Protein AF-A0A7W3MTX6-F1 (afdb_monomer_lite)

Secondary structure (DSSP, 8-state):
-------------PPPPHHHHHHHHHHHHHHHHHHHHHHHH-GGGHHHHHHHHHHHHHHHHHHHH-EEEE-SSEEEEEETTEEEEEEGGGEEEEEEPTT-TT-EEEEESSSPPEEE-----TT-HHHHHHHHHHHTT--S--------EE---STTHHHHHHHHHHHHHHHHHHHTTSS-STTHHHHHHHHHHHHHHHHHHHHHHHH-EEEEETTEEEEE-SS-EEEEEGGGEEEEEEEEETTEEEEEEEESSS--EEEEEEEEETT--STHHHHHHHHHHHTSSS--EEEEE---TTHHHHHHHHHHHHHHHHT-GGGSTTSTT----SS---HHHHS-HHHHHHHSSSBPPPEEEEEEETTEEEEEEEEEBTTSSSEEEEEEEEEPPBTTB-HHHHHHHHHHHHHHH-SEE-TTSSSEEEEEEE-SSSEEEEEEEEETTEEEEEEEEESSPPP-HHHHHHHHHT----

Foldseek 3Di:
DDDDPPPPPPFPPDQDDVVLVVLLVVLLVVVVVVVVVVCVVPVVCNVLLVPLNVVLVVVSVQVNQFDWTQDLQAIWTQGPVGIDGDGLQQFPAKDAAFLAWQKIWTDGNPDDIDIDHDHPDPPTPVVVSVVSCVSSVNDDDDDPQLKHKDAEACVCVSVLSVQLSVLSSQLCCLVVLVDDAFCNQLSNVSSVVSNVVSVQVNLLNVPWMWIFAQQFIWTDGSVDIDTDGLVQFQAWEWEQELFWIWIWGDGPDDDIHTGSDDTDGPPRDDCSRVRSVVSNQSNYPDRHHYHYDDDDHCPVVVVVVVVSVVSSVVSPNCLWLPHPVAQFFPDADALVVLDDPVRCCVQAPQWDDWDWDWDDDRFWTKTKIKIAHPVRQKIKIKMKIFGQDDRNHHLQVVQVVVVVVVVVQAPDWDPPQAPTKGWHWDPDCWIKTWIWHDHRNMIIIIIITHNDGDDCRSSSRSSNVPGHTD

Sequence (470 aa):
MPVTNTKEVLPLVRRAVPGAVVLAVVAVAAMVALNVWWATITPGLLLYSFPPLAATVLALVHNLRYRVIVDEDGIRVRGLTGEESVPWQDVTGVRAAAGTEGTVVVGRRDALPLVLRELPVAAGTDELVAELRERAGQHSGEPEGEWYVGRPSRLPLVWAFPMLAASVALALAPVGGLLEGFGAGTAFTAGMAGVVYHVRLILLLLYGRTEARPTGLYNRSALAIKRMEWNRVRRLEVVRSPFGRRVIAVADTGPKTALAAPREGLLTRGPAFDDALNTLTATAPRAPEVKRRAQPRLLYPALAALAVLALLWGEDPRKESWWPTRHEATSLPDPCAVADRATVRRLVPDPQPPDRQDRTWFGYDESTCQWQQTDLSIGLRIELRRYFRSG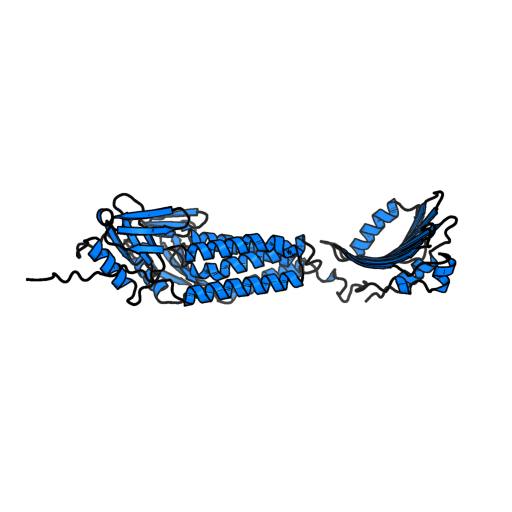GDGATEEAERRMGVVRAQSAGTVTGLGDEAFRRDDDGVIRTREIWARRANVIVHVELTGKAPADVEALARRALDSVELR

Structure (mmCIF, N/CA/C/O backbone):
data_AF-A0A7W3MTX6-F1
#
_entry.id   AF-A0A7W3MTX6-F1
#
loop_
_atom_site.group_PDB
_atom_site.id
_atom_site.type_symbol
_atom_site.label_atom_id
_atom_site.label_alt_id
_atom_site.label_comp_id
_atom_site.label_asym_id
_atom_site.label_entity_id
_atom_site.label_seq_id
_atom_site.pdbx_PDB_ins_code
_atom_site.Cartn_x
_atom_site.Cartn_y
_atom_site.Cartn_z
_atom_site.occupancy
_atom_site.B_iso_or_equiv
_atom_site.auth_seq_id
_atom_site.auth_comp_id
_atom_site.auth_asym_id
_atom_site.auth_atom_id
_atom_site.pdbx_PDB_model_num
ATOM 1 N N . MET A 1 1 ? 14.521 -13.193 78.652 1.00 30.77 1 MET A N 1
ATOM 2 C CA . MET A 1 1 ? 13.799 -14.290 77.971 1.00 30.77 1 MET A CA 1
ATOM 3 C C . MET A 1 1 ? 13.301 -13.773 76.634 1.00 30.77 1 MET A C 1
ATOM 5 O O . MET A 1 1 ? 12.925 -12.608 76.581 1.00 30.77 1 MET A O 1
ATOM 9 N N . PRO A 1 2 ? 13.459 -14.555 75.561 1.00 32.88 2 PRO A N 1
ATOM 10 C CA . PRO A 1 2 ? 13.972 -14.027 74.304 1.00 32.88 2 PRO A CA 1
ATOM 11 C C . PRO A 1 2 ? 12.928 -13.964 73.185 1.00 32.88 2 PRO A C 1
ATOM 13 O O . PRO A 1 2 ? 12.017 -14.780 73.126 1.00 32.88 2 PRO A O 1
ATOM 16 N N . VAL A 1 3 ? 13.188 -13.028 72.268 1.00 27.31 3 VAL A N 1
ATOM 17 C CA . VAL A 1 3 ? 12.892 -13.064 70.828 1.00 27.31 3 VAL A CA 1
ATOM 18 C C . VAL A 1 3 ? 11.412 -13.231 70.470 1.00 27.31 3 VAL A C 1
ATOM 20 O O . VAL A 1 3 ? 10.914 -14.314 70.169 1.00 27.31 3 VAL A O 1
ATOM 23 N N . THR A 1 4 ? 10.725 -12.090 70.409 1.00 30.20 4 THR A N 1
ATOM 24 C CA . THR A 1 4 ? 9.581 -11.892 69.518 1.00 30.20 4 THR A CA 1
ATOM 25 C C . THR A 1 4 ? 9.988 -12.293 68.106 1.00 30.20 4 THR A C 1
ATOM 27 O O . THR A 1 4 ? 10.858 -11.673 67.499 1.00 30.20 4 THR A O 1
ATOM 30 N N . ASN A 1 5 ? 9.354 -13.350 67.608 1.00 27.22 5 ASN A N 1
ATOM 31 C CA . ASN A 1 5 ? 9.379 -13.778 66.218 1.00 27.22 5 ASN A CA 1
ATOM 32 C C . ASN A 1 5 ? 8.717 -12.682 65.361 1.00 27.22 5 ASN A C 1
ATOM 34 O O . ASN A 1 5 ? 7.553 -12.783 64.980 1.00 27.22 5 ASN A O 1
ATOM 38 N N . THR A 1 6 ? 9.441 -11.601 65.076 1.00 32.03 6 THR A N 1
ATOM 39 C CA . THR A 1 6 ? 9.181 -10.785 63.893 1.00 32.03 6 THR A CA 1
ATOM 40 C C . THR A 1 6 ? 9.471 -11.687 62.708 1.00 32.03 6 THR A C 1
ATOM 42 O O . THR A 1 6 ? 10.619 -11.852 62.303 1.00 32.03 6 THR A O 1
ATOM 45 N N . LYS A 1 7 ? 8.423 -12.337 62.189 1.00 29.17 7 LYS A N 1
ATOM 46 C CA . LYS A 1 7 ? 8.429 -12.811 60.809 1.00 29.17 7 LYS A CA 1
ATOM 47 C C . LYS A 1 7 ? 8.758 -11.586 59.965 1.00 29.17 7 LYS A C 1
ATOM 49 O O . LYS A 1 7 ? 7.883 -10.759 59.733 1.00 29.17 7 LYS A O 1
ATOM 54 N N . GLU A 1 8 ? 10.016 -11.457 59.556 1.00 27.12 8 GLU A N 1
ATOM 55 C CA . GLU A 1 8 ? 10.385 -10.630 58.418 1.00 27.12 8 GLU A CA 1
ATOM 56 C C . GLU A 1 8 ? 9.538 -11.134 57.250 1.00 27.12 8 GLU A C 1
ATOM 58 O O . GLU A 1 8 ? 9.809 -12.176 56.646 1.00 27.12 8 GLU A O 1
ATOM 63 N N . VAL A 1 9 ? 8.437 -10.435 56.983 1.00 34.91 9 VAL A N 1
ATOM 64 C CA . VAL A 1 9 ? 7.684 -10.599 55.750 1.00 34.91 9 VAL A CA 1
ATOM 65 C C . VAL A 1 9 ? 8.597 -10.032 54.676 1.00 34.91 9 VAL A C 1
ATOM 67 O O . VAL A 1 9 ? 8.620 -8.831 54.426 1.00 34.91 9 VAL A O 1
ATOM 70 N N . LEU A 1 10 ? 9.428 -10.911 54.108 1.00 29.41 10 LEU A N 1
ATOM 71 C CA . LEU A 1 10 ? 10.273 -10.624 52.956 1.00 29.41 10 LEU A CA 1
ATOM 72 C C . LEU A 1 10 ? 9.466 -9.775 51.961 1.00 29.41 10 LEU A C 1
ATOM 74 O O . LEU A 1 10 ? 8.357 -10.184 51.594 1.00 29.41 10 LEU A O 1
ATOM 78 N N . PRO A 1 11 ? 9.987 -8.617 51.512 1.00 36.59 11 PRO A N 1
ATOM 79 C CA . PRO A 1 11 ? 9.286 -7.792 50.545 1.00 36.59 11 PRO A CA 1
ATOM 80 C C . PRO A 1 11 ? 8.957 -8.666 49.337 1.00 36.59 11 PRO A C 1
ATOM 82 O O . PRO A 1 11 ? 9.808 -9.425 48.860 1.00 36.59 11 PRO A O 1
ATOM 85 N N . LEU A 1 12 ? 7.713 -8.591 48.862 1.00 40.44 12 LEU A N 1
ATOM 86 C CA . LEU A 1 12 ? 7.187 -9.423 47.780 1.00 40.44 12 LEU A CA 1
ATOM 87 C C . LEU A 1 12 ? 7.785 -8.951 46.442 1.00 40.44 12 LEU A C 1
ATOM 89 O O . LEU A 1 12 ? 7.119 -8.432 45.553 1.00 40.44 12 LEU A O 1
ATOM 93 N N . VAL A 1 13 ? 9.101 -9.097 46.294 1.00 40.56 13 VAL A N 1
ATOM 94 C CA . VAL A 1 13 ? 9.870 -8.736 45.109 1.00 40.56 13 VAL A CA 1
ATOM 95 C C . VAL A 1 13 ? 9.825 -9.920 44.149 1.00 40.56 13 VAL A C 1
ATOM 97 O O . VAL A 1 13 ? 10.821 -10.607 43.920 1.00 40.56 13 VAL A O 1
ATOM 100 N N . ARG A 1 14 ? 8.654 -10.196 43.570 1.00 44.62 14 ARG A N 1
ATOM 101 C CA . ARG A 1 14 ? 8.550 -11.222 42.524 1.00 44.62 14 ARG A CA 1
ATOM 102 C C . ARG A 1 14 ? 8.967 -10.636 41.178 1.00 44.62 14 ARG A C 1
ATOM 104 O O . ARG A 1 14 ? 8.396 -9.664 40.688 1.00 44.62 14 ARG A O 1
ATOM 111 N N . ARG A 1 15 ? 10.039 -11.202 40.614 1.00 39.88 15 ARG A N 1
ATOM 112 C CA . ARG A 1 15 ? 10.549 -10.881 39.272 1.00 39.88 15 ARG A CA 1
ATOM 113 C C . ARG A 1 15 ? 9.498 -11.257 38.221 1.00 39.88 15 ARG A C 1
ATOM 115 O O . ARG A 1 15 ? 8.751 -12.212 38.414 1.00 39.88 15 ARG A O 1
ATOM 122 N N . ALA A 1 16 ? 9.458 -10.490 37.131 1.00 38.41 16 ALA A N 1
ATOM 123 C CA . ALA A 1 16 ? 8.543 -10.687 36.010 1.00 38.41 16 ALA A CA 1
ATOM 124 C C . ALA A 1 16 ? 8.510 -12.152 35.538 1.00 38.41 16 ALA A C 1
ATOM 126 O O . ALA A 1 16 ? 9.543 -12.823 35.492 1.00 38.41 16 ALA A O 1
ATOM 127 N N . VAL A 1 17 ? 7.312 -12.628 35.186 1.00 42.75 17 VAL A N 1
ATOM 128 C CA . VAL A 1 17 ? 7.057 -14.003 34.737 1.00 42.75 17 VAL A CA 1
ATOM 129 C C . VAL A 1 17 ? 7.962 -14.329 33.537 1.00 42.75 17 VAL A C 1
ATOM 131 O O . VAL A 1 17 ? 7.927 -13.592 32.545 1.00 42.75 17 VAL A O 1
ATOM 134 N N . PRO A 1 18 ? 8.741 -15.428 33.572 1.00 42.59 18 PRO A N 1
ATOM 135 C CA . PRO A 1 18 ? 9.686 -15.777 32.508 1.00 42.59 18 PRO A CA 1
ATOM 136 C C . PRO A 1 18 ? 9.022 -15.882 31.126 1.00 42.59 18 PRO A C 1
ATOM 138 O O . PRO A 1 18 ? 9.648 -15.555 30.126 1.00 42.59 18 PRO A O 1
ATOM 141 N N . GLY A 1 19 ? 7.730 -16.224 31.055 1.00 39.06 19 GLY A N 1
ATOM 142 C CA . GLY A 1 19 ? 6.970 -16.295 29.802 1.00 39.06 19 GLY A CA 1
ATOM 143 C C . GLY A 1 19 ? 6.793 -14.957 29.071 1.00 39.06 19 GLY A C 1
ATOM 144 O O . GLY A 1 19 ? 6.878 -14.927 27.846 1.00 39.06 19 GLY A O 1
ATOM 145 N N . ALA A 1 20 ? 6.614 -13.839 29.785 1.00 42.84 20 ALA A N 1
ATOM 146 C CA . ALA A 1 20 ? 6.488 -12.520 29.154 1.00 42.84 20 ALA A CA 1
ATOM 147 C C . ALA A 1 20 ? 7.836 -12.033 28.601 1.00 42.84 20 ALA A C 1
ATOM 149 O O . ALA A 1 20 ? 7.888 -11.439 27.526 1.00 42.84 20 ALA A O 1
ATOM 150 N N . VAL A 1 21 ? 8.931 -12.347 29.302 1.00 47.00 21 VAL A N 1
ATOM 151 C CA . VAL A 1 21 ? 10.300 -12.056 28.854 1.00 47.00 21 VAL A CA 1
ATOM 152 C C . VAL A 1 21 ? 10.669 -12.923 27.651 1.00 47.00 21 VAL A C 1
ATOM 154 O O . VAL A 1 21 ? 11.188 -12.403 26.670 1.00 47.00 21 VAL A O 1
ATOM 157 N N . VAL A 1 22 ? 10.342 -14.217 27.670 1.00 48.75 22 VAL A N 1
ATOM 158 C CA . VAL A 1 22 ? 10.572 -15.118 26.531 1.00 48.75 22 VAL A CA 1
ATOM 159 C C . VAL A 1 22 ? 9.766 -14.670 25.311 1.00 48.75 22 VAL A C 1
ATOM 161 O O . VAL A 1 22 ? 10.328 -14.566 24.227 1.00 48.75 22 VAL A O 1
ATOM 164 N N . LEU A 1 23 ? 8.486 -14.316 25.469 1.00 47.94 23 LEU A N 1
ATOM 165 C CA . LEU A 1 23 ? 7.654 -13.829 24.363 1.00 47.94 23 LEU A CA 1
ATOM 166 C C . LEU A 1 23 ? 8.159 -12.491 23.802 1.00 47.94 23 LEU A C 1
ATOM 168 O O . LEU A 1 23 ? 8.166 -12.293 22.591 1.00 47.94 23 LEU A O 1
ATOM 172 N N . ALA A 1 24 ? 8.615 -11.592 24.673 1.00 51.53 24 ALA A N 1
ATOM 173 C CA . ALA A 1 24 ? 9.236 -10.328 24.299 1.00 51.53 24 ALA A CA 1
ATOM 174 C C . ALA A 1 24 ? 10.528 -10.538 23.497 1.00 51.53 24 ALA A C 1
ATOM 176 O O . ALA A 1 24 ? 10.708 -9.930 22.445 1.00 51.53 24 ALA A O 1
ATOM 177 N N . VAL A 1 25 ? 11.399 -11.435 23.965 1.00 56.25 25 VAL A N 1
ATOM 178 C CA . VAL A 1 25 ? 12.645 -11.804 23.283 1.00 56.25 25 VAL A CA 1
ATOM 179 C C . VAL A 1 25 ? 12.349 -12.454 21.934 1.00 56.25 25 VAL A C 1
ATOM 181 O O . VAL A 1 25 ? 12.966 -12.079 20.944 1.00 56.25 25 VAL A O 1
ATOM 184 N N . VAL A 1 26 ? 11.366 -13.355 21.857 1.00 60.84 26 VAL A N 1
ATOM 185 C CA . VAL A 1 26 ? 10.941 -13.991 20.600 1.00 60.84 26 VAL A CA 1
ATOM 186 C C . VAL A 1 26 ? 10.342 -12.969 19.632 1.00 60.84 26 VAL A C 1
ATOM 188 O O . VAL A 1 26 ? 10.663 -13.004 18.450 1.00 60.84 26 VAL A O 1
ATOM 191 N N . ALA A 1 27 ? 9.521 -12.027 20.103 1.00 51.72 27 ALA A N 1
ATOM 192 C CA . ALA A 1 27 ? 8.940 -10.981 19.262 1.00 51.72 27 ALA A CA 1
ATOM 193 C C . ALA A 1 27 ? 10.006 -10.012 18.725 1.00 51.72 27 ALA A C 1
ATOM 195 O O . ALA A 1 27 ? 9.982 -9.670 17.543 1.00 51.72 27 ALA A O 1
ATOM 196 N N . VAL A 1 28 ? 10.971 -9.613 19.562 1.00 57.50 28 VAL A N 1
ATOM 197 C CA . VAL A 1 28 ? 12.120 -8.801 19.136 1.00 57.50 28 VAL A CA 1
ATOM 198 C C . VAL A 1 28 ? 12.984 -9.584 18.153 1.00 57.50 28 VAL A C 1
ATOM 200 O O . VAL A 1 28 ? 13.305 -9.054 17.098 1.00 57.50 28 VAL A O 1
ATOM 203 N N . ALA A 1 29 ? 13.301 -10.849 18.433 1.00 61.56 29 ALA A N 1
ATOM 204 C CA . ALA A 1 29 ? 14.084 -11.697 17.538 1.00 61.56 29 ALA A CA 1
ATOM 205 C C . ALA A 1 29 ? 13.384 -11.915 16.189 1.00 61.56 29 ALA A C 1
ATOM 207 O O . ALA A 1 29 ? 14.030 -11.819 15.153 1.00 61.56 29 ALA A O 1
ATOM 208 N N . ALA A 1 30 ? 12.066 -12.126 16.178 1.00 56.84 30 ALA A N 1
ATOM 209 C CA . ALA A 1 30 ? 11.279 -12.246 14.955 1.00 56.84 30 ALA A CA 1
ATOM 210 C C . ALA A 1 30 ? 11.216 -10.921 14.179 1.00 56.84 30 ALA A C 1
ATOM 212 O O . ALA A 1 30 ? 11.348 -10.932 12.960 1.00 56.84 30 ALA A O 1
ATOM 213 N N . MET A 1 31 ? 11.073 -9.772 14.854 1.00 57.22 31 MET A N 1
ATOM 214 C CA . MET A 1 31 ? 11.123 -8.455 14.199 1.00 57.22 31 MET A CA 1
ATOM 215 C C . MET A 1 31 ? 12.517 -8.111 13.673 1.00 57.22 31 MET A C 1
ATOM 217 O O . MET A 1 31 ? 12.617 -7.476 12.625 1.00 57.22 31 MET A O 1
ATOM 221 N N . VAL A 1 32 ? 13.577 -8.520 14.374 1.00 59.34 32 VAL A N 1
ATOM 222 C CA . VAL A 1 32 ? 14.966 -8.381 13.922 1.00 59.34 32 VAL A CA 1
ATOM 223 C C . VAL A 1 32 ? 15.208 -9.297 12.731 1.00 59.34 32 VAL A C 1
ATOM 225 O O . VAL A 1 32 ? 15.694 -8.814 11.724 1.00 59.34 32 VAL A O 1
ATOM 228 N N . ALA A 1 33 ? 14.799 -10.566 12.778 1.00 63.06 33 ALA A N 1
ATOM 229 C CA . ALA A 1 33 ? 14.914 -11.491 11.651 1.00 63.06 33 ALA A CA 1
ATOM 230 C C . ALA A 1 33 ? 14.119 -11.005 10.431 1.00 63.06 33 ALA A C 1
ATOM 232 O O . ALA A 1 33 ? 14.631 -11.033 9.318 1.00 63.06 33 ALA A O 1
ATOM 233 N N . LEU A 1 34 ? 12.907 -10.484 10.641 1.00 56.72 34 LEU A N 1
ATOM 234 C CA . LEU A 1 34 ? 12.093 -9.887 9.586 1.00 56.72 34 LEU A CA 1
ATOM 235 C C . LEU A 1 34 ? 12.760 -8.624 9.022 1.00 56.72 34 LEU A C 1
ATOM 237 O O . LEU A 1 34 ? 12.790 -8.462 7.811 1.00 56.72 34 LEU A O 1
ATOM 241 N N . ASN A 1 35 ? 13.344 -7.757 9.861 1.00 57.06 35 ASN A N 1
ATOM 242 C CA . ASN A 1 35 ? 14.104 -6.592 9.385 1.00 57.06 35 ASN A CA 1
ATOM 243 C C . ASN A 1 35 ? 15.402 -6.970 8.686 1.00 57.06 35 ASN A C 1
ATOM 245 O O . ASN A 1 35 ? 15.745 -6.321 7.713 1.00 57.06 35 ASN A O 1
ATOM 249 N N . VAL A 1 36 ? 16.114 -7.996 9.149 1.00 57.88 36 VAL A N 1
ATOM 250 C CA . VAL A 1 36 ? 17.323 -8.514 8.499 1.00 57.88 36 VAL A CA 1
ATOM 251 C C . VAL A 1 36 ? 16.952 -9.109 7.142 1.00 57.88 36 VAL A C 1
ATOM 253 O O . VAL A 1 36 ? 17.612 -8.815 6.156 1.00 57.88 36 VAL A O 1
ATOM 256 N N . TRP A 1 37 ? 15.847 -9.849 7.051 1.00 59.19 37 TRP A N 1
ATOM 257 C CA . TRP A 1 37 ? 15.331 -10.355 5.780 1.00 59.19 37 TRP A CA 1
ATOM 258 C C . TRP A 1 37 ? 14.901 -9.219 4.835 1.00 59.19 37 TRP A C 1
ATOM 260 O O . TRP A 1 37 ? 15.294 -9.195 3.670 1.00 59.19 37 TRP A O 1
ATOM 270 N N . TRP A 1 38 ? 14.197 -8.201 5.338 1.00 49.03 38 TRP A N 1
ATOM 271 C CA . TRP A 1 38 ? 13.887 -6.993 4.562 1.00 49.03 38 TRP A CA 1
ATOM 272 C C . TRP A 1 38 ? 15.139 -6.207 4.153 1.00 49.03 38 TRP A C 1
ATOM 274 O O . TRP A 1 38 ? 15.190 -5.699 3.037 1.00 49.03 38 TRP A O 1
ATOM 284 N N . ALA A 1 39 ? 16.161 -6.148 5.010 1.00 52.50 39 ALA A N 1
ATOM 285 C CA . ALA A 1 39 ? 17.446 -5.512 4.731 1.00 52.50 39 ALA A CA 1
ATOM 286 C C . ALA A 1 39 ? 18.216 -6.230 3.623 1.00 52.50 39 ALA A C 1
ATOM 288 O O . ALA A 1 39 ? 18.888 -5.573 2.832 1.00 52.50 39 ALA A O 1
ATOM 289 N N . THR A 1 40 ? 18.100 -7.561 3.546 1.00 53.16 40 THR A N 1
ATOM 290 C CA . THR A 1 40 ? 18.699 -8.349 2.460 1.00 53.16 40 THR A CA 1
ATOM 291 C C . THR A 1 40 ? 17.983 -8.170 1.125 1.00 53.16 40 THR A C 1
ATOM 293 O O . THR A 1 40 ? 18.599 -8.380 0.089 1.00 53.16 40 THR A O 1
ATOM 296 N N . ILE A 1 41 ? 16.708 -7.768 1.139 1.00 53.38 41 ILE A N 1
ATOM 297 C CA . ILE A 1 41 ? 15.914 -7.554 -0.078 1.00 53.38 41 ILE A CA 1
ATOM 298 C C . ILE A 1 41 ? 16.025 -6.095 -0.550 1.00 53.38 41 ILE A C 1
ATOM 300 O O . ILE A 1 41 ? 16.207 -5.853 -1.736 1.00 53.38 41 ILE A O 1
ATOM 304 N N . THR A 1 42 ? 15.964 -5.119 0.364 1.00 51.88 42 THR A N 1
ATOM 305 C CA . THR A 1 42 ? 15.909 -3.677 0.045 1.00 51.88 42 THR A CA 1
ATOM 306 C C . THR A 1 42 ? 16.419 -2.822 1.220 1.00 51.88 42 THR A C 1
ATOM 308 O O . THR A 1 42 ? 15.645 -2.489 2.124 1.00 51.88 42 THR A O 1
ATOM 311 N N . PRO A 1 43 ? 17.696 -2.394 1.219 1.00 54.06 43 PRO A N 1
ATOM 312 C CA . PRO A 1 43 ? 18.308 -1.641 2.323 1.00 54.06 43 PRO A CA 1
ATOM 313 C C . PRO A 1 43 ? 17.609 -0.310 2.654 1.00 54.06 43 PRO A C 1
ATOM 315 O O . PRO A 1 43 ? 17.602 0.114 3.808 1.00 54.06 43 PRO A O 1
ATOM 318 N N . GLY A 1 44 ? 16.981 0.338 1.665 1.00 49.22 44 GLY A N 1
ATOM 319 C CA . GLY A 1 44 ? 16.304 1.632 1.833 1.00 49.22 44 GLY A CA 1
ATOM 320 C C . GLY A 1 44 ? 15.071 1.596 2.745 1.00 49.22 44 GLY A C 1
ATOM 321 O O . GLY A 1 44 ? 14.746 2.601 3.374 1.00 49.22 44 GLY A O 1
ATOM 322 N N . LEU A 1 45 ? 14.412 0.438 2.892 1.00 49.38 45 LEU A N 1
ATOM 323 C CA . LEU A 1 45 ? 13.231 0.301 3.755 1.00 49.38 45 LEU A CA 1
ATOM 324 C C . LEU A 1 45 ? 13.556 0.316 5.253 1.00 49.38 45 LEU A C 1
ATOM 326 O O . LEU A 1 45 ? 12.674 0.624 6.057 1.00 49.38 45 LEU A O 1
ATOM 330 N N . LEU A 1 46 ? 14.810 0.047 5.634 1.00 54.94 46 LEU A N 1
ATOM 331 C CA . LEU A 1 46 ? 15.241 0.071 7.033 1.00 54.94 46 LEU A CA 1
ATOM 332 C C . LEU A 1 46 ? 14.997 1.439 7.681 1.00 54.94 46 LEU A C 1
ATOM 334 O O . LEU A 1 46 ? 14.517 1.509 8.811 1.00 54.94 46 LEU A O 1
ATOM 338 N N . LEU A 1 47 ? 15.249 2.535 6.958 1.00 54.72 47 LEU A N 1
ATOM 339 C CA . LEU A 1 47 ? 15.032 3.893 7.471 1.00 54.72 47 LEU A CA 1
ATOM 340 C C . LEU A 1 47 ? 13.566 4.158 7.856 1.00 54.72 47 LEU A C 1
ATOM 342 O O . LEU A 1 47 ? 13.303 4.931 8.777 1.00 54.72 47 LEU A O 1
ATOM 346 N N . TYR A 1 48 ? 12.619 3.483 7.201 1.00 50.34 48 TYR A N 1
ATOM 347 C CA . TYR A 1 48 ? 11.185 3.682 7.406 1.00 50.34 48 TYR A CA 1
ATOM 348 C C . TYR A 1 48 ? 10.571 2.701 8.419 1.00 50.34 48 TYR A C 1
ATOM 350 O O . TYR A 1 48 ? 9.554 3.021 9.039 1.00 50.34 48 TYR A O 1
ATOM 358 N N . SER A 1 49 ? 11.186 1.535 8.647 1.00 53.59 49 SER A N 1
ATOM 359 C CA . SER A 1 49 ? 10.753 0.563 9.664 1.00 53.59 49 SER A CA 1
ATOM 360 C C . SER A 1 49 ? 11.320 0.847 11.063 1.00 53.59 49 SER A C 1
ATOM 362 O O . SER A 1 49 ? 10.750 0.391 12.059 1.00 53.59 49 SER A O 1
ATOM 364 N N . PHE A 1 50 ? 12.396 1.637 11.168 1.00 59.34 50 PHE A N 1
ATOM 365 C CA . PHE A 1 50 ? 13.054 1.971 12.436 1.00 59.34 50 PHE A CA 1
ATOM 366 C C . PHE A 1 50 ? 12.153 2.696 13.454 1.00 59.34 50 PHE A C 1
ATOM 368 O O . PHE A 1 50 ? 12.126 2.267 14.608 1.00 59.34 50 PHE A O 1
ATOM 375 N N . PRO A 1 51 ? 11.381 3.745 13.099 1.00 57.94 51 PRO A N 1
ATOM 376 C CA . PRO A 1 51 ? 10.540 4.458 14.066 1.00 57.94 51 PRO A CA 1
ATOM 377 C C . PRO A 1 51 ? 9.453 3.597 14.740 1.00 57.94 51 PRO A C 1
ATOM 379 O O . PRO A 1 51 ? 9.359 3.631 15.971 1.00 57.94 51 PRO A O 1
ATOM 382 N N . PRO A 1 52 ? 8.647 2.782 14.022 1.00 53.69 52 PRO A N 1
ATOM 383 C CA . PRO A 1 52 ? 7.687 1.898 14.678 1.00 53.69 52 PRO A CA 1
ATOM 384 C C . PRO A 1 52 ? 8.370 0.759 15.447 1.00 53.69 52 PRO A C 1
ATOM 386 O O . PRO A 1 52 ? 7.846 0.328 16.474 1.00 53.69 52 PRO A O 1
ATOM 389 N N . LEU A 1 53 ? 9.554 0.302 15.028 1.00 57.09 53 LEU A N 1
ATOM 390 C CA . LEU A 1 53 ? 10.326 -0.696 15.771 1.00 57.09 53 LEU A CA 1
ATOM 391 C C . LEU A 1 53 ? 10.888 -0.114 17.073 1.00 57.09 53 LEU A C 1
ATOM 393 O O . LEU A 1 53 ? 10.725 -0.718 18.129 1.00 57.09 53 LEU A O 1
ATOM 397 N N . ALA A 1 54 ? 11.425 1.104 17.034 1.00 58.88 54 ALA A N 1
ATOM 398 C CA . ALA A 1 54 ? 11.828 1.859 18.214 1.00 58.88 54 ALA A CA 1
ATOM 399 C C . ALA A 1 54 ? 10.637 2.114 19.147 1.00 58.88 54 ALA A C 1
ATOM 401 O O . ALA A 1 54 ? 10.764 1.926 20.353 1.00 58.88 54 ALA A O 1
ATOM 402 N N . ALA A 1 55 ? 9.458 2.452 18.612 1.00 55.81 55 ALA A N 1
ATOM 403 C CA . ALA A 1 55 ? 8.231 2.582 19.400 1.00 55.81 55 ALA A CA 1
ATOM 404 C C . ALA A 1 55 ? 7.794 1.247 20.028 1.00 55.81 55 ALA A C 1
ATOM 406 O O . ALA A 1 55 ? 7.351 1.231 21.175 1.00 55.81 55 ALA A O 1
ATOM 407 N N . THR A 1 56 ? 7.962 0.126 19.319 1.00 54.91 56 THR A N 1
ATOM 408 C CA . THR A 1 56 ? 7.673 -1.226 19.829 1.00 54.91 56 THR A CA 1
ATOM 409 C C . THR A 1 56 ? 8.633 -1.596 20.955 1.00 54.91 56 THR A C 1
ATOM 411 O O . THR A 1 56 ? 8.195 -2.040 22.013 1.00 54.91 56 THR A O 1
ATOM 414 N N . VAL A 1 57 ? 9.931 -1.348 20.770 1.00 59.78 57 VAL A N 1
ATOM 415 C CA . VAL A 1 57 ? 10.966 -1.556 21.789 1.00 59.78 57 VAL A CA 1
ATOM 416 C C . VAL A 1 57 ? 10.728 -0.642 22.990 1.00 59.78 57 VAL A C 1
ATOM 418 O O . VAL A 1 57 ? 10.776 -1.114 24.118 1.00 59.78 57 VAL A O 1
ATOM 421 N N . LEU A 1 58 ? 10.382 0.631 22.790 1.00 58.56 58 LEU A N 1
ATOM 422 C CA . LEU A 1 58 ? 10.037 1.562 23.871 1.00 58.56 58 LEU A CA 1
ATOM 423 C C . LEU A 1 58 ? 8.776 1.128 24.622 1.00 58.56 58 LEU A C 1
ATOM 425 O O . LEU A 1 58 ? 8.758 1.170 25.850 1.00 58.56 58 LEU A O 1
ATOM 429 N N . ALA A 1 59 ? 7.735 0.677 23.920 1.00 54.28 59 ALA A N 1
ATOM 430 C CA . ALA A 1 59 ? 6.521 0.147 24.534 1.00 54.28 59 ALA A CA 1
ATOM 431 C C . ALA A 1 59 ? 6.799 -1.150 25.308 1.00 54.28 59 ALA A C 1
ATOM 433 O O . ALA A 1 59 ? 6.234 -1.372 26.381 1.00 54.28 59 ALA A O 1
ATOM 434 N N . LEU A 1 60 ? 7.695 -1.993 24.802 1.00 57.78 60 LEU A N 1
ATOM 435 C CA . LEU A 1 60 ? 8.135 -3.211 25.466 1.00 57.78 60 LEU A CA 1
ATOM 436 C C . LEU A 1 60 ? 8.951 -2.892 26.723 1.00 57.78 60 LEU A C 1
ATOM 438 O O . LEU A 1 60 ? 8.624 -3.373 27.803 1.00 57.78 60 LEU A O 1
ATOM 442 N N . VAL A 1 61 ? 9.944 -2.007 26.614 1.00 57.31 61 VAL A N 1
ATOM 443 C CA . VAL A 1 61 ? 10.733 -1.492 27.742 1.00 57.31 61 VAL A CA 1
ATOM 444 C C . VAL A 1 61 ? 9.828 -0.814 28.771 1.00 57.31 61 VAL A C 1
ATOM 446 O O . VAL A 1 61 ? 10.044 -0.982 29.967 1.00 57.31 61 VAL A O 1
ATOM 449 N N . HIS A 1 62 ? 8.784 -0.100 28.342 1.00 57.03 62 HIS A N 1
ATOM 450 C CA . HIS A 1 62 ? 7.795 0.501 29.235 1.00 57.03 62 HIS A CA 1
ATOM 451 C C . HIS A 1 62 ? 7.028 -0.548 30.040 1.00 57.03 62 HIS A C 1
ATOM 453 O O . HIS A 1 62 ? 6.911 -0.402 31.255 1.00 57.03 62 HIS A O 1
ATOM 459 N N . ASN A 1 63 ? 6.535 -1.607 29.391 1.00 54.34 63 ASN A N 1
ATOM 460 C CA . ASN A 1 63 ? 5.855 -2.690 30.102 1.00 54.34 63 ASN A CA 1
ATOM 461 C C . ASN A 1 63 ? 6.825 -3.459 31.017 1.00 54.34 63 ASN A C 1
ATOM 463 O O . ASN A 1 63 ? 6.455 -3.792 32.135 1.00 54.34 63 ASN A O 1
ATOM 467 N N . LEU A 1 64 ? 8.084 -3.655 30.607 1.00 54.28 64 LEU A N 1
ATOM 468 C CA . LEU A 1 64 ? 9.111 -4.314 31.425 1.00 54.28 64 LEU A CA 1
ATOM 469 C C . LEU A 1 64 ? 9.588 -3.469 32.621 1.00 54.28 64 LEU A C 1
ATOM 471 O O . LEU A 1 64 ? 10.024 -4.028 33.625 1.00 54.28 64 LEU A O 1
ATOM 475 N N . ARG A 1 65 ? 9.544 -2.132 32.526 1.00 57.62 65 ARG A N 1
ATOM 476 C CA . ARG A 1 65 ? 9.958 -1.216 33.607 1.00 57.62 65 ARG A CA 1
ATOM 477 C C . ARG A 1 65 ? 8.845 -0.854 34.580 1.00 57.62 65 ARG A C 1
ATOM 479 O O . ARG A 1 65 ? 9.161 -0.324 35.643 1.00 57.62 65 ARG A O 1
ATOM 486 N N . TYR A 1 66 ? 7.583 -1.104 34.239 1.00 60.50 66 TYR A N 1
ATOM 487 C CA . TYR A 1 66 ? 6.479 -0.876 35.163 1.00 60.50 66 TYR A CA 1
ATOM 488 C C . TYR A 1 66 ? 6.609 -1.842 36.344 1.00 60.50 66 TYR A C 1
ATOM 490 O O . TYR A 1 66 ? 6.449 -3.051 36.189 1.00 60.50 66 TYR A O 1
ATOM 498 N N . ARG A 1 67 ? 6.942 -1.311 37.523 1.00 69.81 67 ARG A N 1
ATOM 499 C CA . ARG A 1 67 ? 7.121 -2.110 38.738 1.00 69.81 67 ARG A CA 1
ATOM 500 C C . ARG A 1 67 ? 6.245 -1.550 39.842 1.00 69.81 67 ARG A C 1
ATOM 502 O O . ARG A 1 67 ? 6.361 -0.376 40.188 1.00 69.81 67 ARG A O 1
ATOM 509 N N . VAL A 1 68 ? 5.388 -2.405 40.383 1.00 69.38 68 VAL A N 1
ATOM 510 C CA . VAL A 1 68 ? 4.627 -2.117 41.596 1.00 69.38 68 VAL A CA 1
ATOM 511 C C . VAL A 1 68 ? 5.409 -2.695 42.769 1.00 69.38 68 VAL A C 1
ATOM 513 O O . VAL A 1 68 ? 5.775 -3.870 42.752 1.00 69.38 68 VAL A O 1
ATOM 516 N N . ILE A 1 69 ? 5.707 -1.854 43.750 1.00 77.81 69 ILE A N 1
ATOM 517 C CA . ILE A 1 69 ? 6.313 -2.229 45.022 1.00 77.81 69 ILE A CA 1
ATOM 518 C C . ILE A 1 69 ? 5.257 -1.944 46.084 1.00 77.81 69 ILE A C 1
ATOM 520 O O . ILE A 1 69 ? 4.744 -0.831 46.164 1.00 77.81 69 ILE A O 1
ATOM 524 N N . VAL A 1 70 ? 4.903 -2.968 46.849 1.00 76.62 70 VAL A N 1
ATOM 525 C CA . VAL A 1 70 ? 3.991 -2.864 47.987 1.00 76.62 70 VAL A CA 1
ATOM 526 C C . VAL A 1 70 ? 4.837 -3.121 49.225 1.00 76.62 70 VAL A C 1
ATOM 528 O O . VAL A 1 70 ? 5.418 -4.201 49.349 1.00 76.62 70 VAL A O 1
ATOM 531 N N . ASP A 1 71 ? 4.967 -2.122 50.088 1.00 81.69 71 ASP A N 1
ATOM 532 C CA . ASP A 1 71 ? 5.783 -2.176 51.302 1.00 81.69 71 ASP A CA 1
ATOM 533 C C . ASP A 1 71 ? 4.983 -1.702 52.526 1.00 81.69 71 ASP A C 1
ATOM 535 O O . ASP A 1 71 ? 3.751 -1.626 52.484 1.00 81.69 71 ASP A O 1
ATOM 539 N N . GLU A 1 72 ? 5.65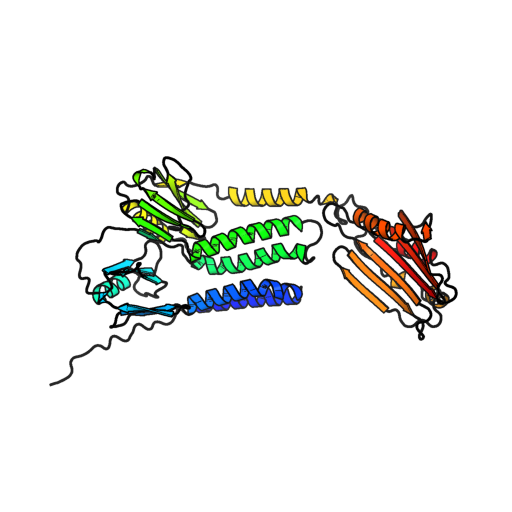9 -1.507 53.657 1.00 82.38 72 GLU A N 1
ATOM 540 C CA . GLU A 1 72 ? 5.022 -1.056 54.900 1.00 82.38 72 GLU A CA 1
ATOM 541 C C . GLU A 1 72 ? 4.590 0.413 54.839 1.00 82.38 72 GLU A C 1
ATOM 543 O O . GLU A 1 72 ? 3.626 0.783 55.502 1.00 82.38 72 GLU A O 1
ATOM 548 N N . ASP A 1 73 ? 5.234 1.228 54.002 1.00 82.19 73 ASP A N 1
ATOM 549 C CA . ASP A 1 73 ? 4.955 2.661 53.898 1.00 82.19 73 ASP A CA 1
ATOM 550 C C . ASP A 1 73 ? 3.798 2.950 52.930 1.00 82.19 73 ASP A C 1
ATOM 552 O O . ASP A 1 73 ? 3.081 3.945 53.080 1.00 82.19 73 ASP A O 1
ATOM 556 N N . GLY A 1 74 ? 3.584 2.084 51.935 1.00 85.75 74 GLY A N 1
ATOM 557 C CA . GLY A 1 74 ? 2.485 2.225 50.990 1.00 85.75 74 GLY A CA 1
ATOM 558 C C . GLY A 1 74 ? 2.635 1.409 49.712 1.00 85.75 74 GLY A C 1
ATOM 559 O O . GLY A 1 74 ? 3.217 0.324 49.654 1.00 85.75 74 GLY A O 1
ATOM 560 N N . ILE A 1 75 ? 2.070 1.962 48.642 1.00 85.44 75 ILE A N 1
ATOM 561 C CA . ILE A 1 75 ? 2.153 1.419 47.291 1.00 85.44 75 ILE A CA 1
ATOM 562 C C . ILE A 1 75 ? 2.978 2.375 46.440 1.00 85.44 75 ILE A C 1
ATOM 564 O O . ILE A 1 75 ? 2.576 3.512 46.190 1.00 85.44 75 ILE A O 1
ATOM 568 N N . ARG A 1 76 ? 4.109 1.890 45.932 1.00 82.75 76 ARG A N 1
ATOM 569 C CA . ARG A 1 76 ? 4.983 2.631 45.024 1.00 82.75 76 ARG A CA 1
ATOM 570 C C . ARG A 1 76 ? 4.896 2.062 43.622 1.00 82.75 76 ARG A C 1
ATOM 572 O O . ARG A 1 76 ? 5.141 0.880 43.382 1.00 82.75 76 ARG A O 1
ATOM 579 N N . VAL A 1 77 ? 4.556 2.917 42.668 1.00 77.50 77 VAL A N 1
ATOM 580 C CA . VAL A 1 77 ? 4.487 2.576 41.250 1.00 77.50 77 VAL A CA 1
ATOM 581 C C . VAL A 1 77 ? 5.619 3.288 40.536 1.00 77.50 77 VAL A C 1
ATOM 583 O O . VAL A 1 77 ? 5.608 4.508 40.373 1.00 77.50 77 VAL A O 1
ATOM 586 N N . ARG A 1 78 ? 6.603 2.513 40.078 1.00 70.88 78 ARG A N 1
ATOM 587 C CA . ARG A 1 78 ? 7.717 3.035 39.291 1.00 70.88 78 ARG A CA 1
ATOM 588 C C . ARG A 1 78 ? 7.410 2.883 37.808 1.00 70.88 78 ARG A C 1
ATOM 590 O O . ARG A 1 78 ? 7.224 1.770 37.314 1.00 70.88 78 ARG A O 1
ATOM 597 N N . GLY A 1 79 ? 7.332 4.013 37.111 1.00 64.12 79 GLY A N 1
ATOM 598 C CA . GLY A 1 79 ? 7.079 4.094 35.676 1.00 64.12 79 GLY A CA 1
ATOM 599 C C . GLY A 1 79 ? 8.145 4.904 34.937 1.00 64.12 79 GLY A C 1
ATOM 600 O O . GLY A 1 79 ? 9.180 5.273 35.482 1.00 64.12 79 GLY A O 1
ATOM 601 N N . LEU A 1 80 ? 7.885 5.188 33.660 1.00 46.97 80 LEU A N 1
ATOM 602 C CA . LEU A 1 80 ? 8.799 5.941 32.786 1.00 46.97 80 LEU A CA 1
ATOM 603 C C . LEU A 1 80 ? 8.832 7.446 33.105 1.00 46.97 80 LEU A C 1
ATOM 605 O O . LEU A 1 80 ? 9.821 8.107 32.820 1.00 46.97 80 LEU A O 1
ATOM 609 N N . THR A 1 81 ? 7.753 7.972 33.687 1.00 49.28 81 THR A N 1
ATOM 610 C CA . THR A 1 81 ? 7.570 9.398 33.998 1.00 49.28 81 THR A CA 1
ATOM 611 C C . THR A 1 81 ? 7.921 9.757 35.443 1.00 49.28 81 THR A C 1
ATOM 613 O O . THR A 1 81 ? 7.790 10.918 35.814 1.00 49.28 81 THR A O 1
ATOM 616 N N . GLY A 1 82 ? 8.333 8.785 36.263 1.00 63.81 82 GLY A N 1
ATOM 617 C CA . GLY A 1 82 ? 8.643 8.987 37.677 1.00 63.81 82 GLY A CA 1
ATOM 618 C C . GLY A 1 82 ? 8.200 7.827 38.567 1.00 63.81 82 GLY A C 1
ATOM 619 O O . GLY A 1 82 ? 7.713 6.796 38.094 1.00 63.81 82 GLY A O 1
ATOM 620 N N . GLU A 1 83 ? 8.399 8.012 39.867 1.00 78.19 83 GLU A N 1
ATOM 621 C CA . GLU A 1 83 ? 7.913 7.136 40.931 1.00 78.19 83 GLU A CA 1
ATOM 622 C C . GLU A 1 83 ? 6.730 7.832 41.610 1.00 78.19 83 GLU A C 1
ATOM 624 O O . GLU A 1 83 ? 6.856 8.966 42.066 1.00 78.19 83 GLU A O 1
ATOM 629 N N . GLU A 1 84 ? 5.569 7.181 41.614 1.00 80.12 84 GLU A N 1
ATOM 630 C CA . GLU A 1 84 ? 4.381 7.646 42.331 1.00 80.12 84 GLU A CA 1
ATOM 631 C C . GLU A 1 84 ? 4.241 6.797 43.596 1.00 80.12 84 GLU A C 1
ATOM 633 O O . GLU A 1 84 ? 4.165 5.571 43.503 1.00 80.12 84 GLU A O 1
ATOM 638 N N . SER A 1 85 ? 4.243 7.436 44.767 1.00 84.50 85 SER A N 1
ATOM 639 C CA . SER A 1 85 ? 4.037 6.776 46.059 1.00 84.50 85 SER A CA 1
ATOM 640 C C . SER A 1 85 ? 2.658 7.130 46.599 1.00 84.50 85 SER A C 1
ATOM 642 O O . SER A 1 85 ? 2.269 8.298 46.586 1.00 84.50 85 SER A O 1
ATOM 644 N N . VAL A 1 86 ? 1.917 6.123 47.052 1.00 85.88 86 VAL A N 1
ATOM 645 C CA . VAL A 1 86 ? 0.624 6.277 47.719 1.00 85.88 86 VAL A CA 1
ATOM 646 C C . VAL A 1 86 ? 0.746 5.650 49.102 1.00 85.88 86 VAL A C 1
ATOM 648 O O . VAL A 1 86 ? 0.769 4.420 49.189 1.00 85.88 86 VAL A O 1
ATOM 651 N N . PRO A 1 87 ? 0.852 6.453 50.171 1.00 89.25 87 PRO A N 1
ATOM 652 C CA . PRO A 1 87 ? 0.942 5.918 51.519 1.00 89.25 87 PRO A CA 1
ATOM 653 C C . PRO A 1 87 ? -0.389 5.280 51.934 1.00 89.25 87 PRO A C 1
ATOM 655 O O . PRO A 1 87 ? -1.455 5.696 51.472 1.00 89.25 87 PRO A O 1
ATOM 658 N N . TRP A 1 88 ? -0.350 4.278 52.817 1.00 88.81 88 TRP A N 1
ATOM 659 C CA . TRP A 1 88 ? -1.552 3.518 53.205 1.00 88.81 88 TRP A CA 1
ATOM 660 C C . TRP A 1 88 ? -2.679 4.392 53.766 1.00 88.81 88 TRP A C 1
ATOM 662 O O . TRP A 1 88 ? -3.846 4.144 53.483 1.00 88.81 88 TRP A O 1
ATOM 672 N N . GLN A 1 89 ? -2.334 5.463 54.483 1.00 86.31 89 GLN A N 1
ATOM 673 C CA . GLN A 1 89 ? -3.288 6.432 55.038 1.00 86.31 89 GLN A CA 1
ATOM 674 C C . GLN A 1 89 ? -4.137 7.168 53.984 1.00 86.31 89 GLN A C 1
ATOM 676 O O . GLN A 1 89 ? -5.232 7.641 54.298 1.00 86.31 89 GLN A O 1
ATOM 681 N N . ASP A 1 90 ? -3.647 7.249 52.743 1.00 86.12 90 ASP A N 1
ATOM 682 C CA . ASP A 1 90 ? -4.335 7.908 51.631 1.00 86.12 90 ASP A CA 1
ATOM 683 C C . ASP A 1 90 ? -5.199 6.930 50.824 1.00 86.12 90 ASP A C 1
ATOM 685 O O . ASP A 1 90 ? -5.951 7.356 49.941 1.00 86.12 90 ASP A O 1
ATOM 689 N N . VAL A 1 91 ? -5.108 5.627 51.113 1.00 85.38 91 VAL A N 1
ATOM 690 C CA . VAL A 1 91 ? -5.882 4.577 50.450 1.00 85.38 91 VAL A CA 1
ATOM 691 C C . VAL A 1 91 ? -7.294 4.532 51.029 1.00 85.38 91 VAL A C 1
ATOM 693 O O . VAL A 1 91 ? -7.511 4.143 52.173 1.00 85.38 91 VAL A O 1
ATOM 696 N N . THR A 1 92 ? -8.285 4.897 50.216 1.00 82.56 92 THR A N 1
ATOM 697 C CA . THR A 1 92 ? -9.704 4.896 50.625 1.00 82.56 92 THR A CA 1
ATOM 698 C C . THR A 1 92 ? -10.443 3.618 50.267 1.00 82.56 92 THR A C 1
ATOM 700 O O . THR A 1 92 ? -11.444 3.300 50.888 1.00 82.56 92 THR A O 1
ATOM 703 N N . GLY A 1 93 ? -9.915 2.819 49.337 1.00 81.56 93 GLY A N 1
ATOM 704 C CA . GLY A 1 93 ? -10.514 1.536 48.971 1.00 81.56 93 GLY A CA 1
ATOM 705 C C . GLY A 1 93 ? -9.586 0.703 48.102 1.00 81.56 93 GLY A C 1
ATOM 706 O O . GLY A 1 93 ? -8.847 1.256 47.294 1.00 81.56 93 GLY A O 1
ATOM 707 N N . VAL A 1 94 ? -9.640 -0.623 48.205 1.00 80.38 94 VAL A N 1
ATOM 708 C CA . VAL A 1 94 ? -8.935 -1.522 47.275 1.00 80.38 94 VAL A CA 1
ATOM 709 C C . VAL A 1 94 ? -9.902 -2.542 46.682 1.00 80.38 94 VAL A C 1
ATOM 711 O O . VAL A 1 94 ? -10.745 -3.093 47.389 1.00 80.38 94 VAL A O 1
ATOM 714 N N . ARG A 1 95 ? -9.827 -2.793 45.370 1.00 77.12 95 ARG A N 1
ATOM 715 C CA . ARG A 1 95 ? -10.691 -3.768 44.677 1.00 77.12 95 ARG A CA 1
ATOM 716 C C . ARG A 1 95 ? -10.096 -4.265 43.365 1.00 77.12 95 ARG A C 1
ATOM 718 O O . ARG A 1 95 ? -9.334 -3.547 42.727 1.00 77.12 95 ARG A O 1
ATOM 725 N N . ALA A 1 96 ? -10.498 -5.448 42.913 1.00 72.81 96 ALA A N 1
ATOM 726 C CA . ALA A 1 96 ? -10.130 -5.941 41.590 1.00 72.81 96 ALA A CA 1
ATOM 727 C C . ALA A 1 96 ? -10.746 -5.056 40.488 1.00 72.81 96 ALA A C 1
ATOM 729 O O . ALA A 1 96 ? -11.893 -4.611 40.588 1.00 72.81 96 ALA A O 1
ATOM 730 N N . ALA A 1 97 ? -9.988 -4.783 39.426 1.00 70.31 97 ALA A N 1
ATOM 731 C CA . ALA A 1 97 ? -10.524 -4.133 38.238 1.00 70.31 97 ALA A CA 1
ATOM 732 C C . ALA A 1 97 ? -11.358 -5.141 37.441 1.00 70.31 97 ALA A C 1
ATOM 734 O O . ALA A 1 97 ? -10.870 -6.198 37.039 1.00 70.31 97 ALA A O 1
ATOM 735 N N . ALA A 1 98 ? -12.616 -4.796 37.181 1.00 66.12 98 ALA A N 1
ATOM 736 C CA . ALA A 1 98 ? -13.552 -5.700 36.534 1.00 66.12 98 ALA A CA 1
ATOM 737 C C . ALA A 1 98 ? -13.093 -6.095 35.113 1.00 66.12 98 ALA A C 1
ATOM 739 O O . ALA A 1 98 ? -12.902 -5.241 34.239 1.00 66.12 98 ALA A O 1
ATOM 740 N N . GLY A 1 99 ? -12.972 -7.410 34.887 1.00 58.22 99 GLY A N 1
ATOM 741 C CA . GLY A 1 99 ? -12.655 -8.059 33.604 1.00 58.22 99 GLY A CA 1
ATOM 742 C C . GLY A 1 99 ? -11.217 -7.961 33.124 1.00 58.22 99 GLY A C 1
ATOM 743 O O . GLY A 1 99 ? -10.949 -8.172 31.940 1.00 58.22 99 GLY A O 1
ATOM 744 N N . THR A 1 100 ? -10.294 -7.660 34.031 1.00 60.91 100 THR A N 1
ATOM 745 C CA . THR A 1 100 ? -8.853 -7.738 33.787 1.00 60.91 100 THR A CA 1
ATOM 746 C C . THR A 1 100 ? -8.196 -8.472 34.945 1.00 60.91 100 THR A C 1
ATOM 748 O O . THR A 1 100 ? -8.051 -7.911 36.029 1.00 60.91 100 THR A O 1
ATOM 751 N N . GLU A 1 101 ? -7.801 -9.721 34.707 1.00 63.06 101 GLU A N 1
ATOM 752 C CA . GLU A 1 101 ? -7.079 -10.543 35.680 1.00 63.06 101 GLU A CA 1
ATOM 753 C C . GLU A 1 101 ? -5.744 -9.875 36.067 1.00 63.06 101 GLU A C 1
ATOM 755 O O . GLU A 1 101 ? -5.079 -9.259 35.228 1.00 63.06 101 GLU A O 1
ATOM 760 N N . GLY A 1 102 ? -5.381 -9.917 37.354 1.00 66.06 102 GLY A N 1
ATOM 761 C CA . GLY A 1 102 ? -4.142 -9.331 37.879 1.00 66.06 102 GLY A CA 1
ATOM 762 C C . GLY A 1 102 ? -4.117 -7.798 37.935 1.00 66.06 102 GLY A C 1
ATOM 763 O O . GLY A 1 102 ? -3.040 -7.210 38.043 1.00 66.06 102 GLY A O 1
ATOM 764 N N . THR A 1 103 ? -5.273 -7.131 37.830 1.00 71.06 103 THR A N 1
ATOM 765 C CA . THR A 1 103 ? -5.382 -5.664 37.905 1.00 71.06 103 THR A CA 1
ATOM 766 C C . THR A 1 103 ? -6.184 -5.241 39.135 1.00 71.06 103 THR A C 1
ATOM 768 O O . THR A 1 103 ? -7.315 -5.683 39.322 1.00 71.06 103 THR A O 1
ATOM 771 N N . VAL A 1 104 ? -5.627 -4.342 39.949 1.00 76.38 104 VAL A N 1
ATOM 772 C CA . VAL A 1 104 ? -6.229 -3.842 41.195 1.00 76.38 104 VAL A CA 1
ATOM 773 C C . VAL A 1 104 ? -6.414 -2.326 41.116 1.00 76.38 104 VAL A C 1
ATOM 775 O O . VAL A 1 104 ? -5.528 -1.601 40.671 1.00 76.38 104 VAL A O 1
ATOM 778 N N . VAL A 1 105 ? -7.575 -1.828 41.533 1.00 80.44 105 VAL A N 1
ATOM 779 C CA . VAL A 1 105 ? -7.894 -0.404 41.664 1.00 80.44 105 VAL A CA 1
ATOM 780 C C . VAL A 1 105 ? -7.819 -0.010 43.132 1.00 80.44 105 VAL A C 1
ATOM 782 O O . VAL A 1 105 ? -8.496 -0.595 43.973 1.00 80.44 105 VAL A O 1
ATOM 785 N N . VAL A 1 106 ? -7.031 1.021 43.404 1.00 82.56 106 VAL A N 1
ATOM 786 C CA . VAL A 1 106 ? -6.797 1.616 44.716 1.00 82.56 106 VAL A CA 1
ATOM 787 C C . VAL A 1 106 ? -7.400 3.024 44.702 1.00 82.56 106 VAL A C 1
ATOM 789 O O . VAL A 1 106 ? -6.946 3.904 43.967 1.00 82.56 106 VAL A O 1
ATOM 792 N N . GLY A 1 107 ? -8.484 3.223 45.446 1.00 81.00 107 GLY A N 1
ATOM 793 C CA . GLY A 1 107 ? -9.081 4.528 45.717 1.00 81.00 107 GLY A CA 1
ATOM 794 C C . GLY A 1 107 ? -8.132 5.400 46.533 1.00 81.00 107 GLY A C 1
ATOM 795 O O . GLY A 1 107 ? -7.374 4.887 47.355 1.00 81.00 107 GLY A O 1
ATOM 796 N N . ARG A 1 108 ? -8.152 6.711 46.276 1.00 84.69 108 ARG A N 1
ATOM 797 C CA . ARG A 1 108 ? -7.317 7.691 46.976 1.00 84.69 108 ARG A CA 1
ATOM 798 C C . ARG A 1 108 ? -8.171 8.822 47.525 1.00 84.69 108 ARG A C 1
ATOM 800 O O . ARG A 1 108 ? -9.123 9.221 46.853 1.00 84.69 108 ARG A O 1
ATOM 807 N N . ARG A 1 109 ? -7.808 9.339 48.702 1.00 74.69 109 ARG A N 1
ATOM 808 C CA . ARG A 1 109 ? -8.578 10.360 49.434 1.00 74.69 109 ARG A CA 1
ATOM 809 C C . ARG A 1 109 ? -8.770 11.655 48.638 1.00 74.69 109 ARG A C 1
ATOM 811 O O . ARG A 1 109 ? -9.896 12.121 48.540 1.00 74.69 109 ARG A O 1
ATOM 818 N N . ASP A 1 110 ? -7.726 12.130 47.957 1.00 75.88 110 ASP A N 1
ATOM 819 C CA . ASP A 1 110 ? -7.742 13.418 47.236 1.00 75.88 110 ASP A CA 1
ATOM 820 C C . ASP A 1 110 ? -7.199 13.327 45.800 1.00 75.88 110 ASP A C 1
ATOM 822 O O . ASP A 1 110 ? -6.745 14.305 45.204 1.00 75.88 110 ASP A O 1
ATOM 826 N N . ALA A 1 111 ? -7.218 12.130 45.210 1.00 74.31 111 ALA A N 1
ATOM 827 C CA . ALA A 1 111 ? -6.651 11.909 43.886 1.00 74.31 111 ALA A CA 1
ATOM 828 C C . ALA A 1 111 ? -7.414 10.853 43.082 1.00 74.31 111 ALA A C 1
ATOM 830 O O . ALA A 1 111 ? -8.195 10.054 43.595 1.00 74.31 111 ALA A O 1
ATOM 831 N N . LEU A 1 112 ? -7.172 10.828 41.768 1.00 69.75 112 LEU A N 1
ATOM 832 C CA . LEU A 1 112 ? -7.771 9.819 40.894 1.00 69.75 112 LEU A CA 1
ATOM 833 C C . LEU A 1 112 ? -7.353 8.410 41.341 1.00 69.75 112 LEU A C 1
ATOM 835 O O . LEU A 1 112 ? -6.184 8.233 41.674 1.00 69.75 112 LEU A O 1
ATOM 839 N N . PRO A 1 113 ? -8.231 7.395 41.273 1.00 74.81 113 PRO A N 1
ATOM 840 C CA . PRO A 1 113 ? -7.876 6.035 41.662 1.00 74.81 113 PRO A CA 1
ATOM 841 C C . PRO A 1 113 ? -6.611 5.545 40.953 1.00 74.81 113 PRO A C 1
ATOM 843 O O . PRO A 1 113 ? -6.498 5.657 39.723 1.00 74.81 113 PRO A O 1
ATOM 846 N N . LEU A 1 114 ? -5.678 5.001 41.730 1.00 77.62 114 LEU A N 1
ATOM 847 C CA . LEU A 1 114 ? -4.477 4.353 41.228 1.00 77.62 114 LEU A CA 1
ATOM 848 C C . LEU A 1 114 ? -4.852 2.953 40.727 1.00 77.62 114 LEU A C 1
ATOM 850 O O . LEU A 1 114 ? -5.615 2.236 41.363 1.00 77.62 114 LEU A O 1
ATOM 854 N N . VAL A 1 115 ? -4.355 2.563 39.556 1.00 71.38 115 VAL A N 1
ATOM 855 C CA . VAL A 1 115 ? -4.635 1.241 38.974 1.00 71.38 115 VAL A CA 1
ATOM 856 C C . VAL A 1 115 ? -3.324 0.485 38.853 1.00 71.38 115 VAL A C 1
ATOM 858 O O . VAL A 1 115 ? -2.495 0.831 38.010 1.00 71.38 115 VAL A O 1
ATOM 861 N N . LEU A 1 116 ? -3.167 -0.538 39.682 1.00 74.69 116 LEU A N 1
ATOM 862 C CA . LEU A 1 116 ? -2.041 -1.462 39.691 1.00 74.69 116 LEU A CA 1
ATOM 863 C C . LEU A 1 116 ? -2.300 -2.561 38.657 1.00 74.69 116 LEU A C 1
ATOM 865 O O . LEU A 1 116 ? -3.404 -3.097 38.589 1.00 74.69 116 LEU A O 1
ATOM 869 N N . ARG A 1 117 ? -1.310 -2.866 37.816 1.00 66.94 117 ARG A N 1
ATOM 870 C CA . ARG A 1 117 ? -1.458 -3.760 36.654 1.00 66.94 117 ARG A CA 1
ATOM 871 C C . ARG A 1 117 ? -0.533 -4.965 36.732 1.00 66.94 117 ARG A C 1
ATOM 873 O O . ARG A 1 117 ? 0.584 -4.819 37.217 1.00 66.94 117 ARG A O 1
ATOM 880 N N . GLU A 1 118 ? -0.983 -6.073 36.138 1.00 58.59 118 GLU A N 1
ATOM 881 C CA . GLU A 1 118 ? -0.182 -7.269 35.822 1.00 58.59 118 GLU A CA 1
ATOM 882 C C . GLU A 1 118 ? 0.631 -7.782 37.018 1.00 58.59 118 GLU A C 1
ATOM 884 O O . GLU A 1 118 ? 1.801 -8.146 36.904 1.00 58.59 118 GLU A O 1
ATOM 889 N N . LEU A 1 119 ? -0.004 -7.798 38.191 1.00 56.28 119 LEU A N 1
ATOM 890 C CA . LEU A 1 119 ? 0.616 -8.312 39.404 1.00 56.28 119 LEU A CA 1
ATOM 891 C C . LEU A 1 119 ? 0.693 -9.843 39.290 1.00 56.28 119 LEU A C 1
ATOM 893 O O . LEU A 1 119 ? -0.338 -10.483 39.072 1.00 56.28 119 LEU A O 1
ATOM 897 N N . PRO A 1 120 ? 1.886 -10.456 39.396 1.00 48.72 120 PRO A N 1
ATOM 898 C CA . PRO A 1 120 ? 2.032 -11.901 39.302 1.00 48.72 120 PRO A CA 1
ATOM 899 C C . PRO A 1 120 ? 1.543 -12.543 40.604 1.00 48.72 120 PRO A C 1
ATOM 901 O O . PRO A 1 120 ? 2.333 -12.806 41.514 1.00 48.72 120 PRO A O 1
ATOM 904 N N . VAL A 1 121 ? 0.236 -12.782 40.717 1.00 52.53 121 VAL A N 1
ATOM 905 C CA . VAL A 1 121 ? -0.346 -13.413 41.907 1.00 52.53 121 VAL A CA 1
ATOM 906 C C . VAL A 1 121 ? -0.525 -14.902 41.652 1.00 52.53 121 VAL A C 1
ATOM 908 O O . VAL A 1 121 ? -1.373 -15.310 40.866 1.00 52.53 121 VAL A O 1
ATOM 911 N N . ALA A 1 122 ? 0.276 -15.727 42.331 1.00 47.66 122 ALA A N 1
ATOM 912 C CA . ALA A 1 122 ? 0.130 -17.187 42.292 1.00 47.66 122 ALA A CA 1
ATOM 913 C C . ALA A 1 122 ? -1.193 -17.663 42.922 1.00 47.66 122 ALA A C 1
ATOM 915 O O . ALA A 1 122 ? -1.621 -18.782 42.666 1.00 47.66 122 ALA A O 1
ATOM 916 N N . ALA A 1 123 ? -1.818 -16.803 43.726 1.00 58.16 123 ALA A N 1
ATOM 917 C CA . ALA A 1 123 ? -3.004 -17.089 44.518 1.00 58.16 123 ALA A CA 1
ATOM 918 C C . ALA A 1 123 ? -4.270 -16.341 44.023 1.00 58.16 123 ALA A C 1
ATOM 920 O O . ALA A 1 123 ? -5.325 -16.390 44.641 1.00 58.16 123 ALA A O 1
ATOM 921 N N . GLY A 1 124 ? -4.189 -15.679 42.858 1.00 64.31 124 GLY A N 1
ATOM 922 C CA . GLY A 1 124 ? -5.323 -14.986 42.233 1.00 64.31 124 GLY A CA 1
ATOM 923 C C . GLY A 1 124 ? -5.514 -13.529 42.681 1.00 64.31 124 GLY A C 1
ATOM 924 O O . GLY A 1 124 ? -4.962 -13.069 43.675 1.00 64.31 124 GLY A O 1
ATOM 925 N N . THR A 1 125 ? -6.281 -12.762 41.899 1.00 71.00 125 THR A N 1
ATOM 926 C CA . THR A 1 125 ? -6.458 -11.303 42.098 1.00 71.00 125 THR A CA 1
ATOM 927 C C . THR A 1 125 ? -7.154 -10.974 43.425 1.00 71.00 125 THR A C 1
ATOM 929 O O . THR A 1 125 ? -6.874 -9.934 44.017 1.00 71.00 125 THR A O 1
ATOM 932 N N . ASP A 1 126 ? -8.027 -11.860 43.906 1.00 71.12 126 ASP A N 1
ATOM 933 C CA . ASP A 1 126 ? -8.833 -11.640 45.109 1.00 71.12 126 ASP A CA 1
ATOM 934 C C . ASP A 1 126 ? -8.008 -11.713 46.397 1.00 71.12 126 ASP A C 1
ATOM 936 O O . ASP A 1 126 ? -8.203 -10.894 47.293 1.00 71.12 126 ASP A O 1
ATOM 940 N N . GLU A 1 127 ? -7.033 -12.622 46.466 1.00 74.38 127 GLU A N 1
ATOM 941 C CA . GLU A 1 127 ? -6.128 -12.742 47.616 1.00 74.38 127 GLU A CA 1
ATOM 942 C C . GLU A 1 127 ? -5.214 -11.518 47.733 1.00 74.38 127 GLU A C 1
ATOM 944 O O . GLU A 1 127 ? -5.024 -10.977 48.819 1.00 74.38 127 GLU A O 1
ATOM 949 N N . LEU A 1 128 ? -4.746 -10.990 46.598 1.00 77.69 128 LEU A N 1
ATOM 950 C CA . LEU A 1 128 ? -4.001 -9.732 46.575 1.00 77.69 128 LEU A CA 1
ATOM 951 C C . LEU A 1 128 ? -4.865 -8.543 47.015 1.00 77.69 128 LEU A C 1
ATOM 953 O O . LEU A 1 128 ? -4.393 -7.661 47.725 1.00 77.69 128 LEU A O 1
ATOM 957 N N . VAL A 1 129 ? -6.128 -8.483 46.585 1.00 80.12 129 VAL A N 1
ATOM 958 C CA . VAL A 1 129 ? -7.052 -7.435 47.043 1.00 80.12 129 VAL A CA 1
ATOM 959 C C . VAL A 1 129 ? -7.276 -7.543 48.548 1.00 80.12 129 VAL A C 1
ATOM 961 O O . VAL A 1 129 ? -7.293 -6.511 49.214 1.00 80.12 129 VAL A O 1
ATOM 964 N N . ALA A 1 130 ? -7.424 -8.758 49.081 1.00 79.00 130 ALA A N 1
ATOM 965 C CA . ALA A 1 130 ? -7.556 -8.992 50.514 1.00 79.00 130 ALA A CA 1
ATOM 966 C C . ALA A 1 130 ? -6.309 -8.519 51.280 1.00 79.00 130 ALA A C 1
ATOM 968 O O . ALA A 1 130 ? -6.450 -7.730 52.210 1.00 79.00 130 ALA A O 1
ATOM 969 N N . GLU A 1 131 ? -5.106 -8.886 50.825 1.00 82.56 131 GLU A N 1
ATOM 970 C CA . GLU A 1 131 ? -3.838 -8.448 51.429 1.00 82.56 131 GLU A CA 1
ATOM 971 C C . GLU A 1 131 ? -3.700 -6.916 51.418 1.00 82.56 131 GLU A C 1
ATOM 973 O O . GLU A 1 131 ? -3.345 -6.294 52.418 1.00 82.56 131 GLU A O 1
ATOM 978 N N . LEU A 1 132 ? -4.014 -6.272 50.292 1.00 84.00 132 LEU A N 1
ATOM 979 C CA . LEU A 1 132 ? -3.931 -4.816 50.172 1.00 84.00 132 LEU A CA 1
ATOM 980 C C . LEU A 1 132 ? -4.976 -4.093 51.040 1.00 84.00 132 LEU A C 1
ATOM 982 O O . LEU A 1 132 ? -4.693 -3.007 51.540 1.00 84.00 132 LEU A O 1
ATOM 986 N N . ARG A 1 133 ? -6.172 -4.671 51.227 1.00 84.69 133 ARG A N 1
ATOM 987 C CA . ARG A 1 133 ? -7.195 -4.135 52.146 1.00 84.69 133 ARG A CA 1
ATOM 988 C C . ARG A 1 133 ? -6.754 -4.243 53.596 1.00 84.69 133 ARG A C 1
ATOM 990 O O . ARG A 1 133 ? -6.909 -3.280 54.341 1.00 84.69 133 ARG A O 1
ATOM 997 N N . GLU A 1 134 ? -6.195 -5.389 53.972 1.00 83.25 134 GLU A N 1
ATOM 998 C CA . GLU A 1 134 ? -5.667 -5.633 55.313 1.00 83.25 134 GLU A CA 1
ATOM 999 C C . GLU A 1 134 ? -4.575 -4.612 55.656 1.00 83.25 134 GLU A C 1
ATOM 1001 O O . GLU A 1 134 ? -4.670 -3.928 56.675 1.00 83.25 134 GLU A O 1
ATOM 1006 N N . ARG A 1 135 ? -3.608 -4.404 54.750 1.00 83.44 135 ARG A N 1
ATOM 1007 C CA . ARG A 1 135 ? -2.549 -3.392 54.917 1.00 83.44 135 ARG A CA 1
ATOM 1008 C C . ARG A 1 135 ? -3.071 -1.956 54.961 1.00 83.44 135 ARG A C 1
ATOM 1010 O O . ARG A 1 135 ? -2.528 -1.132 55.687 1.00 83.44 135 ARG A O 1
ATOM 1017 N N . ALA A 1 136 ? -4.141 -1.657 54.227 1.00 82.56 136 ALA A N 1
ATOM 1018 C CA . ALA A 1 136 ? -4.812 -0.359 54.285 1.00 82.56 136 ALA A CA 1
ATOM 1019 C C . ALA A 1 136 ? -5.682 -0.175 55.549 1.00 82.56 136 ALA A C 1
ATOM 1021 O O . ALA A 1 136 ? -6.352 0.848 55.684 1.00 82.56 136 ALA A O 1
ATOM 1022 N N . GLY A 1 137 ? -5.727 -1.158 56.459 1.00 79.94 137 GLY A N 1
ATOM 1023 C CA . GLY A 1 137 ? -6.561 -1.121 57.662 1.00 79.94 137 GLY A CA 1
ATOM 1024 C C . GLY A 1 137 ? -8.063 -1.241 57.381 1.00 79.94 137 GLY A C 1
ATOM 1025 O O . GLY A 1 137 ? -8.877 -1.007 58.274 1.00 79.94 137 GLY A O 1
ATOM 1026 N N . GLN A 1 138 ? -8.453 -1.628 56.164 1.00 76.19 138 GLN A N 1
ATOM 1027 C CA . GLN A 1 138 ? -9.841 -1.701 55.709 1.00 76.19 138 GLN A CA 1
ATOM 1028 C C . GLN A 1 138 ? -10.477 -3.025 56.144 1.00 76.19 138 GLN A C 1
ATOM 1030 O O . GLN A 1 138 ? -10.611 -3.969 55.365 1.00 76.19 138 GLN A O 1
ATOM 1035 N N . HIS A 1 139 ? -10.866 -3.095 57.417 1.00 59.00 139 HIS A N 1
ATOM 1036 C CA . HIS A 1 139 ? -11.578 -4.239 57.981 1.00 59.00 139 HIS A CA 1
ATOM 1037 C C . HIS A 1 139 ? -13.060 -4.145 57.610 1.00 59.00 139 HIS A C 1
ATOM 1039 O O . HIS A 1 139 ? -13.789 -3.339 58.177 1.00 59.00 139 HIS A O 1
ATOM 1045 N N . SER A 1 140 ? -13.468 -4.944 56.616 1.00 57.28 140 SER A N 1
ATOM 1046 C CA . SER A 1 140 ? -14.852 -5.342 56.294 1.00 57.28 140 SER A CA 1
ATOM 1047 C C . SER A 1 140 ? -15.956 -4.410 56.830 1.00 57.28 140 SER A C 1
ATOM 1049 O O . SER A 1 140 ? -16.642 -4.743 57.795 1.00 57.28 140 SER A O 1
ATOM 1051 N N . GLY A 1 141 ? -16.139 -3.249 56.201 1.00 46.81 141 GLY A N 1
ATOM 1052 C CA . GLY A 1 141 ? -17.173 -2.286 56.575 1.00 46.81 141 GLY A CA 1
ATOM 1053 C C . GLY A 1 141 ? -17.627 -1.476 55.366 1.00 46.81 141 GLY A C 1
ATOM 1054 O O . GLY A 1 141 ? -16.898 -0.610 54.909 1.00 46.81 141 GLY A O 1
ATOM 1055 N N . GLU A 1 142 ? -18.824 -1.813 54.884 1.00 38.91 142 GLU A N 1
ATOM 1056 C CA . GLU A 1 142 ? -19.616 -1.218 53.793 1.00 38.91 142 GLU A CA 1
ATOM 1057 C C . GLU A 1 142 ? -19.074 -1.292 52.343 1.00 38.91 142 GLU A C 1
ATOM 1059 O O . GLU A 1 142 ? -17.961 -0.861 52.039 1.00 38.91 142 GLU A O 1
ATOM 1064 N N . PRO A 1 143 ? -19.880 -1.805 51.386 1.00 44.53 143 PRO A N 1
ATOM 1065 C CA . PRO A 1 143 ? -19.564 -1.706 49.970 1.00 44.53 143 PRO A CA 1
ATOM 1066 C C . PRO A 1 143 ? -19.758 -0.252 49.519 1.00 44.53 143 PRO A C 1
ATOM 1068 O O . PRO A 1 143 ? -20.869 0.161 49.187 1.00 44.53 143 PRO A O 1
ATOM 1071 N N . GLU A 1 144 ? -18.677 0.532 49.484 1.00 47.50 144 GLU A N 1
ATOM 1072 C CA . GLU A 1 144 ? -18.661 1.814 48.772 1.00 47.50 144 GLU A CA 1
ATOM 1073 C C . GLU A 1 144 ? -19.193 1.591 47.342 1.00 47.50 144 GLU A C 1
ATOM 1075 O O . GLU A 1 144 ? -18.607 0.836 46.559 1.00 47.50 144 GLU A O 1
ATOM 1080 N N . GLY A 1 145 ? -20.347 2.203 47.039 1.00 51.25 145 GLY A N 1
ATOM 1081 C CA . GLY A 1 145 ? -21.260 1.818 45.956 1.00 51.25 145 GLY A CA 1
ATOM 1082 C C . GLY A 1 145 ? -20.589 1.364 44.657 1.00 51.25 145 GLY A C 1
ATOM 1083 O O . GLY A 1 145 ? -19.769 2.083 44.095 1.00 51.25 145 GLY A O 1
ATOM 1084 N N . GLU A 1 146 ? -20.963 0.175 44.171 1.00 63.84 146 GLU A N 1
ATOM 1085 C CA . GLU A 1 146 ? -20.359 -0.563 43.050 1.00 63.84 146 GLU A CA 1
ATOM 1086 C C . GLU A 1 146 ? -20.224 0.246 41.745 1.00 63.84 146 GLU A C 1
ATOM 1088 O O . GLU A 1 146 ? -21.021 0.150 40.816 1.00 63.84 146 GLU A O 1
ATOM 1093 N N . TRP A 1 147 ? -19.169 1.044 41.634 1.00 75.31 147 TRP A N 1
ATOM 1094 C CA . TRP A 1 147 ? -18.822 1.795 40.432 1.00 75.31 147 TRP A CA 1
ATOM 1095 C C . TRP A 1 147 ? -17.874 0.992 39.539 1.00 75.31 147 TRP A C 1
ATOM 1097 O O . TRP A 1 147 ? -16.744 0.713 39.933 1.00 75.31 147 TRP A O 1
ATOM 1107 N N . TYR A 1 148 ? -18.284 0.619 38.328 1.00 83.75 148 TYR A N 1
ATOM 1108 C CA . TYR A 1 148 ? -17.417 -0.087 37.380 1.00 83.75 148 TYR A CA 1
ATOM 1109 C C . TYR A 1 148 ? -16.294 0.817 36.850 1.00 83.75 148 TYR A C 1
ATOM 1111 O O . TYR A 1 148 ? -16.540 1.941 36.414 1.00 83.75 148 TYR A O 1
ATOM 1119 N N . VAL A 1 149 ? -15.055 0.319 36.806 1.00 83.38 149 VAL A N 1
ATOM 1120 C CA . VAL A 1 149 ? -13.936 0.969 36.102 1.00 83.38 149 VAL A CA 1
ATOM 1121 C C . VAL A 1 149 ? -13.187 -0.081 35.287 1.00 83.38 149 VAL A C 1
ATOM 1123 O O . VAL A 1 149 ? -12.446 -0.889 35.837 1.00 83.38 149 VAL A O 1
ATOM 1126 N N . GLY A 1 150 ? -13.358 -0.044 33.967 1.00 82.75 150 GLY A N 1
ATOM 1127 C CA . GLY A 1 150 ? -12.730 -0.962 33.023 1.00 82.75 150 GLY A CA 1
ATOM 1128 C C . GLY A 1 150 ? -11.719 -0.279 32.105 1.00 82.75 150 GLY A C 1
ATOM 1129 O O . GLY A 1 150 ? -11.917 0.853 31.641 1.00 82.75 150 GLY A O 1
ATOM 1130 N N . ARG A 1 151 ? -10.640 -0.998 31.784 1.00 83.06 151 ARG A N 1
ATOM 1131 C CA . ARG A 1 151 ? -9.688 -0.651 30.719 1.00 83.06 151 ARG A CA 1
ATOM 1132 C C . ARG A 1 151 ? -9.567 -1.823 29.740 1.00 83.06 151 ARG A C 1
ATOM 1134 O O . ARG A 1 151 ? -9.717 -2.969 30.152 1.00 83.06 151 ARG A O 1
ATOM 1141 N N . PRO A 1 152 ? -9.317 -1.563 28.449 1.00 82.88 152 PRO A N 1
ATOM 1142 C CA . PRO A 1 152 ? -9.022 -2.636 27.514 1.00 82.88 152 PRO A CA 1
ATOM 1143 C C . PRO A 1 152 ? -7.717 -3.351 27.895 1.00 82.88 152 PRO A C 1
ATOM 1145 O O . PRO A 1 152 ? -6.767 -2.714 28.356 1.00 82.88 152 PRO A O 1
ATOM 1148 N N . SER A 1 153 ? -7.663 -4.665 27.656 1.00 78.88 153 SER A N 1
ATOM 1149 C CA . SER A 1 153 ? -6.422 -5.440 27.767 1.00 78.88 153 SER A CA 1
ATOM 1150 C C . SER A 1 153 ? -5.348 -4.864 26.843 1.00 78.88 153 SER A C 1
ATOM 1152 O O . SER A 1 153 ? -5.637 -4.492 25.707 1.00 78.88 153 SER A O 1
ATOM 1154 N N . ARG A 1 154 ? -4.102 -4.806 27.321 1.00 79.50 154 ARG A N 1
ATOM 1155 C CA . ARG A 1 154 ? -2.939 -4.336 26.552 1.00 79.50 154 ARG A CA 1
ATOM 1156 C C . ARG A 1 154 ? -2.231 -5.443 25.786 1.00 79.50 154 ARG A C 1
ATOM 1158 O O . ARG A 1 154 ? -1.443 -5.129 24.903 1.00 79.50 154 ARG A O 1
ATOM 1165 N N . LEU A 1 155 ? -2.553 -6.706 26.053 1.00 76.81 155 LEU A N 1
ATOM 1166 C CA . LEU A 1 155 ? -1.978 -7.863 25.367 1.00 76.81 155 LEU A CA 1
ATOM 1167 C C . LEU A 1 155 ? -2.055 -7.762 23.829 1.00 76.81 155 LEU A C 1
ATOM 1169 O O . LEU A 1 155 ? -1.082 -8.111 23.162 1.00 76.81 155 LEU A O 1
ATOM 1173 N N . PRO A 1 156 ? -3.121 -7.193 23.225 1.00 81.12 156 PRO A N 1
ATOM 1174 C CA . PRO A 1 156 ? -3.153 -6.979 21.783 1.00 81.12 156 PRO A CA 1
ATOM 1175 C C . PRO A 1 156 ? -2.108 -5.987 21.237 1.00 81.12 156 PRO A C 1
ATOM 1177 O O . PRO A 1 156 ? -1.860 -5.981 20.035 1.00 81.12 156 PRO A O 1
ATOM 1180 N N . LEU A 1 157 ? -1.465 -5.163 22.075 1.00 79.94 157 LEU A N 1
ATOM 1181 C CA . LEU A 1 157 ? -0.393 -4.260 21.632 1.00 79.94 157 LEU A CA 1
ATOM 1182 C C . LEU A 1 157 ? 0.806 -5.022 21.060 1.00 79.94 157 LEU A C 1
ATOM 1184 O O . LEU A 1 157 ? 1.446 -4.512 20.143 1.00 79.94 157 LEU A O 1
ATOM 1188 N N . VAL A 1 158 ? 1.061 -6.245 21.543 1.00 79.12 158 VAL A N 1
ATOM 1189 C CA . VAL A 1 158 ? 2.170 -7.096 21.081 1.00 79.12 158 VAL A CA 1
ATOM 1190 C C . VAL A 1 158 ? 2.101 -7.345 19.573 1.00 79.12 158 VAL A C 1
ATOM 1192 O O . VAL A 1 158 ? 3.138 -7.402 18.925 1.00 79.12 158 VAL A O 1
ATOM 1195 N N . TRP A 1 159 ? 0.899 -7.432 18.994 1.00 79.38 159 TRP A N 1
ATOM 1196 C CA . TRP A 1 159 ? 0.719 -7.587 17.546 1.00 79.38 159 TRP A CA 1
ATOM 1197 C C . TRP A 1 159 ? 0.287 -6.293 16.846 1.00 79.38 159 TRP A C 1
ATOM 1199 O O . TRP A 1 159 ? 0.583 -6.118 15.666 1.00 79.38 159 TRP A O 1
ATOM 1209 N N . ALA A 1 160 ? -0.378 -5.365 17.543 1.00 83.31 160 ALA A N 1
ATOM 1210 C CA . ALA A 1 160 ? -0.848 -4.123 16.931 1.00 83.31 160 ALA A CA 1
ATOM 1211 C C . ALA A 1 160 ? 0.307 -3.232 16.441 1.00 83.31 160 ALA A C 1
ATOM 1213 O O . ALA A 1 160 ? 0.179 -2.616 15.385 1.00 83.31 160 ALA A O 1
ATOM 1214 N N . PHE A 1 161 ? 1.431 -3.180 17.167 1.00 82.38 161 PHE A N 1
ATOM 1215 C CA . PHE A 1 161 ? 2.615 -2.428 16.737 1.00 82.38 161 PHE A CA 1
ATOM 1216 C C . PHE A 1 161 ? 3.312 -3.046 15.508 1.00 82.38 161 PHE A C 1
ATOM 1218 O O . PHE A 1 161 ? 3.520 -2.315 14.538 1.00 82.38 161 PHE A O 1
ATOM 1225 N N . PRO A 1 162 ? 3.604 -4.365 15.464 1.00 81.25 162 PRO A N 1
ATOM 1226 C CA . PRO A 1 162 ? 4.091 -5.009 14.243 1.00 81.25 162 PRO A CA 1
ATOM 1227 C C . PRO A 1 162 ? 3.169 -4.806 13.037 1.00 81.25 162 PRO A C 1
ATOM 1229 O O . PRO A 1 162 ? 3.638 -4.487 11.948 1.00 81.25 162 PRO A O 1
ATOM 1232 N N . MET A 1 163 ? 1.851 -4.925 13.226 1.00 85.25 163 MET A N 1
ATOM 1233 C CA . MET A 1 163 ? 0.893 -4.715 12.137 1.00 85.25 163 MET A CA 1
ATOM 1234 C C . MET A 1 163 ? 0.831 -3.258 11.675 1.00 85.25 163 MET A C 1
ATOM 1236 O O . MET A 1 163 ? 0.635 -3.004 10.487 1.00 85.25 163 MET A O 1
ATOM 1240 N N . LEU A 1 164 ? 1.044 -2.293 12.576 1.00 85.62 164 LEU A N 1
ATOM 1241 C CA . LEU A 1 164 ? 1.225 -0.896 12.192 1.00 85.62 164 LEU A CA 1
ATOM 1242 C C . LEU A 1 164 ? 2.472 -0.732 11.315 1.00 85.62 164 LEU A C 1
ATOM 1244 O O . LEU A 1 164 ? 2.373 -0.114 10.261 1.00 85.62 164 LEU A O 1
ATOM 1248 N N . ALA A 1 165 ? 3.610 -1.312 11.706 1.00 81.62 165 ALA A N 1
ATOM 1249 C CA . ALA A 1 165 ? 4.839 -1.255 10.913 1.00 81.62 165 ALA A CA 1
ATOM 1250 C C . ALA A 1 165 ? 4.641 -1.863 9.514 1.00 81.62 165 ALA A C 1
ATOM 1252 O O . ALA A 1 165 ? 4.994 -1.236 8.520 1.00 81.62 165 ALA A O 1
ATOM 1253 N N . ALA A 1 166 ? 3.999 -3.033 9.432 1.00 84.19 166 ALA A N 1
ATOM 1254 C CA . ALA A 1 166 ? 3.657 -3.669 8.161 1.00 84.19 166 ALA A CA 1
ATOM 1255 C C . ALA A 1 166 ? 2.719 -2.797 7.308 1.00 84.19 166 ALA A C 1
ATOM 1257 O O . ALA A 1 166 ? 2.917 -2.672 6.103 1.00 84.19 166 ALA A O 1
ATOM 1258 N N . SER A 1 167 ? 1.732 -2.144 7.932 1.00 86.25 167 SER A N 1
ATOM 1259 C CA . SER A 1 167 ? 0.809 -1.235 7.238 1.00 86.25 167 SER A CA 1
ATOM 1260 C C . SER A 1 167 ? 1.527 0.003 6.686 1.00 86.25 167 SER A C 1
ATOM 1262 O O . SER A 1 167 ? 1.242 0.420 5.567 1.00 86.25 167 SER A O 1
ATOM 1264 N N . VAL A 1 168 ? 2.471 0.576 7.444 1.00 82.94 168 VAL A N 1
ATOM 1265 C CA . VAL A 1 168 ? 3.306 1.703 6.993 1.00 82.94 168 VAL A CA 1
ATOM 1266 C C . VAL A 1 168 ? 4.203 1.276 5.835 1.00 82.94 168 VAL A C 1
ATOM 1268 O O . VAL A 1 168 ? 4.247 1.971 4.826 1.00 82.94 168 VAL A O 1
ATOM 1271 N N . ALA A 1 169 ? 4.874 0.127 5.943 1.00 83.06 169 ALA A N 1
ATOM 1272 C CA . ALA A 1 169 ? 5.716 -0.396 4.870 1.00 83.06 169 ALA A CA 1
ATOM 1273 C C . ALA A 1 169 ? 4.910 -0.617 3.582 1.00 83.06 169 ALA A C 1
ATOM 1275 O O . ALA A 1 169 ? 5.329 -0.179 2.515 1.00 83.06 169 ALA A O 1
ATOM 1276 N N . LEU A 1 170 ? 3.716 -1.208 3.691 1.00 85.69 170 LEU A N 1
ATOM 1277 C CA . LEU A 1 170 ? 2.820 -1.413 2.553 1.00 85.69 170 LEU A CA 1
ATOM 1278 C C . LEU A 1 170 ? 2.348 -0.086 1.932 1.00 85.69 170 LEU A C 1
ATOM 1280 O O . LEU A 1 170 ? 2.254 0.014 0.714 1.00 85.69 170 LEU A O 1
ATOM 1284 N N . ALA A 1 171 ? 2.088 0.939 2.752 1.00 83.12 171 ALA A N 1
ATOM 1285 C CA . ALA A 1 171 ? 1.719 2.270 2.270 1.00 83.12 171 ALA A CA 1
ATOM 1286 C C . ALA A 1 171 ? 2.887 2.998 1.583 1.00 83.12 171 ALA A C 1
ATOM 1288 O O . ALA A 1 171 ? 2.676 3.754 0.643 1.00 83.12 171 ALA A O 1
ATOM 1289 N N . LEU A 1 172 ? 4.121 2.786 2.043 1.00 83.75 172 LEU A N 1
ATOM 1290 C CA . LEU A 1 172 ? 5.301 3.450 1.490 1.00 83.75 172 LEU A CA 1
ATOM 1291 C C . LEU A 1 172 ? 5.911 2.709 0.300 1.00 83.75 172 LEU A C 1
ATOM 1293 O O . LEU A 1 172 ? 6.598 3.346 -0.489 1.00 83.75 172 LEU A O 1
ATOM 1297 N N . ALA A 1 173 ? 5.658 1.409 0.138 1.00 80.56 173 ALA A N 1
ATOM 1298 C CA . ALA A 1 173 ? 6.233 0.621 -0.950 1.00 80.56 173 ALA A CA 1
ATOM 1299 C C . ALA A 1 173 ? 5.943 1.207 -2.351 1.00 80.56 173 ALA A C 1
ATOM 1301 O O . ALA A 1 173 ? 6.892 1.326 -3.123 1.00 80.56 173 ALA A O 1
ATOM 1302 N N . PRO A 1 174 ? 4.719 1.674 -2.674 1.00 79.56 174 PRO A N 1
ATOM 1303 C CA . PRO A 1 174 ? 4.459 2.359 -3.943 1.00 79.56 174 PRO A CA 1
ATOM 1304 C C . PRO A 1 174 ? 5.160 3.715 -4.070 1.00 79.56 174 PRO A C 1
ATOM 1306 O O . PRO A 1 174 ? 5.693 4.048 -5.120 1.00 79.56 174 PRO A O 1
ATOM 1309 N N . VAL A 1 175 ? 5.199 4.498 -2.986 1.00 74.25 175 VAL A N 1
ATOM 1310 C CA . VAL A 1 175 ? 5.834 5.832 -2.970 1.00 74.25 175 VAL A CA 1
ATOM 1311 C C . VAL A 1 175 ? 7.352 5.724 -3.138 1.00 74.25 175 VAL A C 1
ATOM 1313 O O . VAL A 1 175 ? 7.974 6.575 -3.762 1.00 74.25 175 VAL A O 1
ATOM 1316 N N . GLY A 1 176 ? 7.939 4.665 -2.582 1.00 66.50 176 GLY A N 1
ATOM 1317 C CA . GLY A 1 176 ? 9.347 4.318 -2.715 1.00 66.50 176 GLY A CA 1
ATOM 1318 C C . GLY A 1 176 ? 9.675 3.486 -3.955 1.00 66.50 176 GLY A C 1
ATOM 1319 O O . GLY A 1 176 ? 10.816 3.046 -4.051 1.00 66.50 176 GLY A O 1
ATOM 1320 N N . GLY A 1 177 ? 8.722 3.268 -4.879 1.00 67.81 177 GLY A N 1
ATOM 1321 C CA . GLY A 1 177 ? 8.933 2.564 -6.162 1.00 67.81 177 GLY A CA 1
ATOM 1322 C C . GLY A 1 177 ? 9.263 1.082 -6.038 1.00 67.81 177 GLY A C 1
ATOM 1323 O O . GLY A 1 177 ? 9.782 0.470 -6.961 1.00 67.81 177 GLY A O 1
ATOM 1324 N N . LEU A 1 178 ? 8.978 0.490 -4.881 1.00 70.31 178 LEU A N 1
ATOM 1325 C CA . LEU A 1 178 ? 9.166 -0.940 -4.634 1.00 70.31 178 LEU A CA 1
ATOM 1326 C C . LEU A 1 178 ? 8.003 -1.771 -5.173 1.00 70.31 178 LEU A C 1
ATOM 1328 O O . LEU A 1 178 ? 8.147 -2.966 -5.413 1.00 70.31 178 LEU A O 1
ATOM 1332 N N . LEU A 1 179 ? 6.840 -1.139 -5.316 1.00 72.31 179 LEU A N 1
ATOM 1333 C CA . LEU A 1 179 ? 5.666 -1.694 -5.969 1.00 72.31 179 LEU A CA 1
ATOM 1334 C C . LEU A 1 179 ? 5.207 -0.702 -7.029 1.00 72.31 179 LEU A C 1
ATOM 1336 O O . LEU A 1 179 ? 4.630 0.335 -6.704 1.00 72.31 179 LEU A O 1
ATOM 1340 N N . GLU A 1 180 ? 5.459 -1.038 -8.286 1.00 70.62 180 GLU A N 1
ATOM 1341 C CA . GLU A 1 180 ? 5.003 -0.282 -9.449 1.00 70.62 180 GLU A CA 1
ATOM 1342 C C . GLU A 1 180 ? 4.015 -1.123 -10.266 1.00 70.62 180 GLU A C 1
ATOM 1344 O O . GLU A 1 180 ? 4.026 -2.354 -10.207 1.00 70.62 180 GLU A O 1
ATOM 1349 N N . GLY A 1 181 ? 3.134 -0.451 -11.007 1.00 75.25 181 GLY A N 1
ATOM 1350 C CA . GLY A 1 181 ? 2.098 -1.102 -11.807 1.00 75.25 181 GLY A CA 1
ATOM 1351 C C . GLY A 1 181 ? 0.908 -1.614 -10.991 1.00 75.25 181 GLY A C 1
ATOM 1352 O O . GLY A 1 181 ? 0.526 -1.047 -9.963 1.00 75.25 181 GLY A O 1
ATOM 1353 N N . PHE A 1 182 ? 0.275 -2.668 -11.497 1.00 81.44 182 PHE A N 1
ATOM 1354 C CA . PHE A 1 182 ? -0.959 -3.228 -10.960 1.00 81.44 182 PHE A CA 1
ATOM 1355 C C . PHE A 1 182 ? -0.839 -3.669 -9.497 1.00 81.44 182 PHE A C 1
ATOM 1357 O O . PHE A 1 182 ? -0.016 -4.506 -9.129 1.00 81.44 182 PHE A O 1
ATOM 1364 N N . GLY A 1 183 ? -1.735 -3.146 -8.664 1.00 83.12 183 GLY A N 1
ATOM 1365 C CA . GLY A 1 183 ? -1.820 -3.427 -7.237 1.00 83.12 183 GLY A CA 1
ATOM 1366 C C . GLY A 1 183 ? -1.091 -2.401 -6.372 1.00 83.12 183 GLY A C 1
ATOM 1367 O O . GLY A 1 183 ? -1.269 -2.427 -5.152 1.00 83.12 183 GLY A O 1
ATOM 1368 N N . ALA A 1 184 ? -0.322 -1.475 -6.955 1.00 83.81 184 ALA A N 1
ATOM 1369 C CA . ALA A 1 184 ? 0.365 -0.420 -6.215 1.00 83.81 184 ALA A CA 1
ATOM 1370 C C . ALA A 1 184 ? -0.631 0.526 -5.517 1.00 83.81 184 ALA A C 1
ATOM 1372 O O . ALA A 1 184 ? -0.471 0.842 -4.334 1.00 83.81 184 ALA A O 1
ATOM 1373 N N . GLY A 1 185 ? -1.712 0.924 -6.199 1.00 79.88 185 GLY A N 1
ATOM 1374 C CA . GLY A 1 185 ? -2.753 1.778 -5.610 1.00 79.88 185 GLY A CA 1
ATOM 1375 C C . GLY A 1 185 ? -3.526 1.074 -4.487 1.00 79.88 185 GLY A C 1
ATOM 1376 O O . GLY A 1 185 ? -3.830 1.662 -3.442 1.00 79.88 185 GLY A O 1
ATOM 1377 N N . THR A 1 186 ? -3.793 -0.215 -4.670 1.00 86.31 186 THR A N 1
ATOM 1378 C CA . THR A 1 186 ? -4.455 -1.096 -3.710 1.00 86.31 186 THR A CA 1
ATOM 1379 C C . THR A 1 186 ? -3.575 -1.296 -2.486 1.00 86.31 186 THR A C 1
ATOM 1381 O O . THR A 1 186 ? -4.065 -1.147 -1.367 1.00 86.31 186 THR A O 1
ATOM 1384 N N . ALA A 1 187 ? -2.279 -1.565 -2.673 1.00 86.56 187 ALA A N 1
ATOM 1385 C CA . ALA A 1 187 ? -1.300 -1.673 -1.597 1.00 86.56 187 ALA A CA 1
ATOM 1386 C C . ALA A 1 187 ? -1.226 -0.372 -0.791 1.00 86.56 187 ALA A C 1
ATOM 1388 O O . ALA A 1 187 ? -1.384 -0.410 0.430 1.00 86.56 187 ALA A O 1
ATOM 1389 N N . PHE A 1 188 ? -1.109 0.781 -1.461 1.00 83.44 188 PHE A N 1
ATOM 1390 C CA . PHE A 1 188 ? -1.122 2.090 -0.805 1.00 83.44 188 PHE A CA 1
ATOM 1391 C C . PHE A 1 188 ? -2.382 2.286 0.050 1.00 83.44 188 PHE A C 1
ATOM 1393 O O . PHE A 1 188 ? -2.308 2.584 1.245 1.00 83.44 188 PHE A O 1
ATOM 1400 N N . THR A 1 189 ? -3.555 2.068 -0.549 1.00 82.38 189 THR A N 1
ATOM 1401 C CA . THR A 1 189 ? -4.857 2.275 0.101 1.00 82.38 189 THR A CA 1
ATOM 1402 C C . THR A 1 189 ? -5.059 1.318 1.276 1.00 82.38 189 THR A C 1
ATOM 1404 O O . THR A 1 189 ? -5.484 1.738 2.356 1.00 82.38 189 THR A O 1
ATOM 1407 N N . ALA A 1 190 ? -4.721 0.038 1.101 1.00 88.50 190 ALA A N 1
ATOM 1408 C CA . ALA A 1 190 ? -4.789 -0.971 2.152 1.00 88.50 190 ALA A CA 1
ATOM 1409 C C . ALA A 1 190 ? -3.808 -0.662 3.291 1.00 88.50 190 ALA A C 1
ATOM 1411 O O . ALA A 1 190 ? -4.188 -0.741 4.462 1.00 88.50 190 ALA A O 1
ATOM 1412 N N . GLY A 1 191 ? -2.583 -0.246 2.959 1.00 86.19 191 GLY A N 1
ATOM 1413 C CA . GLY A 1 191 ? -1.572 0.201 3.910 1.00 86.19 191 GLY A CA 1
ATOM 1414 C C . GLY A 1 191 ? -2.071 1.379 4.743 1.00 86.19 191 GLY A C 1
ATOM 1415 O O . GLY A 1 191 ? -2.102 1.296 5.968 1.00 86.19 191 GLY A O 1
ATOM 1416 N N . MET A 1 192 ? -2.580 2.436 4.105 1.00 83.44 192 MET A N 1
ATOM 1417 C CA . MET A 1 192 ? -3.133 3.610 4.793 1.00 83.44 192 MET A CA 1
ATOM 1418 C C . MET A 1 192 ? -4.340 3.274 5.676 1.00 83.44 192 MET A C 1
ATOM 1420 O O . MET A 1 192 ? -4.412 3.716 6.828 1.00 83.44 192 MET A O 1
ATOM 1424 N N . ALA A 1 193 ? -5.271 2.451 5.185 1.00 83.94 193 ALA A N 1
ATOM 1425 C CA . ALA A 1 193 ? -6.394 1.968 5.986 1.00 83.94 193 ALA A CA 1
ATOM 1426 C C . ALA A 1 193 ? -5.907 1.169 7.208 1.00 83.94 193 ALA A C 1
ATOM 1428 O O . ALA A 1 193 ? -6.411 1.358 8.321 1.00 83.94 193 ALA A O 1
ATOM 1429 N N . GLY A 1 194 ? -4.885 0.330 7.015 1.00 86.81 194 GLY A N 1
ATOM 1430 C CA . GLY A 1 194 ? -4.187 -0.395 8.070 1.00 86.81 194 GLY A CA 1
ATOM 1431 C C . GLY A 1 194 ? -3.553 0.542 9.097 1.00 86.81 194 GLY A C 1
ATOM 1432 O O . GLY A 1 194 ? -3.770 0.355 10.293 1.00 86.81 194 GLY A O 1
ATOM 1433 N N . VAL A 1 195 ? -2.847 1.590 8.666 1.00 83.50 195 VAL A N 1
ATOM 1434 C CA . VAL A 1 195 ? -2.236 2.592 9.555 1.00 83.50 195 VAL A CA 1
ATOM 1435 C C . VAL A 1 195 ? -3.298 3.263 10.419 1.00 83.50 195 VAL A C 1
ATOM 1437 O O . VAL A 1 195 ? -3.202 3.234 11.648 1.00 83.50 195 VAL A O 1
ATOM 1440 N N . VAL A 1 196 ? -4.355 3.805 9.807 1.00 81.31 196 VAL A N 1
ATOM 1441 C CA . VAL A 1 196 ? -5.445 4.479 10.532 1.00 81.31 196 VAL A CA 1
ATOM 1442 C C . VAL A 1 196 ? -6.105 3.531 11.536 1.00 81.31 196 VAL A C 1
ATOM 1444 O O . VAL A 1 196 ? -6.364 3.909 12.685 1.00 81.31 196 VAL A O 1
ATOM 1447 N N . TYR A 1 197 ? -6.355 2.284 11.131 1.00 87.44 197 TYR A N 1
ATOM 1448 C CA . TYR A 1 197 ? -6.938 1.268 11.998 1.00 87.44 197 TYR A CA 1
ATOM 1449 C C . TYR A 1 197 ? -6.038 0.940 13.198 1.00 87.44 197 TYR A C 1
ATOM 1451 O O . TYR A 1 197 ? -6.507 0.986 14.341 1.00 87.44 197 TYR A O 1
ATOM 1459 N N . HIS A 1 198 ? -4.757 0.640 12.966 1.00 85.75 198 HIS A N 1
ATOM 1460 C CA . HIS A 1 198 ? -3.832 0.214 14.016 1.00 85.75 198 HIS A CA 1
ATOM 1461 C C . HIS A 1 198 ? -3.445 1.360 14.950 1.00 85.75 198 HIS A C 1
ATOM 1463 O O . HIS A 1 198 ? -3.424 1.146 16.159 1.00 85.75 198 HIS A O 1
ATOM 1469 N N . VAL A 1 199 ? -3.255 2.589 14.453 1.00 82.94 199 VAL A N 1
ATOM 1470 C CA . VAL A 1 199 ? -3.052 3.773 15.310 1.00 82.94 199 VAL A CA 1
ATOM 1471 C C . VAL A 1 199 ? -4.254 3.969 16.229 1.00 82.94 199 VAL A C 1
ATOM 1473 O O . VAL A 1 199 ? -4.103 4.078 17.447 1.00 82.94 199 VAL A O 1
ATOM 1476 N N . ARG A 1 200 ? -5.473 3.940 15.677 1.00 83.31 200 ARG A N 1
ATOM 1477 C CA . ARG A 1 200 ? -6.698 4.058 16.477 1.00 83.31 200 ARG A CA 1
ATOM 1478 C C . ARG A 1 200 ? -6.806 2.944 17.518 1.00 83.31 200 ARG A C 1
ATOM 1480 O O . ARG A 1 200 ? -7.229 3.215 18.643 1.00 83.31 200 ARG A O 1
ATOM 1487 N N . LEU A 1 201 ? -6.464 1.708 17.153 1.00 86.62 201 LEU A N 1
ATOM 1488 C CA . LEU A 1 201 ? -6.464 0.571 18.068 1.00 86.62 201 LEU A CA 1
ATOM 1489 C C . LEU A 1 201 ? -5.435 0.770 19.184 1.00 86.62 201 LEU A C 1
ATOM 1491 O O . LEU A 1 201 ? -5.806 0.683 20.346 1.00 86.62 201 LEU A O 1
ATOM 1495 N N . ILE A 1 202 ? -4.187 1.105 18.861 1.00 84.06 202 ILE A N 1
ATOM 1496 C CA . ILE A 1 202 ? -3.119 1.350 19.839 1.00 84.06 202 ILE A CA 1
ATOM 1497 C C . ILE A 1 202 ? -3.533 2.448 20.820 1.00 84.06 202 ILE A C 1
ATOM 1499 O O . ILE A 1 202 ? -3.506 2.228 22.031 1.00 84.06 202 ILE A O 1
ATOM 1503 N N . LEU A 1 203 ? -4.010 3.594 20.325 1.00 82.62 203 LEU A N 1
ATOM 1504 C CA . LEU A 1 203 ? -4.481 4.681 21.186 1.00 82.62 203 LEU A CA 1
ATOM 1505 C C . LEU A 1 203 ? -5.640 4.234 22.085 1.00 82.62 203 LEU A C 1
ATOM 1507 O O . LEU A 1 203 ? -5.708 4.598 23.258 1.00 82.62 203 LEU A O 1
ATOM 1511 N N . LEU A 1 204 ? -6.555 3.422 21.556 1.00 85.62 204 LEU A N 1
ATOM 1512 C CA . LEU A 1 204 ? -7.662 2.875 22.330 1.00 85.62 204 LEU A CA 1
ATOM 1513 C C . LEU A 1 204 ? -7.172 1.912 23.421 1.00 85.62 204 LEU A C 1
ATOM 1515 O O . LEU A 1 204 ? -7.684 1.977 24.532 1.00 85.62 204 LEU A O 1
ATOM 1519 N N . LEU A 1 205 ? -6.207 1.037 23.136 1.00 84.06 205 LEU A N 1
ATOM 1520 C CA . LEU A 1 205 ? -5.654 0.088 24.110 1.00 84.06 205 LEU A CA 1
ATOM 1521 C C . LEU A 1 205 ? -4.810 0.796 25.186 1.00 84.06 205 LEU A C 1
ATOM 1523 O O . LEU A 1 205 ? -4.780 0.373 26.341 1.00 84.06 205 LEU A O 1
ATOM 1527 N N . LEU A 1 206 ? -4.144 1.898 24.829 1.00 81.50 206 LEU A N 1
ATOM 1528 C CA . LEU A 1 206 ? -3.311 2.671 25.752 1.00 81.50 206 LEU A CA 1
ATOM 1529 C C . LEU A 1 206 ? -4.126 3.597 26.661 1.00 81.50 206 LEU A C 1
ATOM 1531 O O . LEU A 1 206 ? -3.855 3.640 27.867 1.00 81.50 206 LEU A O 1
ATOM 1535 N N . TYR A 1 207 ? -5.108 4.307 26.094 1.00 81.75 207 TYR A N 1
ATOM 1536 C CA . TYR A 1 207 ? -5.822 5.411 26.750 1.00 81.75 207 TYR A CA 1
ATOM 1537 C C . TYR A 1 207 ? -7.317 5.159 26.979 1.00 81.75 207 TYR A C 1
ATOM 1539 O O . TYR A 1 207 ? -7.978 5.953 27.653 1.00 81.75 207 TYR A O 1
ATOM 1547 N N . GLY A 1 208 ? -7.866 4.079 26.422 1.00 85.56 208 GLY A N 1
ATOM 1548 C CA . GLY A 1 208 ? -9.274 3.734 26.557 1.00 85.56 208 GLY A CA 1
ATOM 1549 C C . GLY A 1 208 ? -9.660 3.461 28.008 1.00 85.56 208 GLY A C 1
ATOM 1550 O O . GLY A 1 208 ? -8.981 2.720 28.719 1.00 85.56 208 GLY A O 1
ATOM 1551 N N . ARG A 1 209 ? -10.773 4.045 28.449 1.00 87.81 209 ARG A N 1
ATOM 1552 C CA . ARG A 1 209 ? -11.321 3.833 29.790 1.00 87.81 209 ARG A CA 1
ATOM 1553 C C . ARG A 1 209 ? -12.836 3.934 29.768 1.00 87.81 209 ARG A C 1
ATOM 1555 O O . ARG A 1 209 ? -13.387 4.859 29.175 1.00 87.81 209 ARG A O 1
ATOM 1562 N N . THR A 1 210 ? -13.494 3.017 30.458 1.00 92.00 210 THR A N 1
ATOM 1563 C CA . THR A 1 210 ? -14.930 3.089 30.716 1.00 92.00 210 THR A CA 1
ATOM 1564 C C . THR A 1 210 ? -15.145 3.088 32.218 1.00 92.00 210 THR A C 1
ATOM 1566 O O . THR A 1 210 ? -14.651 2.210 32.915 1.00 92.00 210 THR A O 1
ATOM 1569 N N . GLU A 1 211 ? -15.844 4.096 32.716 1.00 89.56 211 GLU A N 1
ATOM 1570 C CA . GLU A 1 211 ? -16.309 4.170 34.093 1.00 89.56 211 GLU A CA 1
ATOM 1571 C C . GLU A 1 211 ? -17.832 4.139 34.073 1.00 89.56 211 GLU A C 1
ATOM 1573 O O . GLU A 1 211 ? -18.454 4.832 33.266 1.00 89.56 211 GLU A O 1
ATOM 1578 N N . ALA A 1 212 ? -18.432 3.365 34.962 1.00 90.06 212 ALA A N 1
ATOM 1579 C CA . ALA A 1 212 ? -19.844 3.462 35.258 1.00 90.06 212 ALA A CA 1
ATOM 1580 C C . ALA A 1 212 ? -20.015 3.879 36.708 1.00 90.06 212 ALA A C 1
ATOM 1582 O O . ALA A 1 212 ? -19.330 3.388 37.602 1.00 90.06 212 ALA A O 1
ATOM 1583 N N . ARG A 1 213 ? -20.930 4.812 36.917 1.00 88.50 213 ARG A N 1
ATOM 1584 C CA . ARG A 1 213 ? -21.371 5.289 38.224 1.00 88.50 213 ARG A CA 1
ATOM 1585 C C . ARG A 1 213 ? -22.893 5.174 38.276 1.00 88.50 213 ARG A C 1
ATOM 1587 O O . ARG A 1 213 ? -23.503 5.090 37.210 1.00 88.50 213 ARG A O 1
ATOM 1594 N N . PRO A 1 214 ? -23.527 5.261 39.453 1.00 85.00 214 PRO A N 1
ATOM 1595 C CA . PRO A 1 214 ? -24.989 5.251 39.548 1.00 85.00 214 PRO A CA 1
ATOM 1596 C C . PRO A 1 214 ? -25.671 6.339 38.701 1.00 85.00 214 PRO A C 1
ATOM 1598 O O . PRO A 1 214 ? -26.786 6.160 38.229 1.00 85.00 214 PRO A O 1
ATOM 1601 N N . THR A 1 215 ? -24.985 7.457 38.446 1.00 86.38 215 THR A N 1
ATOM 1602 C CA . THR A 1 215 ? -25.498 8.566 37.626 1.00 86.38 215 THR A CA 1
ATOM 1603 C C . THR A 1 215 ? -25.344 8.349 36.117 1.00 86.38 215 THR A C 1
ATOM 1605 O O . THR A 1 215 ? -26.072 8.957 35.332 1.00 86.38 215 THR A O 1
ATOM 1608 N N . GLY A 1 216 ? -24.428 7.482 35.672 1.00 90.50 216 GLY A N 1
ATOM 1609 C CA . GLY A 1 216 ? -24.217 7.239 34.247 1.00 90.50 216 GLY A CA 1
ATOM 1610 C C . GLY A 1 216 ? -22.891 6.584 33.870 1.00 90.50 216 GLY A C 1
ATOM 1611 O O . GLY A 1 216 ? -22.064 6.209 34.700 1.00 90.50 216 GLY A O 1
ATOM 1612 N N . LEU A 1 217 ? -22.688 6.485 32.561 1.00 91.56 217 LEU A N 1
ATOM 1613 C CA . LEU A 1 217 ? -21.505 5.978 31.886 1.00 91.56 217 LEU A CA 1
ATOM 1614 C C . LEU A 1 217 ? -20.597 7.117 31.427 1.00 91.56 217 LEU A C 1
ATOM 1616 O O . LEU A 1 217 ? -20.994 8.002 30.667 1.00 91.56 217 LEU A O 1
ATOM 1620 N N . TYR A 1 218 ? -19.330 7.029 31.805 1.00 91.56 218 TYR A N 1
ATOM 1621 C CA . TYR A 1 218 ? -18.246 7.838 31.279 1.00 91.56 218 TYR A CA 1
ATOM 1622 C C . TYR A 1 218 ? -17.333 6.961 30.424 1.00 91.56 218 TYR A C 1
ATOM 1624 O O . TYR A 1 218 ? -16.694 6.028 30.901 1.00 91.56 218 TYR A O 1
ATOM 1632 N N . ASN A 1 219 ? -17.248 7.261 29.135 1.00 91.69 219 ASN A N 1
ATOM 1633 C CA . ASN A 1 219 ? -16.436 6.516 28.189 1.00 91.69 219 ASN A CA 1
ATOM 1634 C C . ASN A 1 219 ? -15.395 7.429 27.549 1.00 91.69 219 ASN A C 1
ATOM 1636 O O . ASN A 1 219 ? -15.717 8.268 26.708 1.00 91.69 219 ASN A O 1
ATOM 1640 N N . ARG A 1 220 ? -14.132 7.224 27.903 1.00 87.19 220 ARG A N 1
ATOM 1641 C CA . ARG A 1 220 ? -12.993 7.824 27.218 1.00 87.19 220 ARG A CA 1
ATOM 1642 C C . ARG A 1 220 ? -12.493 6.852 26.160 1.00 87.19 220 ARG A C 1
ATOM 1644 O O . ARG A 1 220 ? -11.895 5.824 26.464 1.00 87.19 220 ARG A O 1
ATOM 1651 N N . SER A 1 221 ? -12.742 7.191 24.904 1.00 82.19 221 SER A N 1
ATOM 1652 C CA . SER A 1 221 ? -12.041 6.598 23.767 1.00 82.19 221 SER A CA 1
ATOM 1653 C C . SER A 1 221 ? -10.757 7.381 23.475 1.00 82.19 221 SER A C 1
ATOM 1655 O O . SER A 1 221 ? -10.555 8.462 24.024 1.00 82.19 221 SER A O 1
ATOM 1657 N N . ALA A 1 222 ? -9.911 6.855 22.586 1.00 69.62 222 ALA A N 1
ATOM 1658 C CA . ALA A 1 222 ? -8.686 7.518 22.133 1.00 69.62 222 ALA A CA 1
ATOM 1659 C C . ALA A 1 222 ? -8.878 8.990 21.721 1.00 69.62 222 ALA A C 1
ATOM 1661 O O . ALA A 1 222 ? -8.016 9.815 21.991 1.00 69.62 222 ALA A O 1
ATOM 1662 N N . LEU A 1 223 ? -10.003 9.306 21.071 1.00 68.31 223 LEU A N 1
ATOM 1663 C CA . LEU A 1 223 ? -10.226 10.593 20.399 1.00 68.31 223 LEU A CA 1
ATOM 1664 C C . LEU A 1 223 ? -11.378 11.404 20.995 1.00 68.31 223 LEU A C 1
ATOM 1666 O O . LEU A 1 223 ? -11.576 12.555 20.631 1.00 68.31 223 LEU A O 1
ATOM 1670 N N . ALA A 1 224 ? -12.182 10.799 21.868 1.00 77.31 224 ALA A N 1
ATOM 1671 C CA . ALA A 1 224 ? -13.390 11.431 22.373 1.00 77.31 224 ALA A CA 1
ATOM 1672 C C . ALA A 1 224 ? -13.747 10.920 23.761 1.00 77.31 224 ALA A C 1
ATOM 1674 O O . ALA A 1 224 ? -13.684 9.716 24.038 1.00 77.31 224 ALA A O 1
ATOM 1675 N N . ILE A 1 225 ? -14.202 11.846 24.594 1.00 87.19 225 ILE A N 1
ATOM 1676 C CA . ILE A 1 225 ? -14.826 11.572 25.879 1.00 87.19 225 ILE A CA 1
ATOM 1677 C C . ILE A 1 225 ? -16.336 11.682 25.684 1.00 87.19 225 ILE A C 1
ATOM 1679 O O . ILE A 1 225 ? -16.827 12.678 25.161 1.00 87.19 225 ILE A O 1
ATOM 1683 N N . LYS A 1 226 ? -17.076 10.656 26.097 1.00 89.88 226 LYS A N 1
ATOM 1684 C CA . LYS A 1 226 ? -18.537 10.633 26.046 1.00 89.88 226 LYS A CA 1
ATOM 1685 C C . LYS A 1 226 ? -19.105 10.356 27.427 1.00 89.88 226 LYS A C 1
ATOM 1687 O O . LYS A 1 226 ? -18.654 9.437 28.105 1.00 89.88 226 LYS A O 1
ATOM 1692 N N . ARG A 1 227 ? -20.110 11.136 27.814 1.00 91.25 227 ARG A N 1
ATOM 1693 C CA . ARG A 1 227 ? -20.908 10.940 29.026 1.00 91.25 227 ARG A CA 1
ATOM 1694 C C . ARG A 1 227 ? -22.327 10.575 28.615 1.00 91.25 227 ARG A C 1
ATOM 1696 O O . ARG A 1 227 ? -22.868 11.194 27.704 1.00 91.25 227 ARG A O 1
ATOM 1703 N N . MET A 1 228 ? -22.892 9.551 29.237 1.00 91.56 228 MET A N 1
ATOM 1704 C CA . MET A 1 228 ? -24.251 9.080 28.985 1.00 91.56 228 MET A CA 1
ATOM 1705 C C . MET A 1 228 ? -24.908 8.800 30.328 1.00 91.56 228 MET A C 1
ATOM 1707 O O . MET A 1 228 ? -24.400 7.997 31.099 1.00 91.56 228 MET A O 1
ATOM 1711 N N . GLU A 1 229 ? -26.020 9.453 30.619 1.00 92.38 229 GLU A N 1
ATOM 1712 C CA . GLU A 1 229 ? -26.831 9.130 31.793 1.00 92.38 229 GLU A CA 1
ATOM 1713 C C . GLU A 1 229 ? -27.520 7.773 31.584 1.00 92.38 229 GLU A C 1
ATOM 1715 O O . GLU A 1 229 ? -27.913 7.447 30.462 1.00 92.38 229 GLU A O 1
ATOM 1720 N N . TRP A 1 230 ? -27.676 6.971 32.642 1.00 92.56 230 TRP A N 1
ATOM 1721 C CA . TRP A 1 230 ? -28.271 5.630 32.522 1.00 92.56 230 TRP A CA 1
ATOM 1722 C C . TRP A 1 230 ? -29.713 5.646 32.013 1.00 92.56 230 TRP A C 1
ATOM 1724 O O . TRP A 1 230 ? -30.091 4.771 31.243 1.00 92.56 230 TRP A O 1
ATOM 1734 N N . ASN A 1 231 ? -30.489 6.667 32.378 1.00 90.38 231 ASN A N 1
ATOM 1735 C CA . ASN A 1 231 ? -31.857 6.884 31.891 1.00 90.38 231 ASN A CA 1
ATOM 1736 C C . ASN A 1 231 ? -31.946 7.083 30.366 1.00 90.38 231 ASN A C 1
ATOM 1738 O O . ASN A 1 231 ? -33.025 6.923 29.815 1.00 90.38 231 ASN A O 1
ATOM 1742 N N . ARG A 1 232 ? -30.837 7.428 29.695 1.00 91.50 232 ARG A N 1
ATOM 1743 C CA . ARG A 1 232 ? -30.749 7.550 28.235 1.00 91.50 232 ARG A CA 1
ATOM 1744 C C . ARG A 1 232 ? -30.193 6.294 27.583 1.00 91.50 232 ARG A C 1
ATOM 1746 O O . ARG A 1 232 ? -30.138 6.242 26.359 1.00 91.50 232 ARG A O 1
ATOM 1753 N N . VAL A 1 233 ? -29.693 5.325 28.351 1.00 93.12 233 VAL A N 1
ATOM 1754 C CA . VAL A 1 233 ? -29.105 4.088 27.825 1.00 93.12 233 VAL A CA 1
ATOM 1755 C C . VAL A 1 233 ? -30.204 3.041 27.718 1.00 93.12 233 VAL A C 1
ATOM 1757 O O . VAL A 1 233 ? -30.516 2.342 28.676 1.00 93.12 233 VAL A O 1
ATOM 1760 N N . ARG A 1 234 ? -30.742 2.883 26.509 1.00 91.44 234 ARG A N 1
ATOM 1761 C CA . ARG A 1 234 ? -31.781 1.896 26.211 1.00 91.44 234 ARG A CA 1
ATOM 1762 C C . ARG A 1 234 ? -31.322 0.465 26.467 1.00 91.44 234 ARG A C 1
ATOM 1764 O O . ARG A 1 234 ? -32.054 -0.350 27.018 1.00 91.44 234 ARG A O 1
ATOM 1771 N N . ARG A 1 235 ? -30.132 0.134 25.953 1.00 94.06 235 ARG A N 1
ATOM 1772 C CA . ARG A 1 235 ? -29.566 -1.220 25.996 1.00 94.06 235 ARG A CA 1
ATOM 1773 C C . ARG A 1 235 ? -28.061 -1.235 25.765 1.00 94.06 235 ARG A C 1
ATOM 1775 O O . ARG A 1 235 ? -27.496 -0.327 25.148 1.00 94.06 235 ARG A O 1
ATOM 1782 N N . LEU A 1 236 ? -27.431 -2.331 26.168 1.00 95.50 236 LEU A N 1
ATOM 1783 C CA . LEU A 1 236 ? -26.046 -2.661 25.852 1.00 95.50 236 LEU A CA 1
ATOM 1784 C C . LEU A 1 236 ? -26.013 -3.765 24.783 1.00 95.50 236 LEU A C 1
ATOM 1786 O O . LEU A 1 236 ? -26.524 -4.865 24.975 1.00 95.50 236 LEU A O 1
ATOM 1790 N N . GLU A 1 237 ? -25.413 -3.480 23.627 1.00 95.12 237 GLU A N 1
ATOM 1791 C CA . GLU A 1 237 ? -25.214 -4.451 22.546 1.00 95.12 237 GLU A CA 1
ATOM 1792 C C . GLU A 1 237 ? -23.815 -5.075 22.650 1.00 95.12 237 GLU A C 1
ATOM 1794 O O . GLU A 1 237 ? -22.803 -4.392 22.478 1.00 95.12 237 GLU A O 1
ATOM 1799 N N . VAL A 1 238 ? -23.744 -6.390 22.872 1.00 94.06 238 VAL A N 1
ATOM 1800 C CA . VAL A 1 238 ? -22.494 -7.153 22.759 1.00 94.06 238 VAL A CA 1
ATOM 1801 C C . VAL A 1 238 ? -22.315 -7.561 21.305 1.00 94.06 238 VAL A C 1
ATOM 1803 O O . VAL A 1 238 ? -23.079 -8.370 20.769 1.00 94.06 238 VAL A O 1
ATOM 1806 N N . VAL A 1 239 ? -21.293 -7.001 20.664 1.00 90.00 239 VAL A N 1
ATOM 1807 C CA . VAL A 1 239 ? -20.962 -7.269 19.266 1.00 90.00 239 VAL A CA 1
ATOM 1808 C C . VAL A 1 239 ? -19.770 -8.212 19.201 1.00 90.00 239 VAL A C 1
ATOM 1810 O O . VAL A 1 239 ? -18.686 -7.886 19.691 1.00 90.00 239 VAL A O 1
ATOM 1813 N N . ARG A 1 240 ? -19.980 -9.376 18.578 1.00 86.62 240 ARG A N 1
ATOM 1814 C CA . ARG A 1 240 ? -18.934 -10.362 18.286 1.00 86.62 240 ARG A CA 1
ATOM 1815 C C . ARG A 1 240 ? -18.342 -10.074 16.908 1.00 86.62 240 ARG A C 1
ATOM 1817 O O . ARG A 1 240 ? -19.073 -10.099 15.925 1.00 86.62 240 ARG A O 1
ATOM 1824 N N . SER A 1 241 ? -17.042 -9.827 16.837 1.00 79.50 241 SER A N 1
ATOM 1825 C CA . SER A 1 241 ? -16.283 -9.736 15.589 1.00 79.50 241 SER A CA 1
ATOM 1826 C C . SER A 1 241 ? -15.327 -10.932 15.465 1.00 79.50 241 SER A C 1
ATOM 1828 O O . SER A 1 241 ? -15.096 -11.636 16.453 1.00 79.50 241 SER A O 1
ATOM 1830 N N . PRO A 1 242 ? -14.727 -11.168 14.282 1.00 72.94 242 PRO A N 1
ATOM 1831 C CA . PRO A 1 242 ? -13.658 -12.158 14.138 1.00 72.94 242 PRO A CA 1
ATOM 1832 C C . PRO A 1 242 ? -12.509 -11.944 15.133 1.00 72.94 242 PRO A C 1
ATOM 1834 O O . PRO A 1 242 ? -11.890 -12.904 15.572 1.00 72.94 242 PRO A O 1
ATOM 1837 N N . PHE A 1 243 ? -12.287 -10.694 15.550 1.00 75.69 243 PHE A N 1
ATOM 1838 C CA . PHE A 1 243 ? -11.195 -10.279 16.429 1.00 75.69 243 PHE A CA 1
ATOM 1839 C C . PHE A 1 243 ? -11.575 -10.206 17.918 1.00 75.69 243 PHE A C 1
ATOM 1841 O O . PHE A 1 243 ? -10.748 -9.769 18.715 1.00 75.69 243 PHE A O 1
ATOM 1848 N N . GLY A 1 244 ? -12.794 -10.615 18.301 1.00 84.94 244 GLY A N 1
ATOM 1849 C CA . GLY A 1 244 ? -13.224 -10.722 19.700 1.00 84.94 244 GLY A CA 1
ATOM 1850 C C . GLY A 1 244 ? -14.592 -10.099 20.003 1.00 84.94 244 GLY A C 1
ATOM 1851 O O . GLY A 1 244 ? -15.502 -10.129 19.172 1.00 84.94 244 GLY A O 1
ATOM 1852 N N . ARG A 1 245 ? -14.774 -9.562 21.215 1.00 88.94 245 ARG A N 1
ATOM 1853 C CA . ARG A 1 245 ? -16.049 -9.001 21.702 1.00 88.94 245 ARG A CA 1
ATOM 1854 C C . ARG A 1 245 ? -15.889 -7.556 22.150 1.00 88.94 245 ARG A C 1
ATOM 1856 O O . ARG A 1 245 ? -14.880 -7.170 22.733 1.00 88.94 245 ARG A O 1
ATOM 1863 N N . ARG A 1 246 ? -16.911 -6.738 21.907 1.00 91.44 246 ARG A N 1
ATOM 1864 C CA . ARG A 1 246 ? -16.998 -5.374 22.447 1.00 91.44 246 ARG A CA 1
ATOM 1865 C C . ARG A 1 246 ? -18.424 -5.026 22.834 1.00 91.44 246 ARG A C 1
ATOM 1867 O O . ARG A 1 246 ? -19.366 -5.531 22.221 1.00 91.44 246 ARG A O 1
ATOM 1874 N N . VAL A 1 247 ? -18.563 -4.110 23.783 1.00 93.94 247 VAL A N 1
ATOM 1875 C CA . VAL A 1 247 ? -19.860 -3.570 24.201 1.00 93.94 247 VAL A CA 1
ATOM 1876 C C . VAL A 1 247 ? -20.122 -2.226 23.531 1.00 93.94 247 VAL A C 1
ATOM 1878 O O . VAL A 1 247 ? -19.242 -1.367 23.435 1.00 93.94 247 VAL A O 1
ATOM 1881 N N . ILE A 1 248 ? -21.345 -2.047 23.044 1.00 94.81 248 ILE A N 1
ATOM 1882 C CA . ILE A 1 248 ? -21.851 -0.797 22.487 1.00 94.81 248 ILE A CA 1
ATOM 1883 C C . ILE A 1 248 ? -23.034 -0.346 23.338 1.00 94.81 248 ILE A C 1
ATOM 1885 O O . ILE A 1 248 ? -24.041 -1.043 23.409 1.00 94.81 248 ILE A O 1
ATOM 1889 N N . ALA A 1 249 ? -22.932 0.834 23.941 1.00 94.25 249 ALA A N 1
ATOM 1890 C CA . ALA A 1 249 ? -24.068 1.489 24.570 1.00 94.25 249 ALA A CA 1
ATOM 1891 C C . ALA A 1 249 ? -24.961 2.109 23.487 1.00 94.25 249 ALA A C 1
ATOM 1893 O O . ALA A 1 249 ? -24.494 2.891 22.648 1.00 94.25 249 ALA A O 1
ATOM 1894 N N . VAL A 1 250 ? -26.237 1.727 23.482 1.00 93.69 250 VAL A N 1
ATOM 1895 C CA . VAL A 1 250 ? -27.254 2.263 22.576 1.00 93.69 250 VAL A CA 1
ATOM 1896 C C . VAL A 1 250 ? -28.136 3.203 23.377 1.00 93.69 250 VAL A C 1
ATOM 1898 O O . VAL A 1 250 ? -28.822 2.763 24.297 1.00 93.69 250 VAL A O 1
ATOM 1901 N N . ALA A 1 251 ? -28.094 4.487 23.028 1.00 89.62 251 ALA A N 1
ATOM 1902 C CA . ALA A 1 251 ? -28.947 5.486 23.647 1.00 89.62 251 ALA A CA 1
ATOM 1903 C C . ALA A 1 251 ? -30.382 5.427 23.090 1.00 89.62 251 ALA A C 1
ATOM 1905 O O . ALA A 1 251 ? -30.579 4.964 21.963 1.00 89.62 251 ALA A O 1
ATOM 1906 N N . ASP A 1 252 ? -31.366 5.901 23.858 1.00 85.44 252 ASP A N 1
ATOM 1907 C CA . ASP A 1 252 ? -32.756 6.065 23.404 1.00 85.44 252 ASP A CA 1
ATOM 1908 C C . ASP A 1 252 ? -32.845 7.051 22.240 1.00 85.44 252 ASP A C 1
ATOM 1910 O O . ASP A 1 252 ? -33.487 6.779 21.226 1.00 85.44 252 ASP A O 1
ATOM 1914 N N . THR A 1 253 ? -32.121 8.163 22.360 1.00 81.38 253 THR A N 1
ATOM 1915 C CA . THR A 1 253 ? -31.933 9.162 21.312 1.00 81.38 253 THR A CA 1
ATOM 1916 C C . THR A 1 253 ? -30.437 9.429 21.133 1.00 81.38 253 THR A C 1
ATOM 1918 O O . THR A 1 253 ? -29.703 9.678 22.090 1.00 81.38 253 THR A O 1
ATOM 1921 N N . GLY A 1 254 ? -29.950 9.336 19.892 1.00 81.44 254 GLY A N 1
ATOM 1922 C CA . GLY A 1 254 ? -28.568 9.671 19.538 1.00 81.44 254 GLY A CA 1
ATOM 1923 C C . GLY A 1 254 ? -27.681 8.499 19.087 1.00 81.44 254 GLY A C 1
ATOM 1924 O O . GLY A 1 254 ? -28.151 7.387 18.831 1.00 81.44 254 GLY A O 1
ATOM 1925 N N . PRO A 1 255 ? -26.370 8.757 18.910 1.00 83.94 255 PRO A N 1
ATOM 1926 C CA . PRO A 1 255 ? -25.460 7.820 18.270 1.00 83.94 255 PRO A CA 1
ATOM 1927 C C . PRO A 1 255 ? -25.044 6.680 19.202 1.00 83.94 255 PRO A C 1
ATOM 1929 O O . PRO A 1 255 ? -24.728 6.874 20.378 1.00 83.94 255 PRO A O 1
ATOM 1932 N N . LYS A 1 256 ? -24.919 5.482 18.628 1.00 91.56 256 LYS A N 1
ATOM 1933 C CA . LYS A 1 256 ? -24.336 4.320 19.306 1.00 91.56 256 LYS A CA 1
ATOM 1934 C C . LYS A 1 256 ? -22.901 4.613 19.744 1.00 91.56 256 LYS A C 1
ATOM 1936 O O . LYS A 1 256 ? -22.084 5.095 18.956 1.00 91.56 256 LYS A O 1
ATOM 1941 N N . THR A 1 257 ? -22.566 4.270 20.984 1.00 91.75 257 THR A N 1
ATOM 1942 C CA . THR A 1 257 ? -21.233 4.506 21.546 1.00 91.75 257 THR A CA 1
ATOM 1943 C C . THR A 1 257 ? -20.554 3.187 21.876 1.00 91.75 257 THR A C 1
ATOM 1945 O O . THR A 1 257 ? -20.940 2.487 22.805 1.00 91.75 257 THR A O 1
ATOM 1948 N N . ALA A 1 258 ? -19.508 2.848 21.119 1.00 91.81 258 ALA A N 1
ATOM 1949 C CA . ALA A 1 258 ? -18.646 1.723 21.460 1.00 91.81 258 ALA A CA 1
ATOM 1950 C C . ALA A 1 258 ? -17.852 2.054 22.730 1.00 91.81 258 ALA A C 1
ATOM 1952 O O . ALA A 1 258 ? -17.065 3.008 22.745 1.00 91.81 258 ALA A O 1
ATOM 1953 N N . LEU A 1 259 ? -18.058 1.265 23.781 1.00 93.25 259 LEU A N 1
ATOM 1954 C CA . LEU A 1 259 ? -17.338 1.425 25.036 1.00 93.25 259 LEU A CA 1
ATOM 1955 C C . LEU A 1 259 ? -15.873 1.023 24.845 1.00 93.25 259 LEU A C 1
ATOM 1957 O O . LEU A 1 259 ? -15.548 0.193 23.989 1.00 93.25 259 LEU A O 1
ATOM 1961 N N . ALA A 1 260 ? -14.967 1.653 25.587 1.00 90.06 260 ALA A N 1
ATOM 1962 C CA . ALA A 1 260 ? -13.557 1.288 25.611 1.00 90.06 260 ALA A CA 1
ATOM 1963 C C . ALA A 1 260 ? -13.371 -0.093 26.256 1.00 90.06 260 ALA A C 1
ATOM 1965 O O . ALA A 1 260 ? -12.647 -0.920 25.695 1.00 90.06 260 ALA A O 1
ATOM 1966 N N . ALA A 1 261 ? -14.106 -0.340 27.344 1.00 90.06 261 ALA A N 1
ATOM 1967 C CA . ALA A 1 261 ? -14.216 -1.596 28.075 1.00 90.06 261 ALA A CA 1
ATOM 1968 C C . ALA A 1 261 ? -15.692 -1.866 28.480 1.00 90.06 261 ALA A C 1
ATOM 1970 O O . ALA A 1 261 ? -16.457 -0.910 28.612 1.00 90.06 261 ALA A O 1
ATOM 1971 N N . PRO A 1 262 ? -16.113 -3.131 28.661 1.00 90.06 262 PRO A N 1
ATOM 1972 C CA . PRO A 1 262 ? -15.314 -4.338 28.486 1.00 90.06 262 PRO A CA 1
ATOM 1973 C C . PRO A 1 262 ? -15.074 -4.680 27.012 1.00 90.06 262 PRO A C 1
ATOM 1975 O O . PRO A 1 262 ? -15.888 -4.405 26.121 1.00 90.06 262 PRO A O 1
ATOM 1978 N N . ARG A 1 263 ? -13.899 -5.255 26.754 1.00 87.75 263 ARG A N 1
ATOM 1979 C CA . ARG A 1 263 ? -13.432 -5.671 25.431 1.00 87.75 263 ARG A CA 1
ATOM 1980 C C . ARG A 1 263 ? -12.626 -6.950 25.555 1.00 87.75 263 ARG A C 1
ATOM 1982 O O . ARG A 1 263 ? -11.810 -7.080 26.457 1.00 87.75 263 ARG A O 1
ATOM 1989 N N . GLU A 1 264 ? -12.814 -7.833 24.594 1.00 85.44 264 GLU A N 1
ATOM 1990 C CA . GLU A 1 264 ? -12.087 -9.086 24.472 1.00 85.44 264 GLU A CA 1
ATOM 1991 C C . GLU A 1 264 ? -11.419 -9.120 23.098 1.00 85.44 264 GLU A C 1
ATOM 1993 O O . GLU A 1 264 ? -12.073 -8.822 22.095 1.00 85.44 264 GLU A O 1
ATOM 1998 N N . GLY A 1 265 ? -10.126 -9.440 23.055 1.00 76.62 265 GLY A N 1
ATOM 1999 C CA . GLY A 1 265 ? -9.387 -9.665 21.816 1.00 76.62 265 GLY A CA 1
ATOM 2000 C C . GLY A 1 265 ? -9.378 -11.141 21.412 1.00 76.62 265 GLY A C 1
ATOM 2001 O O . GLY A 1 265 ? -9.799 -12.010 22.171 1.00 76.62 265 GLY A O 1
ATOM 2002 N N . LEU A 1 266 ? -8.839 -11.437 20.226 1.00 70.50 266 LEU A N 1
ATOM 2003 C CA . LEU A 1 266 ? -8.720 -12.802 19.692 1.00 70.50 266 LEU A CA 1
ATOM 2004 C C . LEU A 1 266 ? -8.042 -13.772 20.682 1.00 70.50 266 LEU A C 1
ATOM 2006 O O . LEU A 1 266 ? -8.459 -14.921 20.785 1.00 70.50 266 LEU A O 1
ATOM 2010 N N . LEU A 1 267 ? -7.034 -13.280 21.410 1.00 64.31 267 LEU A N 1
ATOM 2011 C CA . LEU A 1 267 ? -6.172 -14.059 22.305 1.00 64.31 267 LEU A CA 1
ATOM 2012 C C . LEU A 1 267 ? -6.596 -14.030 23.779 1.00 64.31 267 LEU A C 1
ATOM 2014 O O . LEU A 1 267 ? -6.004 -14.730 24.586 1.00 64.31 267 LEU A O 1
ATOM 2018 N N . THR A 1 268 ? -7.593 -13.225 24.155 1.00 62.34 268 THR A N 1
ATOM 2019 C CA . THR A 1 268 ? -7.991 -13.053 25.565 1.00 62.34 268 THR A CA 1
ATOM 2020 C C . THR A 1 268 ? -9.365 -13.650 25.840 1.00 62.34 268 THR A C 1
ATOM 2022 O O . THR A 1 268 ? -10.126 -13.083 26.622 1.00 62.34 268 THR A O 1
ATOM 2025 N N . ARG A 1 269 ? -9.729 -14.734 25.141 1.00 70.12 269 ARG A N 1
ATOM 2026 C CA . ARG A 1 269 ? -11.048 -15.348 25.314 1.00 70.12 269 ARG A CA 1
ATOM 2027 C C . ARG A 1 269 ? -11.160 -15.976 26.696 1.00 70.12 269 ARG A C 1
ATOM 2029 O O . ARG A 1 269 ? -10.392 -16.879 27.004 1.00 70.12 269 ARG A O 1
ATOM 2036 N N . GLY A 1 270 ? -12.112 -15.516 27.501 1.00 72.06 270 GLY A N 1
ATOM 2037 C CA . GLY A 1 270 ? -12.257 -16.000 28.872 1.00 72.06 270 GLY A CA 1
ATOM 2038 C C . GLY A 1 270 ? -13.477 -15.448 29.614 1.00 72.06 270 GLY A C 1
ATOM 2039 O O . GLY A 1 270 ? -14.189 -14.588 29.079 1.00 72.06 270 GLY A O 1
ATOM 2040 N N . PRO A 1 271 ? -13.718 -15.934 30.847 1.00 78.31 271 PRO A N 1
ATOM 2041 C CA . PRO A 1 271 ? -14.847 -15.504 31.678 1.00 78.31 271 PRO A CA 1
ATOM 2042 C C . PRO A 1 271 ? -14.768 -14.015 32.049 1.00 78.31 271 PRO A C 1
ATOM 2044 O O . PRO A 1 271 ? -15.797 -13.350 32.115 1.00 78.31 271 PRO A O 1
ATOM 2047 N N . ALA A 1 272 ? -13.555 -13.452 32.115 1.00 79.75 272 ALA A N 1
ATOM 2048 C CA . ALA A 1 272 ? -13.298 -12.064 32.498 1.00 79.75 272 ALA A CA 1
ATOM 2049 C C . ALA A 1 272 ? -14.132 -11.020 31.726 1.00 79.75 272 ALA A C 1
ATOM 2051 O O . ALA A 1 272 ? -14.544 -10.006 32.290 1.00 79.75 272 ALA A O 1
ATOM 2052 N N . PHE A 1 273 ? -14.416 -11.239 30.435 1.00 87.56 273 PHE A N 1
ATOM 2053 C CA . PHE A 1 273 ? -15.281 -10.322 29.685 1.00 87.56 273 PHE A CA 1
ATOM 2054 C C . PHE A 1 273 ? -16.721 -10.331 30.209 1.00 87.56 273 PHE A C 1
ATOM 2056 O O . PHE A 1 273 ? -17.336 -9.269 30.323 1.00 87.56 273 PHE A O 1
ATOM 2063 N N . ASP A 1 274 ? -17.267 -11.521 30.462 1.00 88.88 274 ASP A N 1
ATOM 2064 C CA . ASP A 1 274 ? -18.639 -11.685 30.931 1.00 88.88 274 ASP A CA 1
ATOM 2065 C C . ASP A 1 274 ? -18.762 -11.193 32.383 1.00 88.88 274 ASP A C 1
ATOM 2067 O O . ASP A 1 274 ? -19.716 -10.479 32.686 1.00 88.88 274 ASP A O 1
ATOM 2071 N N . ASP A 1 275 ? -17.746 -11.419 33.221 1.00 84.56 275 ASP A N 1
ATOM 2072 C CA . ASP A 1 275 ? -17.680 -10.878 34.585 1.00 84.56 275 ASP A CA 1
ATOM 2073 C C . ASP A 1 275 ? -17.687 -9.346 34.584 1.00 84.56 275 ASP A C 1
ATOM 2075 O O . ASP A 1 275 ? -18.508 -8.723 35.255 1.00 84.56 275 ASP A O 1
ATOM 2079 N N . ALA A 1 276 ? -16.853 -8.708 33.752 1.00 86.88 276 ALA A N 1
ATOM 2080 C CA . ALA A 1 276 ? -16.881 -7.251 33.628 1.00 86.88 276 ALA A CA 1
ATOM 2081 C C . ALA A 1 276 ? -18.194 -6.707 33.083 1.00 86.88 276 ALA A C 1
ATOM 2083 O O . ALA A 1 276 ? -18.594 -5.605 33.459 1.00 86.88 276 ALA A O 1
ATOM 2084 N N . LEU A 1 277 ? -18.830 -7.422 32.156 1.00 91.25 277 LEU A N 1
ATOM 2085 C CA . LEU A 1 277 ? -20.131 -7.020 31.646 1.00 91.25 277 LEU A CA 1
ATOM 2086 C C . LEU A 1 277 ? -21.183 -7.087 32.757 1.00 91.25 277 LEU A C 1
ATOM 2088 O O . LEU A 1 277 ? -21.959 -6.145 32.883 1.00 91.25 277 LEU A O 1
ATOM 2092 N N . ASN A 1 278 ? -21.158 -8.138 33.579 1.00 89.12 278 ASN A N 1
ATOM 2093 C CA . ASN A 1 278 ? -22.054 -8.291 34.721 1.00 89.12 278 ASN A CA 1
ATOM 2094 C C . ASN A 1 278 ? -21.838 -7.170 35.749 1.00 89.12 278 ASN A C 1
ATOM 2096 O O . ASN A 1 278 ? -22.806 -6.516 36.141 1.00 89.12 278 ASN A O 1
ATOM 2100 N N . THR A 1 279 ? -20.584 -6.858 36.104 1.00 86.56 279 THR A N 1
ATOM 2101 C CA . THR A 1 279 ? -20.264 -5.728 36.995 1.00 86.56 279 THR A CA 1
ATOM 2102 C C . THR A 1 279 ? -20.726 -4.395 36.404 1.00 86.56 279 THR A C 1
ATOM 2104 O O . THR A 1 279 ? -21.323 -3.581 37.100 1.00 86.56 279 THR A O 1
ATOM 2107 N N . LEU A 1 280 ? -20.496 -4.169 35.105 1.00 90.19 280 LEU A N 1
ATOM 2108 C CA . LEU A 1 280 ? -20.952 -2.962 34.412 1.00 90.19 280 LEU A CA 1
ATOM 2109 C C . LEU A 1 280 ? -22.477 -2.802 34.494 1.00 90.19 280 LEU A C 1
ATOM 2111 O O . LEU A 1 280 ? -22.964 -1.687 34.675 1.00 90.19 280 LEU A O 1
ATOM 2115 N N . THR A 1 281 ? -23.228 -3.894 34.327 1.00 90.50 281 THR A N 1
ATOM 2116 C CA . THR A 1 281 ? -24.695 -3.870 34.389 1.00 90.50 281 THR A CA 1
ATOM 2117 C C . THR A 1 281 ? -25.234 -3.724 35.806 1.00 90.50 281 THR A C 1
ATOM 2119 O O . THR A 1 281 ? -26.266 -3.079 35.968 1.00 90.50 281 THR A O 1
ATOM 2122 N N . ALA A 1 282 ? -24.537 -4.262 36.812 1.00 88.19 282 ALA A N 1
ATOM 2123 C CA . ALA A 1 282 ? -24.915 -4.141 38.220 1.00 88.19 282 ALA A CA 1
ATOM 2124 C C . ALA A 1 282 ? -24.827 -2.689 38.727 1.00 88.19 282 ALA A C 1
ATOM 2126 O O . ALA A 1 282 ? -25.645 -2.267 39.535 1.00 88.19 282 ALA A O 1
ATOM 2127 N N . THR A 1 283 ? -23.910 -1.880 38.177 1.00 85.56 283 THR A N 1
ATOM 2128 C CA . THR A 1 283 ? -23.786 -0.449 38.514 1.00 85.56 283 THR A CA 1
ATOM 2129 C C . THR A 1 283 ? -24.985 0.406 38.068 1.00 85.56 283 THR A C 1
ATOM 2131 O O . THR A 1 283 ? -25.141 1.546 38.515 1.00 85.56 283 THR A O 1
ATOM 2134 N N . ALA A 1 284 ? -25.811 -0.076 37.136 1.00 86.62 284 ALA A N 1
ATOM 2135 C CA . ALA A 1 284 ? -26.939 0.694 36.628 1.00 86.62 284 ALA A CA 1
ATOM 2136 C C . ALA A 1 284 ? -28.117 0.666 37.624 1.00 86.62 284 ALA A C 1
ATOM 2138 O O . ALA A 1 284 ? -28.530 -0.422 38.021 1.00 86.62 284 ALA A O 1
ATOM 2139 N N . PRO A 1 285 ? -28.751 1.813 37.955 1.00 84.94 285 PRO A N 1
ATOM 2140 C CA . PRO A 1 285 ? -29.920 1.847 38.849 1.00 84.94 285 PRO A CA 1
ATOM 2141 C C . PRO A 1 285 ? -31.089 0.986 38.358 1.00 84.94 285 PRO A C 1
ATOM 2143 O O . PRO A 1 285 ? -31.892 0.482 39.137 1.00 84.94 285 PRO A O 1
ATOM 2146 N N . ARG A 1 286 ? -31.186 0.831 37.035 1.00 83.62 286 ARG A N 1
ATOM 2147 C CA . ARG A 1 286 ? -32.084 -0.096 36.358 1.00 83.62 286 ARG A CA 1
ATOM 2148 C C . ARG A 1 286 ? -31.250 -0.909 35.386 1.00 83.62 286 ARG A C 1
ATOM 2150 O O . ARG A 1 286 ? -30.600 -0.323 34.521 1.00 83.62 286 ARG A O 1
ATOM 2157 N N . ALA A 1 287 ? -31.294 -2.232 35.513 1.00 79.38 287 ALA A N 1
ATOM 2158 C CA . ALA A 1 287 ? -30.520 -3.126 34.662 1.00 79.38 287 ALA A CA 1
ATOM 2159 C C . ALA A 1 287 ? -30.863 -2.878 33.176 1.00 79.38 287 ALA A C 1
ATOM 2161 O O . ALA A 1 287 ? -32.018 -3.073 32.777 1.00 79.38 287 ALA A O 1
ATOM 2162 N N . PRO A 1 288 ? -29.905 -2.417 32.350 1.00 85.69 288 PRO A N 1
ATOM 2163 C CA . PRO A 1 288 ? -30.149 -2.201 30.933 1.00 85.69 288 PRO A CA 1
ATOM 2164 C C . PRO A 1 288 ? -30.315 -3.549 30.229 1.00 85.69 288 PRO A C 1
ATOM 2166 O O . PRO A 1 288 ? -29.660 -4.532 30.576 1.00 85.69 288 PRO A O 1
ATOM 2169 N N . GLU A 1 289 ? -31.149 -3.597 29.189 1.00 90.81 289 GLU A N 1
ATOM 2170 C CA . GLU A 1 289 ? -31.272 -4.800 28.363 1.00 90.81 289 GLU A CA 1
ATOM 2171 C C . GLU A 1 289 ? -29.905 -5.129 27.731 1.00 90.81 289 GLU A C 1
ATOM 2173 O O . GLU A 1 289 ? -29.264 -4.264 27.128 1.00 90.81 289 GLU A O 1
ATOM 2178 N N . VAL A 1 290 ? -29.438 -6.375 27.845 1.00 92.38 290 VAL A N 1
ATOM 2179 C CA . VAL A 1 290 ? -28.183 -6.820 27.223 1.00 92.38 290 VAL A CA 1
ATOM 2180 C C . VAL A 1 290 ? -28.499 -7.684 26.012 1.00 92.38 290 VAL A C 1
ATOM 2182 O O . VAL A 1 290 ? -28.893 -8.843 26.134 1.00 92.38 290 VAL A O 1
ATOM 2185 N N . LYS A 1 291 ? -28.273 -7.147 24.812 1.00 92.69 291 LYS A N 1
ATOM 2186 C CA . LYS A 1 291 ? -28.517 -7.870 23.560 1.00 92.69 291 LYS A CA 1
ATOM 2187 C C . LYS A 1 291 ? -27.217 -8.403 22.976 1.00 92.69 291 LYS A C 1
ATOM 2189 O O . LYS A 1 291 ? -26.316 -7.645 22.613 1.00 92.69 291 LYS A O 1
ATOM 2194 N N . ARG A 1 292 ? -27.132 -9.721 22.801 1.00 88.56 292 ARG A N 1
ATOM 2195 C CA . ARG A 1 292 ? -26.020 -10.370 22.091 1.00 88.56 292 ARG A CA 1
ATOM 2196 C C . ARG A 1 292 ? -26.333 -10.389 20.600 1.00 88.56 292 ARG A C 1
ATOM 2198 O O . ARG A 1 292 ? -27.178 -11.154 20.144 1.00 88.56 292 ARG A O 1
ATOM 2205 N N . ARG A 1 293 ? -25.669 -9.530 19.824 1.00 80.62 293 ARG A N 1
ATOM 2206 C CA . ARG A 1 293 ? -25.850 -9.503 18.370 1.00 80.62 293 ARG A CA 1
ATOM 2207 C C . ARG A 1 293 ? -24.901 -10.510 17.734 1.00 80.62 293 ARG A C 1
ATOM 2209 O O . ARG A 1 293 ? -23.686 -10.304 17.723 1.00 80.62 293 ARG A O 1
ATOM 2216 N N . ALA A 1 294 ? -25.458 -11.581 17.174 1.00 69.25 294 ALA A N 1
ATOM 2217 C CA . ALA A 1 294 ? -24.723 -12.415 16.237 1.00 69.25 294 ALA A CA 1
ATOM 2218 C C . ALA A 1 294 ? -24.433 -11.568 14.991 1.00 69.25 294 ALA A C 1
ATOM 2220 O O . ALA A 1 294 ? -25.354 -11.127 14.303 1.00 69.25 294 ALA A O 1
ATOM 2221 N N . GLN A 1 295 ? -23.161 -11.268 14.738 1.00 68.81 295 GLN A N 1
ATOM 2222 C CA . GLN A 1 295 ? -22.751 -10.794 13.425 1.00 68.81 295 GLN A CA 1
ATOM 2223 C C . GLN A 1 295 ? -22.297 -11.999 12.599 1.00 68.81 295 GLN A C 1
ATOM 2225 O O . GLN A 1 295 ? -21.602 -12.868 13.139 1.00 68.81 295 GLN A O 1
ATOM 2230 N N . PRO A 1 296 ? -22.668 -12.066 11.309 1.00 73.00 296 PRO A N 1
ATOM 2231 C CA . PRO A 1 296 ? -22.122 -13.067 10.405 1.00 73.00 296 PRO A CA 1
ATOM 2232 C C . PRO A 1 296 ? -20.597 -12.945 10.398 1.00 73.00 296 PRO A C 1
ATOM 2234 O O . PRO A 1 296 ? -20.048 -11.911 10.013 1.00 73.00 296 PRO A O 1
ATOM 2237 N N . ARG A 1 297 ? -19.910 -14.001 10.855 1.00 69.69 297 ARG A N 1
ATOM 2238 C CA . ARG A 1 297 ? -18.443 -14.028 11.017 1.00 69.69 297 ARG A CA 1
ATOM 2239 C C . ARG A 1 297 ? -17.708 -13.685 9.718 1.00 69.69 297 ARG A C 1
ATOM 2241 O O . ARG A 1 297 ? -16.618 -13.129 9.767 1.00 69.69 297 ARG A O 1
ATOM 2248 N N . LEU A 1 298 ? -18.338 -13.981 8.582 1.00 77.25 298 LEU A N 1
ATOM 2249 C CA . LEU A 1 298 ? -17.778 -13.806 7.248 1.00 77.25 298 LEU A CA 1
ATOM 2250 C C . LEU A 1 298 ? -18.070 -12.447 6.604 1.00 77.25 298 LEU A C 1
ATOM 2252 O O . LEU A 1 298 ? -17.453 -12.130 5.597 1.00 77.25 298 LEU A O 1
ATOM 2256 N N . LEU A 1 299 ? -18.950 -11.613 7.166 1.00 81.69 299 LEU A N 1
ATOM 2257 C CA . LEU A 1 299 ? -19.340 -10.370 6.492 1.00 81.69 299 LEU A CA 1
ATOM 2258 C C . LEU A 1 299 ? -18.178 -9.383 6.359 1.00 81.69 299 LEU A C 1
ATOM 2260 O O . LEU A 1 299 ? -17.941 -8.866 5.279 1.00 81.69 299 LEU A O 1
ATOM 2264 N N . TYR A 1 300 ? -17.435 -9.125 7.436 1.00 77.44 300 TYR A N 1
ATOM 2265 C CA . TYR A 1 300 ? -16.291 -8.211 7.380 1.00 77.44 300 TYR A CA 1
ATOM 2266 C C . TYR A 1 300 ? -15.146 -8.696 6.483 1.00 77.44 300 TYR A C 1
ATOM 2268 O O . TYR A 1 300 ? -14.680 -7.883 5.688 1.00 77.44 300 TYR A O 1
ATOM 2276 N N . PRO A 1 301 ? -14.686 -9.963 6.554 1.00 78.31 301 PRO A N 1
ATOM 2277 C CA . PRO A 1 301 ? -13.671 -10.432 5.616 1.00 78.31 301 PRO A CA 1
ATOM 2278 C C . PRO A 1 301 ? -14.189 -10.448 4.172 1.00 78.31 301 PRO A C 1
ATOM 2280 O O . PRO A 1 301 ? -13.438 -10.073 3.282 1.00 78.31 301 PRO A O 1
ATOM 2283 N N . ALA A 1 302 ? -15.466 -10.774 3.931 1.00 83.56 302 ALA A N 1
ATOM 2284 C CA . ALA A 1 302 ? -16.053 -10.681 2.594 1.00 83.56 302 ALA A CA 1
ATOM 2285 C C . ALA A 1 302 ? -16.080 -9.236 2.076 1.00 83.56 302 ALA A C 1
ATOM 2287 O O . ALA A 1 302 ? -15.684 -8.992 0.944 1.00 83.56 302 ALA A O 1
ATOM 2288 N N . LEU A 1 303 ? -16.479 -8.264 2.903 1.00 85.12 303 LEU A N 1
ATOM 2289 C CA . LEU A 1 303 ? -16.449 -6.845 2.535 1.00 85.12 303 LEU A CA 1
ATOM 2290 C C . LEU A 1 303 ? -15.023 -6.345 2.280 1.00 85.12 303 LEU A C 1
ATOM 2292 O O . LEU A 1 303 ? -14.815 -5.576 1.349 1.00 85.12 303 LEU A O 1
ATOM 2296 N N . ALA A 1 304 ? -14.045 -6.784 3.076 1.00 81.44 304 ALA A N 1
ATOM 2297 C CA . ALA A 1 304 ? -12.643 -6.447 2.855 1.00 81.44 304 ALA A CA 1
ATOM 2298 C C . ALA A 1 304 ? -12.126 -7.042 1.536 1.00 81.44 304 ALA A C 1
ATOM 2300 O O . ALA A 1 304 ? -11.508 -6.328 0.754 1.00 81.44 304 ALA A O 1
ATOM 2301 N N . ALA A 1 305 ? -12.434 -8.311 1.255 1.00 86.56 305 ALA A N 1
ATOM 2302 C CA . ALA A 1 305 ? -12.079 -8.961 -0.003 1.00 86.56 305 ALA A CA 1
ATOM 2303 C C . ALA A 1 305 ? -12.741 -8.271 -1.205 1.00 86.56 305 ALA A C 1
ATOM 2305 O O . ALA A 1 305 ? -12.065 -7.970 -2.180 1.00 86.56 305 ALA A O 1
ATOM 2306 N N . LEU A 1 306 ? -14.035 -7.947 -1.114 1.00 89.75 306 LEU A N 1
ATOM 2307 C CA . LEU A 1 306 ? -14.754 -7.201 -2.149 1.00 89.75 306 LEU A CA 1
ATOM 2308 C C . LEU A 1 306 ? -14.153 -5.811 -2.378 1.00 89.75 306 LEU A C 1
ATOM 2310 O O . LEU A 1 306 ? -14.021 -5.398 -3.523 1.00 89.75 306 LEU A O 1
ATOM 2314 N N . ALA A 1 307 ? -13.759 -5.102 -1.317 1.00 85.94 307 ALA A N 1
ATOM 2315 C CA . ALA A 1 307 ? -13.104 -3.802 -1.439 1.00 85.94 307 ALA A CA 1
ATOM 2316 C C . ALA A 1 307 ? -11.735 -3.913 -2.127 1.00 85.94 307 ALA A C 1
ATOM 2318 O O . ALA A 1 307 ? -11.443 -3.124 -3.018 1.00 85.94 307 ALA A O 1
ATOM 2319 N N . VAL A 1 308 ? -10.924 -4.912 -1.763 1.00 85.75 308 VAL A N 1
ATOM 2320 C CA . VAL A 1 308 ? -9.637 -5.184 -2.424 1.00 85.75 308 VAL A CA 1
ATOM 2321 C C . VAL A 1 308 ? -9.851 -5.525 -3.897 1.00 85.75 308 VAL A C 1
ATOM 2323 O O . VAL A 1 308 ? -9.199 -4.940 -4.751 1.00 85.75 308 VAL A O 1
ATOM 2326 N N . LEU A 1 309 ? -10.803 -6.406 -4.216 1.00 86.38 309 LEU A N 1
ATOM 2327 C CA . LEU A 1 309 ? -11.129 -6.759 -5.600 1.00 86.38 309 LEU A CA 1
ATOM 2328 C C . LEU A 1 309 ? -11.624 -5.553 -6.406 1.00 86.38 309 LEU A C 1
ATOM 2330 O O . LEU A 1 309 ? -11.243 -5.404 -7.561 1.00 86.38 309 LEU A O 1
ATOM 2334 N N . ALA A 1 310 ? -12.441 -4.683 -5.809 1.00 83.94 310 ALA A N 1
ATOM 2335 C CA . ALA A 1 310 ? -12.915 -3.465 -6.461 1.00 83.94 310 ALA A CA 1
ATOM 2336 C C . ALA A 1 310 ? -11.772 -2.474 -6.738 1.00 83.94 310 ALA A C 1
ATOM 2338 O O . ALA A 1 310 ? -11.739 -1.880 -7.813 1.00 83.94 310 ALA A O 1
ATOM 2339 N N . LEU A 1 311 ? -10.828 -2.322 -5.801 1.00 83.81 311 LEU A N 1
ATOM 2340 C CA . LEU A 1 311 ? -9.635 -1.491 -5.993 1.00 83.81 311 LEU A CA 1
ATOM 2341 C C . LEU A 1 311 ? -8.740 -2.054 -7.100 1.00 83.81 311 LEU A C 1
ATOM 2343 O O . LEU A 1 311 ? -8.400 -1.324 -8.026 1.00 83.81 311 LEU A O 1
ATOM 2347 N N . LEU A 1 312 ? -8.458 -3.359 -7.063 1.00 84.25 312 LEU A N 1
ATOM 2348 C CA . LEU A 1 312 ? -7.694 -4.039 -8.109 1.00 84.25 312 LEU A CA 1
ATOM 2349 C C . LEU A 1 312 ? -8.370 -3.887 -9.476 1.00 84.25 312 LEU A C 1
ATOM 2351 O O . LEU A 1 312 ? -7.714 -3.580 -10.462 1.00 84.25 312 LEU A O 1
ATOM 2355 N N . TRP A 1 313 ? -9.692 -4.038 -9.552 1.00 83.06 313 TRP A N 1
ATOM 2356 C CA . TRP A 1 313 ? -10.417 -3.838 -10.806 1.00 83.06 313 TRP A CA 1
ATOM 2357 C C . TRP A 1 313 ? -10.328 -2.393 -11.314 1.00 83.06 313 TRP A C 1
ATOM 2359 O O . TRP A 1 313 ? -10.175 -2.174 -12.514 1.00 83.06 313 TRP A O 1
ATOM 2369 N N . GLY A 1 314 ? -10.390 -1.411 -10.408 1.00 82.69 314 GLY A N 1
ATOM 2370 C CA . GLY A 1 314 ? -10.213 0.007 -10.728 1.00 82.69 314 GLY A CA 1
ATOM 2371 C C . GLY A 1 314 ? -8.808 0.351 -11.226 1.00 82.69 314 GLY A C 1
ATOM 2372 O O . GLY A 1 314 ? -8.649 1.297 -11.994 1.00 82.69 314 GLY A O 1
ATOM 2373 N N . GLU A 1 315 ? -7.801 -0.438 -10.850 1.00 81.44 315 GLU A N 1
ATOM 2374 C CA . GLU A 1 315 ? -6.455 -0.312 -11.398 1.00 81.44 315 GLU A CA 1
ATOM 2375 C C . GLU A 1 315 ? -6.337 -0.854 -12.825 1.00 81.44 315 GLU A C 1
ATOM 2377 O O . GLU A 1 315 ? -5.330 -0.589 -13.447 1.00 81.44 315 GLU A O 1
ATOM 2382 N N . ASP A 1 316 ? -7.333 -1.526 -13.401 1.00 85.19 316 ASP A N 1
ATOM 2383 C CA . ASP A 1 316 ? -7.322 -2.010 -14.790 1.00 85.19 316 ASP A CA 1
ATOM 2384 C C . ASP A 1 316 ? -6.060 -2.829 -15.162 1.00 85.19 316 ASP A C 1
ATOM 2386 O O . ASP A 1 316 ? -5.113 -2.306 -15.763 1.00 85.19 316 ASP A O 1
ATOM 2390 N N . PRO A 1 317 ? -6.031 -4.139 -14.851 1.00 84.88 317 PRO A N 1
ATOM 2391 C CA . PRO A 1 317 ? -4.879 -4.995 -15.149 1.00 84.88 317 PRO A CA 1
ATOM 2392 C C . PRO A 1 317 ? -4.585 -5.105 -16.652 1.00 84.88 317 PRO A C 1
ATOM 2394 O O . PRO A 1 317 ? -3.503 -5.530 -17.040 1.00 84.88 317 PRO A O 1
ATOM 2397 N N . ARG A 1 318 ? -5.518 -4.685 -17.518 1.00 86.75 318 ARG A N 1
ATOM 2398 C CA . ARG A 1 318 ? -5.367 -4.719 -18.979 1.00 86.75 318 ARG A CA 1
ATOM 2399 C C . ARG A 1 318 ? -4.336 -3.720 -19.494 1.00 86.75 318 ARG A C 1
ATOM 2401 O O . ARG A 1 318 ? -4.042 -3.715 -20.686 1.00 86.75 318 ARG A O 1
ATOM 2408 N N . LYS A 1 319 ? -3.834 -2.840 -18.628 1.00 84.94 319 LYS A N 1
ATOM 2409 C CA . LYS A 1 319 ? -2.778 -1.862 -18.926 1.00 84.94 319 LYS A CA 1
ATOM 2410 C C . LYS A 1 319 ? -1.372 -2.379 -18.630 1.00 84.94 319 LYS A C 1
ATOM 2412 O O . LYS A 1 319 ? -0.412 -1.651 -18.849 1.00 84.94 319 LYS A O 1
ATOM 2417 N N . GLU A 1 320 ? -1.254 -3.599 -18.118 1.00 84.56 320 GLU A N 1
ATOM 2418 C CA . GLU A 1 320 ? 0.033 -4.206 -17.806 1.00 84.56 320 GLU A CA 1
ATOM 2419 C C . GLU A 1 320 ? 0.647 -4.919 -19.012 1.00 84.56 320 GLU A C 1
ATOM 2421 O O . GLU A 1 320 ? -0.056 -5.585 -19.770 1.00 84.56 320 GLU A O 1
ATOM 2426 N N . SER A 1 321 ? 1.976 -4.870 -19.115 1.00 82.25 321 SER A N 1
ATOM 2427 C CA . SER A 1 321 ? 2.743 -5.497 -20.208 1.00 82.25 321 SER A CA 1
ATOM 2428 C C . SER A 1 321 ? 2.646 -7.024 -20.264 1.00 82.25 321 SER A C 1
ATOM 2430 O O . SER A 1 321 ? 2.940 -7.627 -21.289 1.00 82.25 321 SER A O 1
ATOM 2432 N N . TRP A 1 322 ? 2.230 -7.673 -19.173 1.00 82.62 322 TRP A N 1
ATOM 2433 C CA . TRP A 1 322 ? 1.977 -9.116 -19.134 1.00 82.62 322 TRP A CA 1
ATOM 2434 C C . TRP A 1 322 ? 0.542 -9.489 -19.532 1.00 82.62 322 TRP A C 1
ATOM 2436 O O . TRP A 1 322 ? 0.218 -10.677 -19.600 1.00 82.62 322 TRP A O 1
ATOM 2446 N N . TRP A 1 323 ? -0.343 -8.512 -19.751 1.00 88.06 323 TRP A N 1
ATOM 2447 C CA . TRP A 1 323 ? -1.733 -8.793 -20.087 1.00 88.06 323 TRP A CA 1
ATOM 2448 C C . TRP A 1 323 ? -1.851 -9.341 -21.521 1.00 88.06 323 TRP A C 1
ATOM 2450 O O . TRP A 1 323 ? -1.281 -8.747 -22.431 1.00 88.06 323 TRP A O 1
ATOM 2460 N N . PRO A 1 324 ? -2.643 -10.401 -21.785 1.00 85.19 324 PRO A N 1
ATOM 2461 C CA . PRO A 1 324 ? -2.620 -11.105 -23.076 1.00 85.19 324 PRO A CA 1
ATOM 2462 C C . PRO A 1 324 ? -2.939 -10.273 -24.326 1.00 85.19 324 PRO A C 1
ATOM 2464 O O . PRO A 1 324 ? -2.649 -10.704 -25.434 1.00 85.19 324 PRO A O 1
ATOM 2467 N N . THR A 1 325 ? -3.594 -9.120 -24.178 1.00 87.62 325 THR A N 1
ATOM 2468 C CA . THR A 1 325 ? -3.943 -8.235 -25.304 1.00 87.62 325 THR A CA 1
ATOM 2469 C C . THR A 1 325 ? -2.969 -7.067 -25.478 1.00 87.62 325 THR A C 1
ATOM 2471 O O . THR A 1 325 ? -3.255 -6.164 -26.262 1.00 87.62 325 THR A O 1
ATOM 2474 N N . ARG A 1 326 ? -1.874 -7.014 -24.709 1.00 87.50 326 ARG A N 1
ATOM 2475 C CA . ARG A 1 326 ? -0.865 -5.951 -24.768 1.00 87.50 326 ARG A CA 1
ATOM 2476 C C . ARG A 1 326 ? 0.370 -6.463 -25.500 1.00 87.50 326 ARG A C 1
ATOM 2478 O O . ARG A 1 326 ? 1.089 -7.299 -24.976 1.00 87.50 326 ARG A O 1
ATOM 2485 N N . HIS A 1 327 ? 0.621 -5.907 -26.683 1.00 91.38 327 HIS A N 1
ATOM 2486 C CA . HIS A 1 327 ? 1.799 -6.217 -27.496 1.00 91.38 327 HIS A CA 1
ATOM 2487 C C . HIS A 1 327 ? 3.018 -5.409 -27.062 1.00 91.38 327 HIS A C 1
ATOM 2489 O O . HIS A 1 327 ? 3.493 -4.527 -27.774 1.00 91.38 327 HIS A O 1
ATOM 2495 N N . GLU A 1 328 ? 3.490 -5.692 -25.852 1.00 93.75 328 GLU A N 1
ATOM 2496 C CA . GLU A 1 328 ? 4.555 -4.954 -25.178 1.00 93.75 328 GLU A CA 1
ATOM 2497 C C . GLU A 1 328 ? 5.737 -5.872 -24.850 1.00 93.75 328 GLU A C 1
ATOM 2499 O O . GLU A 1 328 ? 5.604 -7.094 -24.740 1.00 93.75 328 GLU A O 1
ATOM 2504 N N . ALA A 1 329 ? 6.920 -5.282 -24.693 1.00 93.06 329 ALA A N 1
ATOM 2505 C CA . ALA A 1 329 ? 8.106 -6.011 -24.282 1.00 93.06 329 ALA A CA 1
ATOM 2506 C C . ALA A 1 329 ? 8.063 -6.297 -22.776 1.00 93.06 329 ALA A C 1
ATOM 2508 O O . ALA A 1 329 ? 7.884 -5.393 -21.948 1.00 93.06 329 ALA A O 1
ATOM 2509 N N . THR A 1 330 ? 8.306 -7.556 -22.406 1.00 90.00 330 THR A N 1
ATOM 2510 C CA . THR A 1 330 ? 8.413 -7.984 -20.999 1.00 90.00 330 THR A CA 1
ATOM 2511 C C . THR A 1 330 ? 9.846 -7.957 -20.464 1.00 90.00 330 THR A C 1
ATOM 2513 O O . THR A 1 330 ? 10.048 -8.079 -19.260 1.00 90.00 330 THR A O 1
ATOM 2516 N N . SER A 1 331 ? 10.840 -7.803 -21.338 1.00 92.00 331 SER A N 1
ATOM 2517 C CA . SER A 1 331 ? 12.269 -7.794 -21.004 1.00 92.00 331 SER A CA 1
ATOM 2518 C C . SER A 1 331 ? 13.065 -7.000 -22.037 1.00 92.00 331 SER A C 1
ATOM 2520 O O . SER A 1 331 ? 12.600 -6.805 -23.159 1.00 92.00 331 SER A O 1
ATOM 2522 N N . LEU A 1 332 ? 14.266 -6.559 -21.662 1.00 95.44 332 LEU A N 1
ATOM 2523 C CA . LEU A 1 332 ? 15.209 -5.918 -22.578 1.00 95.44 332 LEU A CA 1
ATOM 2524 C C . LEU A 1 332 ? 16.171 -6.952 -23.189 1.00 95.44 332 LEU A C 1
ATOM 2526 O O . LEU A 1 332 ? 16.651 -7.819 -22.452 1.00 95.44 332 LEU A O 1
ATOM 2530 N N . PRO A 1 333 ? 16.464 -6.882 -24.502 1.00 95.19 333 PRO A N 1
ATOM 2531 C CA . PRO A 1 333 ? 17.545 -7.661 -25.099 1.00 95.19 333 PRO A CA 1
ATOM 2532 C C . PRO A 1 333 ? 18.914 -7.131 -24.646 1.00 95.19 333 PRO A C 1
ATOM 2534 O O . PRO A 1 333 ? 19.019 -6.022 -24.128 1.00 95.19 333 PRO A O 1
ATOM 2537 N N . ASP A 1 334 ? 19.979 -7.909 -24.863 1.00 95.44 334 ASP A N 1
ATOM 2538 C CA . ASP A 1 334 ? 21.345 -7.472 -24.549 1.00 95.44 334 ASP A CA 1
ATOM 2539 C C . ASP A 1 334 ? 21.803 -6.363 -25.524 1.00 95.44 334 ASP A C 1
ATOM 2541 O O . ASP A 1 334 ? 21.969 -6.639 -26.720 1.00 95.44 334 ASP A O 1
ATOM 2545 N N . PRO A 1 335 ? 22.055 -5.124 -25.054 1.00 95.75 335 PRO A N 1
ATOM 2546 C CA . PRO A 1 335 ? 22.492 -4.025 -25.913 1.00 95.75 335 PRO A CA 1
ATOM 2547 C C . PRO A 1 335 ? 23.871 -4.278 -26.533 1.00 95.75 335 PRO A C 1
ATOM 2549 O O . PRO A 1 335 ? 24.141 -3.810 -27.640 1.00 95.75 335 PRO A O 1
ATOM 2552 N N . CYS A 1 336 ? 24.738 -5.060 -25.878 1.00 96.31 336 CYS A N 1
ATOM 2553 C CA . CYS A 1 336 ? 26.053 -5.396 -26.419 1.00 96.31 336 CYS A CA 1
ATOM 2554 C C . CYS A 1 336 ? 25.975 -6.389 -27.588 1.00 96.31 336 CYS A C 1
ATOM 2556 O O . CYS A 1 336 ? 26.897 -6.450 -28.401 1.00 96.31 336 CYS A O 1
ATOM 2558 N N . ALA A 1 337 ? 24.879 -7.148 -27.702 1.00 95.00 337 ALA A N 1
ATOM 2559 C CA . ALA A 1 337 ? 24.660 -8.100 -28.789 1.00 95.00 337 ALA A CA 1
ATOM 2560 C C . ALA A 1 337 ? 24.129 -7.439 -30.076 1.00 95.00 337 ALA A C 1
ATOM 2562 O O . ALA A 1 337 ? 24.168 -8.053 -31.143 1.00 95.00 337 ALA A O 1
ATOM 2563 N N . VAL A 1 338 ? 23.662 -6.186 -30.003 1.00 93.56 338 VAL A N 1
ATOM 2564 C CA . VAL A 1 338 ? 23.165 -5.434 -31.168 1.00 93.56 338 VAL A CA 1
ATOM 2565 C C . VAL A 1 338 ? 24.292 -5.182 -32.176 1.00 93.56 338 VAL A C 1
ATOM 2567 O O . VAL A 1 338 ? 24.114 -5.353 -33.384 1.00 93.56 338 VAL A O 1
ATOM 2570 N N . ALA A 1 339 ? 25.472 -4.781 -31.703 1.00 92.06 339 ALA A N 1
ATOM 2571 C CA . ALA A 1 339 ? 26.606 -4.469 -32.561 1.00 92.06 339 ALA A CA 1
ATOM 2572 C C . ALA A 1 339 ? 27.633 -5.607 -32.536 1.00 92.06 339 ALA A C 1
ATOM 2574 O O . ALA A 1 339 ? 28.269 -5.877 -31.520 1.00 92.06 339 ALA A O 1
ATOM 2575 N N . ASP A 1 340 ? 27.849 -6.253 -33.683 1.00 92.62 340 ASP A N 1
ATOM 2576 C CA . ASP A 1 340 ? 28.952 -7.202 -33.812 1.00 92.62 340 ASP A CA 1
ATOM 2577 C C . ASP A 1 340 ? 30.314 -6.489 -33.700 1.00 92.62 340 ASP A C 1
ATOM 2579 O O . ASP A 1 340 ? 30.468 -5.297 -33.993 1.00 92.62 340 ASP A O 1
ATOM 2583 N N . ARG A 1 341 ? 31.344 -7.244 -33.303 1.00 91.31 341 ARG A N 1
ATOM 2584 C CA . ARG A 1 341 ? 32.695 -6.708 -33.064 1.00 91.31 341 ARG A CA 1
ATOM 2585 C C . ARG A 1 341 ? 33.283 -5.990 -34.285 1.00 91.31 341 ARG A C 1
ATOM 2587 O O . ARG A 1 341 ? 34.074 -5.063 -34.123 1.00 91.31 341 ARG A O 1
ATOM 2594 N N . ALA A 1 342 ? 32.933 -6.421 -35.497 1.00 93.19 342 ALA A N 1
ATOM 2595 C CA . ALA A 1 342 ? 33.412 -5.802 -36.730 1.00 93.19 342 ALA A CA 1
ATOM 2596 C C . ALA A 1 342 ? 32.761 -4.431 -36.961 1.00 93.19 342 ALA A C 1
ATOM 2598 O O . ALA A 1 342 ? 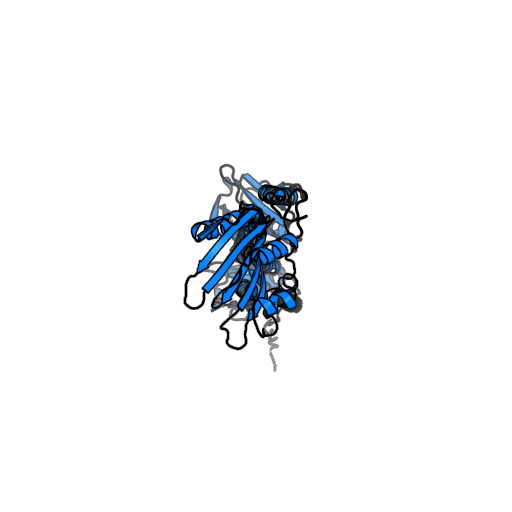33.429 -3.484 -37.366 1.00 93.19 342 ALA A O 1
ATOM 2599 N N . THR A 1 343 ? 31.472 -4.301 -36.667 1.00 93.38 343 THR A N 1
ATOM 2600 C CA . THR A 1 343 ? 30.718 -3.050 -36.750 1.00 93.38 343 THR A CA 1
ATOM 2601 C C . THR A 1 343 ? 31.198 -2.053 -35.707 1.00 93.38 343 THR A C 1
ATOM 2603 O O . THR A 1 343 ? 31.481 -0.916 -36.070 1.00 93.38 343 THR A O 1
ATOM 2606 N N . VAL A 1 344 ? 31.423 -2.492 -34.464 1.00 93.25 344 VAL A N 1
ATOM 2607 C CA . VAL A 1 344 ? 32.001 -1.631 -33.421 1.00 93.25 344 VAL A CA 1
ATOM 2608 C C . VAL A 1 344 ? 33.372 -1.105 -33.842 1.00 93.25 344 VAL A C 1
ATOM 2610 O O . VAL A 1 344 ? 33.574 0.098 -33.824 1.00 93.25 344 VAL A O 1
ATOM 2613 N N . ARG A 1 345 ? 34.290 -1.964 -34.311 1.00 92.69 345 ARG A N 1
ATOM 2614 C CA . ARG A 1 345 ? 35.635 -1.534 -34.751 1.00 92.69 345 ARG A CA 1
ATOM 2615 C C . ARG A 1 345 ? 35.628 -0.568 -35.937 1.00 92.69 345 ARG A C 1
ATOM 2617 O O . ARG A 1 345 ? 36.574 0.194 -36.097 1.00 92.69 345 ARG A O 1
ATOM 2624 N N . ARG A 1 346 ? 34.596 -0.624 -36.787 1.00 92.56 346 ARG A N 1
ATOM 2625 C CA . ARG A 1 346 ? 34.423 0.326 -37.898 1.00 92.56 346 ARG A CA 1
ATOM 2626 C C . ARG A 1 346 ? 33.964 1.701 -37.419 1.00 92.56 346 ARG A C 1
ATOM 2628 O O . ARG A 1 346 ? 34.327 2.689 -38.043 1.00 92.56 346 ARG A O 1
ATOM 2635 N N . LEU A 1 347 ? 33.163 1.756 -36.356 1.00 93.12 347 LEU A N 1
ATOM 2636 C CA . LEU A 1 347 ? 32.611 3.003 -35.815 1.00 93.12 347 LEU A CA 1
ATOM 2637 C C . LEU A 1 347 ? 33.508 3.628 -34.739 1.00 93.12 347 LEU A C 1
ATOM 2639 O O . LEU A 1 347 ? 33.621 4.846 -34.671 1.00 93.12 347 LEU A O 1
ATOM 2643 N N . VAL A 1 348 ? 34.162 2.795 -33.932 1.00 94.06 348 VAL A N 1
ATOM 2644 C CA . VAL A 1 348 ? 35.069 3.165 -32.843 1.00 94.06 348 VAL A CA 1
ATOM 2645 C C . VAL A 1 348 ? 36.396 2.429 -33.067 1.00 94.06 348 VAL A C 1
ATOM 2647 O O . VAL A 1 348 ? 36.490 1.239 -32.750 1.00 94.06 348 VAL A O 1
ATOM 2650 N N . PRO A 1 349 ? 37.412 3.084 -33.658 1.00 91.81 349 PRO A N 1
ATOM 2651 C CA . PRO A 1 349 ? 38.743 2.505 -33.831 1.00 91.81 349 PRO A CA 1
ATOM 2652 C C . PRO A 1 349 ? 39.390 2.178 -32.480 1.00 91.81 349 PRO A C 1
ATOM 2654 O O . PRO A 1 349 ? 39.280 2.958 -31.539 1.00 91.81 349 PRO A O 1
ATOM 2657 N N . ASP A 1 350 ? 40.064 1.027 -32.389 1.00 91.44 350 ASP A N 1
ATOM 2658 C CA . ASP A 1 350 ? 40.709 0.521 -31.164 1.00 91.44 350 ASP A CA 1
ATOM 2659 C C . ASP A 1 350 ? 39.835 0.630 -29.896 1.00 91.44 350 ASP A C 1
ATOM 2661 O O . ASP A 1 350 ? 40.236 1.250 -28.904 1.00 91.44 350 ASP A O 1
ATOM 2665 N N . PRO A 1 351 ? 38.625 0.031 -29.911 1.00 91.75 351 PRO A N 1
ATOM 2666 C CA . PRO A 1 351 ? 37.686 0.172 -28.813 1.00 91.75 351 PRO A CA 1
ATOM 2667 C C . PRO A 1 351 ? 38.191 -0.594 -27.589 1.00 91.75 351 PRO A C 1
ATOM 2669 O O . PRO A 1 351 ? 38.628 -1.749 -27.692 1.00 91.75 351 PRO A O 1
ATOM 2672 N N . GLN A 1 352 ? 38.069 0.027 -26.419 1.00 93.81 352 GLN A N 1
ATOM 2673 C CA . GLN A 1 352 ? 38.186 -0.667 -25.142 1.00 93.81 352 GLN A CA 1
ATOM 2674 C C . GLN A 1 352 ? 37.089 -1.743 -25.004 1.00 93.81 352 GLN A C 1
ATOM 2676 O O . GLN A 1 352 ? 36.101 -1.732 -25.752 1.00 93.81 352 GLN A O 1
ATOM 2681 N N . PRO A 1 353 ? 37.250 -2.710 -24.077 1.00 93.12 353 PRO A N 1
ATOM 2682 C CA . PRO A 1 353 ? 36.173 -3.634 -23.737 1.00 93.12 353 PRO A CA 1
ATOM 2683 C C . PRO A 1 353 ? 34.874 -2.874 -23.418 1.00 93.12 353 PRO A C 1
ATOM 2685 O O . PRO A 1 353 ? 34.954 -1.814 -22.798 1.00 93.12 353 PRO A O 1
ATOM 2688 N N . PRO A 1 354 ? 33.699 -3.381 -23.842 1.00 94.75 354 PRO A N 1
ATOM 2689 C CA . PRO A 1 354 ? 32.437 -2.707 -23.573 1.00 94.75 354 PRO A CA 1
ATOM 2690 C C . PRO A 1 354 ? 32.199 -2.548 -22.075 1.00 94.75 354 PRO A C 1
ATOM 2692 O O . PRO A 1 354 ? 32.382 -3.504 -21.318 1.00 94.75 354 PRO A O 1
ATOM 2695 N N . ASP A 1 355 ? 31.714 -1.377 -21.682 1.00 94.31 355 ASP A N 1
ATOM 2696 C CA . ASP A 1 355 ? 31.112 -1.166 -20.372 1.00 94.31 355 ASP A CA 1
ATOM 2697 C C . ASP A 1 355 ? 29.607 -1.436 -20.474 1.00 94.31 355 ASP A C 1
ATOM 2699 O O . ASP A 1 355 ? 28.895 -0.779 -21.241 1.00 94.31 355 ASP A O 1
ATOM 2703 N N . ARG A 1 356 ? 29.134 -2.442 -19.734 1.00 95.31 356 ARG A N 1
ATOM 2704 C CA . ARG A 1 356 ? 27.722 -2.824 -19.680 1.00 95.31 356 ARG A CA 1
ATOM 2705 C C . ARG A 1 356 ? 27.145 -2.433 -18.334 1.00 95.31 356 ARG A C 1
ATOM 2707 O O . ARG A 1 356 ? 27.678 -2.811 -17.291 1.00 95.31 356 ARG A O 1
ATOM 2714 N N . GLN A 1 357 ? 26.001 -1.762 -18.369 1.00 94.94 357 GLN A N 1
ATOM 2715 C CA . GLN A 1 357 ? 25.287 -1.349 -17.171 1.00 94.94 357 GLN A CA 1
ATOM 2716 C C . GLN A 1 357 ? 23.802 -1.662 -17.311 1.00 94.94 357 GLN A C 1
ATOM 2718 O O . GLN A 1 357 ? 23.158 -1.221 -18.258 1.00 94.94 357 GLN A O 1
ATOM 2723 N N . ASP A 1 358 ? 23.269 -2.389 -16.333 1.00 93.88 358 ASP A N 1
ATOM 2724 C CA . ASP A 1 358 ? 21.842 -2.663 -16.199 1.00 93.88 358 ASP A CA 1
ATOM 2725 C C . ASP A 1 358 ? 21.334 -1.928 -14.954 1.00 93.88 358 ASP A C 1
ATOM 2727 O O . ASP A 1 358 ? 21.937 -2.015 -13.878 1.00 93.88 358 ASP A O 1
ATOM 2731 N N . ARG A 1 359 ? 20.260 -1.151 -15.100 1.00 89.75 359 ARG A N 1
ATOM 2732 C CA . ARG A 1 359 ? 19.684 -0.334 -14.028 1.00 89.75 359 ARG A CA 1
ATOM 2733 C C . ARG A 1 359 ? 18.167 -0.417 -14.079 1.00 89.75 359 ARG A C 1
ATOM 2735 O O . ARG A 1 359 ? 17.574 -0.276 -15.139 1.00 89.75 359 ARG A O 1
ATOM 2742 N N . THR A 1 360 ? 17.539 -0.564 -12.922 1.00 86.06 360 THR A N 1
ATOM 2743 C CA . THR A 1 360 ? 16.090 -0.390 -12.788 1.00 86.06 360 THR A CA 1
ATOM 2744 C C . THR A 1 360 ? 15.843 0.947 -12.108 1.00 86.06 360 THR A C 1
ATOM 2746 O O . THR A 1 360 ? 16.339 1.197 -11.007 1.00 86.06 360 THR A O 1
ATOM 2749 N N . TRP A 1 361 ? 15.108 1.815 -12.793 1.00 82.44 361 TRP A N 1
ATOM 2750 C CA . TRP A 1 361 ? 14.700 3.131 -12.322 1.00 82.44 361 TRP A CA 1
ATOM 2751 C C . TRP A 1 361 ? 13.193 3.155 -12.071 1.00 82.44 361 TRP A C 1
ATOM 2753 O O . TRP A 1 361 ? 12.451 2.291 -12.534 1.00 82.44 361 TRP A O 1
ATOM 2763 N N . PHE A 1 362 ? 12.733 4.188 -11.366 1.00 75.50 362 PHE A N 1
ATOM 2764 C CA . PHE A 1 362 ? 11.305 4.429 -11.178 1.00 75.50 362 PHE A CA 1
ATOM 2765 C C . PHE A 1 362 ? 10.600 4.570 -12.534 1.00 75.50 362 PHE A C 1
ATOM 2767 O O . PHE A 1 362 ? 10.832 5.542 -13.263 1.00 75.50 362 PHE A O 1
ATOM 2774 N N . GLY A 1 363 ? 9.740 3.609 -12.867 1.00 80.69 363 GLY A N 1
ATOM 2775 C CA . GLY A 1 363 ? 8.964 3.578 -14.101 1.00 80.69 363 GLY A CA 1
ATOM 2776 C C . GLY A 1 363 ? 9.664 3.022 -15.345 1.00 80.69 363 GLY A C 1
ATOM 2777 O O . GLY A 1 363 ? 9.037 3.059 -16.406 1.00 80.69 363 GLY A O 1
ATOM 2778 N N . TYR A 1 364 ? 10.910 2.530 -15.275 1.00 90.19 364 TYR A N 1
ATOM 2779 C CA . TYR A 1 364 ? 11.546 1.839 -16.409 1.00 90.19 364 TYR A CA 1
ATOM 2780 C C . TYR A 1 364 ? 12.767 0.981 -16.033 1.00 90.19 364 TYR A C 1
ATOM 2782 O O . TYR A 1 364 ? 13.529 1.309 -15.126 1.00 90.19 364 TYR A O 1
ATOM 2790 N N . ASP A 1 365 ? 13.007 -0.076 -16.810 1.00 93.56 365 ASP A N 1
ATOM 2791 C CA . ASP A 1 365 ? 14.308 -0.753 -16.867 1.00 93.56 365 ASP A CA 1
ATOM 2792 C C . ASP A 1 365 ? 15.193 -0.110 -17.933 1.00 93.56 365 ASP A C 1
ATOM 2794 O O . ASP A 1 365 ? 14.711 0.284 -18.996 1.00 93.56 365 ASP A O 1
ATOM 2798 N N . GLU A 1 366 ? 16.493 -0.059 -17.678 1.00 96.25 366 GLU A N 1
ATOM 2799 C CA . GLU A 1 366 ? 17.522 0.455 -18.574 1.00 96.25 366 GLU A CA 1
ATOM 2800 C C . GLU A 1 366 ? 18.648 -0.569 -18.718 1.00 96.25 366 GLU A C 1
ATOM 2802 O O . GLU A 1 366 ? 19.168 -1.086 -17.728 1.00 96.25 366 GLU A O 1
ATOM 2807 N N . SER A 1 367 ? 19.050 -0.838 -19.956 1.00 97.62 367 SER A N 1
ATOM 2808 C CA . SER A 1 367 ? 20.235 -1.630 -20.270 1.00 97.62 367 SER A CA 1
ATOM 2809 C C . SER A 1 367 ? 21.085 -0.865 -21.272 1.00 97.62 367 SER A C 1
ATOM 2811 O O . SER A 1 367 ? 20.606 -0.474 -22.338 1.00 97.62 367 SER A O 1
ATOM 2813 N N . THR A 1 368 ? 22.346 -0.629 -20.920 1.00 97.56 368 THR A N 1
ATOM 2814 C CA . THR A 1 368 ? 23.282 0.168 -21.715 1.00 97.56 368 THR A CA 1
ATOM 2815 C C . THR A 1 368 ? 24.539 -0.632 -22.025 1.00 97.56 368 THR A C 1
ATOM 2817 O O . THR A 1 368 ? 25.085 -1.310 -21.155 1.00 97.56 368 THR A O 1
ATOM 2820 N N . CYS A 1 369 ? 25.026 -0.510 -23.258 1.00 98.00 369 CYS A N 1
ATOM 2821 C CA . CYS A 1 369 ? 26.355 -0.945 -23.663 1.00 98.00 369 CYS A CA 1
ATOM 2822 C C . CYS A 1 369 ? 27.118 0.225 -24.276 1.00 98.00 369 CYS A C 1
ATOM 2824 O O . CYS A 1 369 ? 26.606 0.912 -25.166 1.00 98.00 369 CYS A O 1
ATOM 2826 N N . GLN A 1 370 ? 28.345 0.441 -23.816 1.00 97.25 370 GLN A N 1
ATOM 2827 C CA . GLN A 1 370 ? 29.183 1.532 -24.281 1.00 97.25 370 GLN A CA 1
ATOM 2828 C C . GLN A 1 370 ? 30.565 1.037 -24.698 1.00 97.25 370 GLN A C 1
ATOM 2830 O O . GLN A 1 370 ? 31.232 0.315 -23.964 1.00 97.25 370 GLN A O 1
ATOM 2835 N N . TRP A 1 371 ? 31.016 1.483 -25.867 1.00 97.06 371 TRP A N 1
ATOM 2836 C CA . TRP A 1 371 ? 32.385 1.321 -26.343 1.00 97.06 371 TRP A CA 1
ATOM 2837 C C . TRP A 1 371 ? 33.021 2.692 -26.494 1.00 97.06 371 TRP A C 1
ATOM 2839 O O . TRP A 1 371 ? 32.417 3.602 -27.060 1.00 97.06 371 TRP A O 1
ATOM 2849 N N . GLN A 1 372 ? 34.253 2.831 -26.023 1.00 95.44 372 GLN A N 1
ATOM 2850 C CA . GLN A 1 372 ? 35.021 4.065 -26.133 1.00 95.44 372 GLN A CA 1
ATOM 2851 C C . GLN A 1 372 ? 36.425 3.763 -26.641 1.00 95.44 372 GLN A C 1
ATOM 2853 O O . GLN A 1 372 ? 36.988 2.697 -26.375 1.00 95.44 372 GLN A O 1
ATOM 2858 N N . GLN A 1 373 ? 36.990 4.712 -27.376 1.00 93.00 373 GLN A N 1
ATOM 2859 C CA . GLN A 1 373 ? 38.405 4.715 -27.710 1.00 93.00 373 GLN A CA 1
ATOM 2860 C C . GLN A 1 373 ? 39.243 5.045 -26.464 1.00 93.00 373 GLN A C 1
ATOM 2862 O O . GLN A 1 373 ? 38.777 5.715 -25.546 1.00 93.00 373 GLN A O 1
ATOM 2867 N N . THR A 1 374 ? 40.502 4.603 -26.435 1.00 87.00 374 THR A N 1
ATOM 2868 C CA . THR A 1 374 ? 41.412 4.815 -25.292 1.00 87.00 374 THR A CA 1
ATOM 2869 C C . THR A 1 374 ? 41.619 6.284 -24.913 1.00 87.00 374 THR A C 1
ATOM 2871 O O . THR A 1 374 ? 41.823 6.586 -23.741 1.00 87.00 374 THR A O 1
ATOM 2874 N N . ASP A 1 375 ? 41.555 7.196 -25.883 1.00 86.19 375 ASP A N 1
ATOM 2875 C CA . ASP A 1 375 ? 41.677 8.642 -25.671 1.00 86.19 375 ASP A CA 1
ATOM 2876 C C . ASP A 1 375 ? 40.326 9.350 -25.452 1.00 86.19 375 ASP A C 1
ATOM 2878 O O . ASP A 1 375 ? 40.288 10.576 -25.358 1.00 86.19 375 ASP A O 1
ATOM 2882 N N . LEU A 1 376 ? 39.227 8.586 -25.368 1.00 81.12 376 LEU A N 1
ATOM 2883 C CA . LEU A 1 376 ? 37.847 9.045 -25.166 1.00 81.12 376 LEU A CA 1
ATOM 2884 C C . LEU A 1 376 ? 37.307 9.979 -26.263 1.00 81.12 376 LEU A C 1
ATOM 2886 O O . LEU A 1 376 ? 36.261 10.601 -26.083 1.00 81.12 376 LEU A O 1
ATOM 2890 N N . SER A 1 377 ? 37.990 10.082 -27.407 1.00 84.81 377 SER A N 1
ATOM 2891 C CA . SER A 1 377 ? 37.610 11.012 -28.477 1.00 84.81 377 SER A CA 1
ATOM 2892 C C . SER A 1 377 ? 36.484 10.492 -29.379 1.00 84.81 377 SER A C 1
ATOM 2894 O O . SER A 1 377 ? 35.797 11.286 -30.030 1.00 84.81 377 SER A O 1
ATOM 2896 N N . ILE A 1 378 ? 36.291 9.169 -29.414 1.00 91.81 378 ILE A N 1
ATOM 2897 C CA . ILE A 1 378 ? 35.255 8.476 -30.185 1.00 91.81 378 ILE A CA 1
ATOM 2898 C C . ILE A 1 378 ? 34.565 7.451 -29.286 1.00 91.81 378 ILE A C 1
ATOM 2900 O O . ILE A 1 378 ? 35.226 6.685 -28.577 1.00 91.81 378 ILE A O 1
ATOM 2904 N N . GLY A 1 379 ? 33.235 7.407 -29.333 1.00 95.56 379 GLY A N 1
ATOM 2905 C CA . GLY A 1 379 ? 32.455 6.463 -28.541 1.00 95.56 379 GLY A CA 1
ATOM 2906 C C . GLY A 1 379 ? 31.126 6.100 -29.185 1.00 95.56 379 GLY A C 1
ATOM 2907 O O . GLY A 1 379 ? 30.513 6.919 -29.862 1.00 95.56 379 GLY A O 1
ATOM 2908 N N . LEU A 1 380 ? 30.694 4.862 -28.957 1.00 97.12 380 LEU A N 1
ATOM 2909 C CA . LEU A 1 380 ? 29.387 4.337 -29.340 1.00 97.12 380 LEU A CA 1
ATOM 2910 C C . LEU A 1 380 ? 28.652 3.921 -28.069 1.00 97.12 380 LEU A C 1
ATOM 2912 O O . LEU A 1 380 ? 29.174 3.117 -27.294 1.00 97.12 380 LEU A O 1
ATOM 2916 N N . ARG A 1 381 ? 27.437 4.425 -27.875 1.00 97.62 381 ARG A N 1
ATOM 2917 C CA . ARG A 1 381 ? 26.552 4.037 -26.777 1.00 97.62 381 ARG A CA 1
ATOM 2918 C C . ARG A 1 381 ? 25.231 3.532 -27.343 1.00 97.62 381 ARG A C 1
ATOM 2920 O O . ARG A 1 381 ? 24.608 4.199 -28.162 1.00 97.62 381 ARG A O 1
ATOM 2927 N N . ILE A 1 382 ? 24.827 2.341 -26.913 1.00 98.00 382 ILE A N 1
ATOM 2928 C CA . ILE A 1 382 ? 23.517 1.755 -27.197 1.00 98.00 382 ILE A CA 1
ATOM 2929 C C . ILE A 1 382 ? 22.800 1.617 -25.866 1.00 98.00 382 ILE A C 1
ATOM 2931 O O . ILE A 1 382 ? 23.274 0.922 -24.971 1.00 98.00 382 ILE A O 1
ATOM 2935 N N . GLU A 1 383 ? 21.664 2.279 -25.747 1.00 98.12 383 GLU A N 1
ATOM 2936 C CA . GLU A 1 383 ? 20.853 2.336 -24.544 1.00 98.12 383 GLU A CA 1
ATOM 2937 C C . GLU A 1 383 ? 19.427 1.892 -24.881 1.00 98.12 383 GLU A C 1
ATOM 2939 O O . GLU A 1 383 ? 18.807 2.370 -25.830 1.00 98.12 383 GLU A O 1
ATOM 2944 N N . LEU A 1 384 ? 18.909 0.946 -24.107 1.00 98.19 384 LEU A N 1
ATOM 2945 C CA . LEU A 1 384 ? 17.568 0.401 -24.244 1.00 98.19 384 LEU A CA 1
ATOM 2946 C C . LEU A 1 384 ? 16.798 0.708 -22.966 1.00 98.19 384 LEU A C 1
ATOM 2948 O O . LEU A 1 384 ? 17.234 0.327 -21.882 1.00 98.19 384 LEU A O 1
ATOM 2952 N N . ARG A 1 385 ? 15.646 1.367 -23.085 1.00 97.50 385 ARG A N 1
ATOM 2953 C CA . ARG A 1 385 ? 14.766 1.679 -21.954 1.00 97.50 385 ARG A CA 1
ATOM 2954 C C . ARG A 1 385 ? 13.403 1.044 -22.149 1.00 97.50 385 ARG A C 1
ATOM 2956 O O . ARG A 1 385 ? 12.712 1.378 -23.106 1.00 97.50 385 ARG A O 1
ATOM 2963 N N . ARG A 1 386 ? 13.000 0.161 -21.238 1.00 95.56 386 ARG A N 1
ATOM 2964 C CA . ARG A 1 386 ? 11.669 -0.457 -21.207 1.00 95.56 386 ARG A CA 1
ATOM 2965 C C . ARG A 1 386 ? 10.832 0.233 -20.152 1.00 95.56 386 ARG A C 1
ATOM 2967 O O . ARG A 1 386 ? 11.062 0.034 -18.964 1.00 95.56 386 ARG A O 1
ATOM 2974 N N . TYR A 1 387 ? 9.860 1.017 -20.588 1.00 92.94 387 TYR A N 1
ATOM 2975 C CA . TYR A 1 387 ? 8.965 1.722 -19.685 1.00 92.94 387 TYR A CA 1
ATOM 2976 C C . TYR A 1 387 ? 7.934 0.777 -19.083 1.00 92.94 387 TYR A C 1
ATOM 2978 O O . TYR A 1 387 ? 7.535 -0.224 -19.690 1.00 92.94 387 TYR A O 1
ATOM 2986 N N . PHE A 1 388 ? 7.520 1.109 -17.866 1.00 88.31 388 PHE A N 1
ATOM 2987 C CA . PHE A 1 388 ? 6.407 0.482 -17.178 1.00 88.31 388 PHE A CA 1
ATOM 2988 C C . PHE A 1 388 ? 5.193 1.391 -17.223 1.00 88.31 388 PHE A C 1
ATOM 2990 O O . PHE A 1 388 ? 5.261 2.578 -17.544 1.00 88.31 388 PHE A O 1
ATOM 2997 N N . ARG A 1 389 ? 4.062 0.813 -16.845 1.00 85.56 389 ARG A N 1
ATOM 2998 C CA . ARG A 1 389 ? 2.846 1.559 -16.591 1.00 85.56 389 ARG A CA 1
ATOM 2999 C C . ARG A 1 389 ? 3.094 2.637 -15.530 1.00 85.56 389 ARG A C 1
ATOM 3001 O O . ARG A 1 389 ? 3.636 2.351 -14.462 1.00 85.56 389 ARG A O 1
ATOM 3008 N N . SER A 1 390 ? 2.595 3.847 -15.775 1.00 80.56 390 SER A N 1
ATOM 3009 C CA . SER A 1 390 ? 2.624 4.939 -14.802 1.00 80.56 390 SER A CA 1
ATOM 3010 C C . SER A 1 390 ? 1.221 5.494 -14.567 1.00 80.56 390 SER A C 1
ATOM 3012 O O . SER A 1 390 ? 0.590 6.072 -15.450 1.00 80.56 390 SER A O 1
ATOM 3014 N N . GLY A 1 391 ? 0.704 5.312 -13.350 1.00 72.88 391 GLY A N 1
ATOM 3015 C CA . GLY A 1 391 ? -0.613 5.813 -12.961 1.00 72.88 391 GLY A CA 1
ATOM 3016 C C . GLY A 1 391 ? -1.751 5.269 -13.836 1.00 72.88 391 GLY A C 1
ATOM 3017 O O . GLY A 1 391 ? -2.081 4.078 -13.794 1.00 72.88 391 GLY A O 1
ATOM 3018 N N . GLY A 1 392 ? -2.398 6.171 -14.578 1.00 73.81 392 GLY A N 1
ATOM 3019 C CA . GLY A 1 392 ? -3.525 5.858 -15.457 1.00 73.81 392 GLY A CA 1
ATOM 3020 C C . GLY A 1 392 ? -3.129 5.312 -16.830 1.00 73.81 392 GLY A C 1
ATOM 3021 O O . GLY A 1 392 ? -3.986 4.715 -17.484 1.00 73.81 392 GLY A O 1
ATOM 3022 N N . ASP A 1 393 ? -1.873 5.466 -17.238 1.00 83.31 393 ASP A N 1
ATOM 3023 C CA . ASP A 1 393 ? -1.400 5.179 -18.594 1.00 83.31 393 ASP A CA 1
ATOM 3024 C C . ASP A 1 393 ? -0.663 3.839 -18.635 1.00 83.31 393 ASP A C 1
ATOM 3026 O O . ASP A 1 393 ? 0.021 3.486 -17.673 1.00 83.31 393 ASP A O 1
ATOM 3030 N N . GLY A 1 394 ? -0.822 3.081 -19.725 1.00 87.88 394 GLY A N 1
ATOM 3031 C CA . GLY A 1 394 ? -0.060 1.853 -19.961 1.00 87.88 394 GLY A CA 1
ATOM 3032 C C . GLY A 1 394 ? 1.412 2.141 -20.277 1.00 87.88 394 GLY A C 1
ATOM 3033 O O . GLY A 1 394 ? 1.844 3.292 -20.364 1.00 87.88 394 GLY A O 1
ATOM 3034 N N . ALA A 1 395 ? 2.212 1.084 -20.405 1.00 91.31 395 ALA A N 1
ATOM 3035 C CA . ALA A 1 395 ? 3.652 1.219 -20.604 1.00 91.31 395 ALA A CA 1
ATOM 3036 C C . ALA A 1 395 ? 4.013 1.816 -21.979 1.00 91.31 395 ALA A C 1
ATOM 3038 O O . ALA A 1 395 ? 4.960 2.597 -22.090 1.00 91.31 395 ALA A O 1
ATOM 3039 N N . THR A 1 396 ? 3.251 1.474 -23.022 1.00 94.12 396 THR A N 1
ATOM 3040 C CA . THR A 1 396 ? 3.405 2.061 -24.364 1.00 94.12 396 THR A CA 1
ATOM 3041 C C . THR A 1 396 ? 3.101 3.555 -24.361 1.00 94.12 396 THR A C 1
ATOM 3043 O O . THR A 1 396 ? 3.871 4.343 -24.904 1.00 94.12 396 THR A O 1
ATOM 3046 N N . GLU A 1 397 ? 2.008 3.951 -23.712 1.00 93.88 397 GLU A N 1
ATOM 3047 C CA . GLU A 1 397 ? 1.583 5.345 -23.603 1.00 93.88 397 GLU A CA 1
ATOM 3048 C C . GLU A 1 397 ? 2.604 6.174 -22.795 1.00 93.88 397 GLU A C 1
ATOM 3050 O O . GLU A 1 397 ? 2.905 7.316 -23.147 1.00 93.88 397 GLU A O 1
ATOM 3055 N N . GLU A 1 398 ? 3.224 5.588 -21.762 1.00 92.38 398 GLU A N 1
ATOM 3056 C CA . GLU A 1 398 ? 4.339 6.219 -21.044 1.00 92.38 398 GLU A CA 1
ATOM 3057 C C . GLU A 1 398 ? 5.564 6.426 -21.948 1.00 92.38 398 GLU A C 1
ATOM 3059 O O . GLU A 1 398 ? 6.153 7.512 -21.955 1.00 92.38 398 GLU A O 1
ATOM 3064 N N . ALA A 1 399 ? 5.947 5.419 -22.738 1.00 95.06 399 ALA A N 1
ATOM 3065 C CA . ALA A 1 399 ? 7.054 5.537 -23.685 1.00 95.06 399 ALA A CA 1
ATOM 3066 C C . ALA A 1 399 ? 6.766 6.592 -24.771 1.00 95.06 399 ALA A C 1
ATOM 3068 O O . ALA A 1 399 ? 7.643 7.393 -25.099 1.00 95.06 399 ALA A O 1
ATOM 3069 N N . GLU A 1 400 ? 5.536 6.656 -25.288 1.00 95.94 400 GLU A N 1
ATOM 3070 C CA . GLU A 1 400 ? 5.090 7.695 -26.227 1.00 95.94 400 GLU A CA 1
ATOM 3071 C C . GLU A 1 400 ? 5.207 9.095 -25.606 1.00 95.94 400 GLU A C 1
ATOM 3073 O O . GLU A 1 400 ? 5.774 10.014 -26.206 1.00 95.94 400 GLU A O 1
ATOM 3078 N N . ARG A 1 401 ? 4.764 9.260 -24.353 1.00 93.81 401 ARG A N 1
ATOM 3079 C CA . ARG A 1 401 ? 4.902 10.522 -23.614 1.00 93.81 401 ARG A CA 1
ATOM 3080 C C . ARG A 1 401 ? 6.361 10.968 -23.514 1.00 93.81 401 ARG A C 1
ATOM 3082 O O . ARG A 1 401 ? 6.657 12.157 -23.655 1.00 93.81 401 ARG A O 1
ATOM 3089 N N . ARG A 1 402 ? 7.288 10.029 -23.296 1.00 93.75 402 ARG A N 1
ATOM 3090 C CA . ARG A 1 402 ? 8.733 10.308 -23.249 1.00 93.75 402 ARG A CA 1
ATOM 3091 C C . ARG A 1 402 ? 9.301 10.654 -24.620 1.00 93.75 402 ARG A C 1
ATOM 3093 O O . ARG A 1 402 ? 10.077 11.607 -24.716 1.00 93.75 402 ARG A O 1
ATOM 3100 N N . MET A 1 403 ? 8.859 9.976 -25.677 1.00 95.56 403 MET A N 1
ATOM 3101 C CA . MET A 1 403 ? 9.209 10.337 -27.053 1.00 95.56 403 MET A CA 1
ATOM 3102 C C . MET A 1 403 ? 8.704 11.727 -27.447 1.00 95.56 403 MET A C 1
ATOM 3104 O O . MET A 1 403 ? 9.372 12.407 -28.220 1.00 95.56 403 MET A O 1
ATOM 3108 N N . GLY A 1 404 ? 7.605 12.216 -26.864 1.00 93.69 404 GLY A N 1
ATOM 3109 C CA . GLY A 1 404 ? 7.151 13.599 -27.044 1.00 93.69 404 GLY A CA 1
ATOM 3110 C C . GLY A 1 404 ? 8.194 14.652 -26.634 1.00 93.69 404 GLY A C 1
ATOM 3111 O O . GLY A 1 404 ? 8.356 15.661 -27.324 1.00 93.69 404 GLY A O 1
ATOM 3112 N N . VAL A 1 405 ? 8.955 14.401 -25.561 1.00 91.94 405 VAL A N 1
ATOM 3113 C CA . VAL A 1 405 ? 10.061 15.279 -25.128 1.00 91.94 405 VAL A CA 1
ATOM 3114 C C . VAL A 1 405 ? 11.224 15.212 -26.116 1.00 91.94 405 VAL A C 1
ATOM 3116 O O . VAL A 1 405 ? 11.775 16.248 -26.486 1.00 91.94 405 VAL A O 1
ATOM 3119 N N . VAL A 1 406 ? 11.568 14.007 -26.579 1.00 92.75 406 VAL A N 1
ATOM 3120 C CA . VAL A 1 406 ? 12.625 13.793 -27.579 1.00 92.75 406 VAL A CA 1
ATOM 3121 C C . VAL A 1 406 ? 12.277 14.487 -28.895 1.00 92.75 406 VAL A C 1
ATOM 3123 O O . VAL A 1 406 ? 13.105 15.208 -29.445 1.00 92.75 406 VAL A O 1
ATOM 3126 N N . ARG A 1 407 ? 11.033 14.349 -29.364 1.00 93.88 407 ARG A N 1
ATOM 3127 C CA . ARG A 1 407 ? 10.514 14.998 -30.574 1.00 93.88 407 ARG A CA 1
ATOM 3128 C C . ARG A 1 407 ? 10.732 16.507 -30.537 1.00 93.88 407 ARG A C 1
ATOM 3130 O O . ARG A 1 407 ? 11.228 17.069 -31.509 1.00 93.88 407 ARG A O 1
ATOM 3137 N N . ALA A 1 408 ? 10.416 17.152 -29.413 1.00 91.50 408 ALA A N 1
ATOM 3138 C CA . ALA A 1 408 ? 10.582 18.596 -29.244 1.00 91.50 408 ALA A CA 1
ATOM 3139 C C . ALA A 1 408 ? 12.051 19.064 -29.292 1.00 91.50 408 ALA A C 1
ATOM 3141 O O . ALA A 1 408 ? 12.304 20.232 -29.572 1.00 91.50 408 ALA A O 1
ATOM 3142 N N . GLN A 1 409 ? 13.007 18.171 -29.021 1.00 89.31 409 GLN A N 1
ATOM 3143 C CA . GLN A 1 409 ? 14.449 18.453 -29.035 1.00 89.31 409 GLN A CA 1
ATOM 3144 C C . GLN A 1 409 ? 15.160 17.924 -30.289 1.00 89.31 409 GLN A C 1
ATOM 3146 O O . GLN A 1 409 ? 16.373 18.084 -30.421 1.00 89.31 409 GLN A O 1
ATOM 3151 N N . SER A 1 410 ? 14.432 17.254 -31.181 1.00 90.12 410 SER A N 1
ATOM 3152 C CA . SER A 1 410 ? 15.007 16.582 -32.342 1.00 90.12 410 SER A CA 1
ATOM 3153 C C . SER A 1 410 ? 15.231 17.530 -33.518 1.00 90.12 410 SER A C 1
ATOM 3155 O O . SER A 1 410 ? 14.466 18.468 -33.736 1.00 90.12 410 SER A O 1
ATOM 3157 N N . ALA A 1 411 ? 16.271 17.252 -34.303 1.00 86.94 411 ALA A N 1
ATOM 3158 C CA . ALA A 1 411 ? 16.572 17.963 -35.543 1.00 86.94 411 ALA A CA 1
ATOM 3159 C C . ALA A 1 411 ? 15.709 17.464 -36.719 1.00 86.94 411 ALA A C 1
ATOM 3161 O O . ALA A 1 411 ? 15.510 18.182 -37.698 1.00 86.94 411 ALA A O 1
ATOM 3162 N N . GLY A 1 412 ? 15.177 16.239 -36.632 1.00 91.00 412 GLY A N 1
ATOM 3163 C CA . GLY A 1 412 ? 14.311 15.669 -37.659 1.00 91.00 412 GLY A CA 1
ATOM 3164 C C . GLY A 1 412 ? 13.715 14.314 -37.284 1.00 91.00 412 GLY A C 1
ATOM 3165 O O . GLY A 1 412 ? 14.118 13.673 -36.316 1.00 91.00 412 GLY A O 1
ATOM 3166 N N . THR A 1 413 ? 12.740 13.868 -38.077 1.00 94.25 413 THR A N 1
ATOM 3167 C CA . THR A 1 413 ? 12.100 12.547 -37.949 1.00 94.25 413 THR A CA 1
ATOM 3168 C C . THR A 1 413 ? 12.788 11.530 -38.862 1.00 94.25 413 THR A C 1
ATOM 3170 O O . THR A 1 413 ? 13.119 11.853 -40.003 1.00 94.25 413 THR A O 1
ATOM 3173 N N . VAL A 1 414 ? 12.980 10.299 -38.382 1.00 94.75 414 VAL A N 1
ATOM 3174 C CA . VAL A 1 414 ? 13.510 9.172 -39.167 1.00 94.75 414 VAL A CA 1
ATOM 3175 C C . VAL A 1 414 ? 12.347 8.266 -39.575 1.00 94.75 414 VAL A C 1
ATOM 3177 O O . VAL A 1 414 ? 11.688 7.658 -38.736 1.00 94.75 414 VAL A O 1
ATOM 3180 N N . THR A 1 415 ? 12.055 8.196 -40.872 1.00 93.88 415 THR A N 1
ATOM 3181 C CA . THR A 1 415 ? 10.917 7.427 -41.401 1.00 93.88 415 THR A CA 1
ATOM 3182 C C . THR A 1 415 ? 11.242 5.940 -41.521 1.00 93.88 415 THR A C 1
ATOM 3184 O O . THR A 1 415 ? 12.317 5.588 -42.000 1.00 93.88 415 THR A O 1
ATOM 3187 N N . GLY A 1 416 ? 10.297 5.057 -41.177 1.00 92.88 416 GLY A N 1
ATOM 3188 C CA . GLY A 1 416 ? 10.470 3.611 -41.378 1.00 92.88 416 GLY A CA 1
ATOM 3189 C C . GLY A 1 416 ? 11.340 2.929 -40.315 1.00 92.88 416 GLY A C 1
ATOM 3190 O O . GLY A 1 416 ? 11.961 1.900 -40.590 1.00 92.88 416 GLY A O 1
ATOM 3191 N N . LEU A 1 417 ? 11.421 3.516 -39.119 1.00 94.56 417 LEU A N 1
ATOM 3192 C CA . LEU A 1 417 ? 12.157 2.981 -37.980 1.00 94.56 417 LEU A CA 1
ATOM 3193 C C . LEU A 1 417 ? 11.257 2.970 -36.735 1.00 94.56 417 LEU A C 1
ATOM 3195 O O . LEU A 1 417 ? 10.972 4.024 -36.175 1.00 94.56 417 LEU A O 1
ATOM 3199 N N . GLY A 1 418 ? 10.829 1.779 -36.310 1.00 94.56 418 GLY A N 1
ATOM 3200 C CA . GLY A 1 418 ? 9.926 1.617 -35.166 1.00 94.56 418 GLY A CA 1
ATOM 3201 C C . GLY A 1 418 ? 8.542 2.242 -35.384 1.00 94.56 418 GLY A C 1
ATOM 3202 O O . GLY A 1 418 ? 8.119 2.462 -36.520 1.00 94.56 418 GLY A O 1
ATOM 3203 N N . ASP A 1 419 ? 7.852 2.524 -34.280 1.00 95.88 419 ASP A N 1
ATOM 3204 C CA . ASP A 1 419 ? 6.578 3.253 -34.265 1.00 95.88 419 ASP A CA 1
ATOM 3205 C C . ASP A 1 419 ? 6.806 4.755 -34.499 1.00 95.88 419 ASP A C 1
ATOM 3207 O O . ASP A 1 419 ? 6.024 5.428 -35.167 1.00 95.88 419 ASP A O 1
ATOM 3211 N N . GLU A 1 420 ? 7.898 5.283 -33.945 1.00 96.81 420 GLU A N 1
ATOM 3212 C CA . GLU A 1 420 ? 8.378 6.643 -34.165 1.00 96.81 420 GLU A CA 1
ATOM 3213 C C . GLU A 1 420 ? 9.886 6.719 -33.917 1.00 96.81 420 GLU A C 1
ATOM 3215 O O . GLU A 1 420 ? 10.418 6.031 -33.040 1.00 96.81 420 GLU A O 1
ATOM 3220 N N . ALA A 1 421 ? 10.576 7.578 -34.668 1.00 97.44 421 ALA A N 1
ATOM 3221 C CA . ALA A 1 421 ? 12.003 7.789 -34.505 1.00 97.44 421 ALA A CA 1
ATOM 3222 C C . ALA A 1 421 ? 12.424 9.222 -34.825 1.00 97.44 421 ALA A C 1
ATOM 3224 O O . ALA A 1 421 ? 11.913 9.863 -35.747 1.00 97.44 421 ALA A O 1
ATOM 3225 N N . PHE A 1 422 ? 13.406 9.702 -34.074 1.00 97.00 422 PHE A N 1
ATOM 3226 C CA . PHE A 1 422 ? 13.912 11.060 -34.129 1.00 97.00 422 PHE A CA 1
ATOM 3227 C C . PHE A 1 422 ? 15.435 11.057 -34.179 1.00 97.00 422 PHE A C 1
ATOM 3229 O O . PHE A 1 422 ? 16.094 10.248 -33.525 1.00 97.00 422 PHE A O 1
ATOM 3236 N N . ARG A 1 423 ? 15.984 11.988 -34.957 1.00 95.31 423 ARG A N 1
ATOM 3237 C CA . ARG A 1 423 ? 17.418 12.248 -35.036 1.00 95.31 423 ARG A CA 1
ATOM 3238 C C . ARG A 1 423 ? 17.746 13.514 -34.265 1.00 95.31 423 ARG A C 1
ATOM 3240 O O . ARG A 1 423 ? 17.049 14.524 -34.400 1.00 95.31 423 ARG A O 1
ATOM 3247 N N . ARG A 1 424 ? 18.831 13.467 -33.507 1.00 92.56 424 ARG A N 1
ATOM 3248 C CA . ARG A 1 424 ? 19.452 14.640 -32.904 1.00 92.56 424 ARG A CA 1
ATOM 3249 C C . ARG A 1 424 ? 20.919 14.649 -33.306 1.00 92.56 424 ARG A C 1
ATOM 3251 O O . ARG A 1 424 ? 21.605 13.646 -33.151 1.00 92.56 424 ARG A O 1
ATOM 3258 N N . ASP A 1 425 ? 21.356 15.776 -33.844 1.00 88.19 425 ASP A N 1
ATOM 3259 C CA . ASP A 1 425 ? 22.734 15.991 -34.267 1.00 88.19 425 ASP A CA 1
ATOM 3260 C C . ASP A 1 425 ? 23.295 17.179 -33.469 1.00 88.19 425 ASP A C 1
ATOM 3262 O O . ASP A 1 425 ? 22.591 18.171 -33.259 1.00 88.19 425 ASP A O 1
ATOM 3266 N N . ASP A 1 426 ? 24.537 17.063 -33.000 1.00 84.06 426 ASP A N 1
ATOM 3267 C CA . ASP A 1 426 ? 25.304 18.162 -32.405 1.00 84.06 426 ASP A CA 1
ATOM 3268 C C . ASP A 1 426 ? 26.506 18.488 -33.303 1.00 84.06 426 ASP A C 1
ATOM 3270 O O . ASP A 1 426 ? 27.342 17.623 -33.585 1.00 84.06 426 ASP A O 1
ATOM 3274 N N . ASP A 1 427 ? 26.586 19.741 -33.756 1.00 75.81 427 ASP A N 1
ATOM 3275 C CA . ASP A 1 427 ? 27.560 20.234 -34.738 1.00 75.81 427 ASP A CA 1
ATOM 3276 C C . ASP A 1 427 ? 28.856 20.779 -34.098 1.00 75.81 427 ASP A C 1
ATOM 3278 O O . ASP A 1 427 ? 29.566 21.606 -34.680 1.00 75.81 427 ASP A O 1
ATOM 3282 N N . GLY A 1 428 ? 29.197 20.299 -32.900 1.00 79.56 428 GLY A N 1
ATOM 3283 C CA . GLY A 1 428 ? 30.454 20.602 -32.216 1.00 79.56 428 GLY A CA 1
ATOM 3284 C C . GLY A 1 428 ? 31.728 20.159 -32.963 1.00 79.56 428 GLY A C 1
ATOM 3285 O O . GLY A 1 428 ? 31.707 19.539 -34.028 1.00 79.56 428 GLY A O 1
ATOM 3286 N N . VAL A 1 429 ? 32.895 20.469 -32.376 1.00 75.25 429 VAL A N 1
ATOM 3287 C CA . VAL A 1 429 ? 34.214 20.020 -32.890 1.00 75.25 429 VAL A CA 1
ATOM 3288 C C . VAL A 1 429 ? 34.324 18.491 -32.861 1.00 75.25 429 VAL A C 1
ATOM 3290 O O . VAL A 1 429 ? 34.877 17.877 -33.774 1.00 75.25 429 VAL A O 1
ATOM 3293 N N . ILE A 1 430 ? 33.775 17.887 -31.811 1.00 79.25 430 ILE A N 1
ATOM 3294 C CA . ILE A 1 430 ? 33.392 16.482 -31.780 1.00 79.25 430 ILE A CA 1
ATOM 3295 C C . ILE A 1 430 ? 31.885 16.490 -31.994 1.00 79.25 430 ILE A C 1
ATOM 3297 O O . ILE A 1 430 ? 31.163 17.123 -31.225 1.00 79.25 430 ILE A O 1
ATOM 3301 N N . ARG A 1 431 ? 31.440 15.851 -33.071 1.00 89.62 431 ARG A N 1
ATOM 3302 C CA . ARG A 1 431 ? 30.032 15.776 -33.434 1.00 89.62 431 ARG A CA 1
ATOM 3303 C C . ARG A 1 431 ? 29.413 14.546 -32.803 1.00 89.62 431 ARG A C 1
ATOM 3305 O O . ARG A 1 431 ? 30.049 13.489 -32.746 1.00 89.62 431 ARG A O 1
ATOM 3312 N N . THR A 1 432 ? 28.158 14.678 -32.416 1.00 91.31 432 THR A N 1
ATOM 3313 C CA . THR A 1 432 ? 27.370 13.575 -31.873 1.00 91.31 432 THR A CA 1
ATOM 3314 C C . THR A 1 432 ? 26.185 13.336 -32.785 1.00 91.31 432 THR A C 1
ATOM 3316 O O . THR A 1 432 ? 25.483 14.277 -33.152 1.00 91.31 432 THR A O 1
ATOM 3319 N N . ARG A 1 433 ? 25.982 12.076 -33.175 1.00 93.88 433 ARG A N 1
ATOM 3320 C CA . ARG A 1 433 ? 24.824 11.637 -33.951 1.00 93.88 433 ARG A CA 1
ATOM 3321 C C . ARG A 1 433 ? 24.010 10.669 -33.117 1.00 93.88 433 ARG A C 1
ATOM 3323 O O . ARG A 1 433 ? 24.486 9.585 -32.780 1.00 93.88 433 ARG A O 1
ATOM 3330 N N . GLU A 1 434 ? 22.787 11.071 -32.806 1.00 95.75 434 GLU A N 1
ATOM 3331 C CA . GLU A 1 434 ? 21.858 10.309 -31.984 1.00 95.75 434 GLU A CA 1
ATOM 3332 C C . GLU A 1 434 ? 20.635 9.896 -32.792 1.00 95.75 434 GLU A C 1
ATOM 3334 O O . GLU A 1 434 ? 20.045 10.689 -33.537 1.00 95.75 434 GLU A O 1
ATOM 3339 N N . ILE A 1 435 ? 20.203 8.657 -32.584 1.00 97.00 435 ILE A N 1
ATOM 3340 C CA . ILE A 1 435 ? 18.892 8.186 -33.009 1.00 97.00 435 ILE A CA 1
ATOM 3341 C C . ILE A 1 435 ? 18.150 7.654 -31.799 1.00 97.00 435 ILE A C 1
ATOM 3343 O O . ILE A 1 435 ? 18.613 6.749 -31.106 1.00 97.00 435 ILE A O 1
ATOM 3347 N N . TRP A 1 436 ? 16.963 8.209 -31.602 1.00 97.69 436 TRP A N 1
ATOM 3348 C CA . TRP A 1 436 ? 15.988 7.775 -30.621 1.00 97.69 436 TRP A CA 1
ATOM 3349 C C . TRP A 1 436 ? 14.830 7.139 -31.367 1.00 97.69 436 TRP A C 1
ATOM 3351 O O . TRP A 1 436 ? 14.214 7.798 -32.201 1.00 97.69 436 TRP A O 1
ATOM 3361 N N . ALA A 1 437 ? 14.520 5.880 -31.095 1.00 97.81 437 ALA A N 1
ATOM 3362 C CA . ALA A 1 437 ? 13.442 5.180 -31.774 1.00 97.81 437 ALA A CA 1
ATOM 3363 C C . ALA A 1 437 ? 12.635 4.335 -30.793 1.00 97.81 437 ALA A C 1
ATOM 3365 O O . ALA A 1 437 ? 13.197 3.710 -29.898 1.00 97.81 437 ALA A O 1
ATOM 3366 N N . ARG A 1 438 ? 11.312 4.314 -30.951 1.00 97.62 438 ARG A N 1
ATOM 3367 C CA . ARG A 1 438 ? 10.399 3.588 -30.065 1.00 97.62 438 ARG A CA 1
ATOM 3368 C C . ARG A 1 438 ? 9.769 2.403 -30.782 1.00 97.62 438 ARG A C 1
ATOM 3370 O O . ARG A 1 438 ? 9.394 2.508 -31.947 1.00 97.62 438 ARG A O 1
ATOM 3377 N N . ARG A 1 439 ? 9.599 1.296 -30.064 1.00 96.69 439 ARG A N 1
ATOM 3378 C CA . ARG A 1 439 ? 8.750 0.162 -30.448 1.00 96.69 439 ARG A CA 1
ATOM 3379 C C . ARG A 1 439 ? 7.965 -0.286 -29.222 1.00 96.69 439 ARG A C 1
ATOM 3381 O O . ARG A 1 439 ? 8.562 -0.736 -28.245 1.00 96.69 439 ARG A O 1
ATOM 3388 N N . ALA A 1 440 ? 6.643 -0.130 -29.266 1.00 95.50 440 ALA A N 1
ATOM 3389 C CA . ALA A 1 440 ? 5.760 -0.311 -28.115 1.00 95.50 440 ALA A CA 1
ATOM 3390 C C . ALA A 1 440 ? 6.259 0.489 -26.889 1.00 95.50 440 ALA A C 1
ATOM 3392 O O . ALA A 1 440 ? 6.438 1.707 -26.981 1.00 95.50 440 ALA A O 1
ATOM 3393 N N . ASN A 1 441 ? 6.519 -0.185 -25.766 1.00 96.25 441 ASN A N 1
ATOM 3394 C CA . ASN A 1 441 ? 7.014 0.388 -24.512 1.00 96.25 441 ASN A CA 1
ATOM 3395 C C . ASN A 1 441 ? 8.550 0.497 -24.414 1.00 96.25 441 ASN A C 1
ATOM 3397 O O . ASN A 1 441 ? 9.061 0.835 -23.344 1.00 96.25 441 ASN A O 1
ATOM 3401 N N . VAL A 1 442 ? 9.299 0.199 -25.481 1.00 97.88 442 VAL A N 1
ATOM 3402 C CA . VAL A 1 442 ? 10.769 0.272 -25.482 1.00 97.88 442 VAL A CA 1
ATOM 3403 C C . VAL A 1 442 ? 11.253 1.454 -26.309 1.00 97.88 442 VAL A C 1
ATO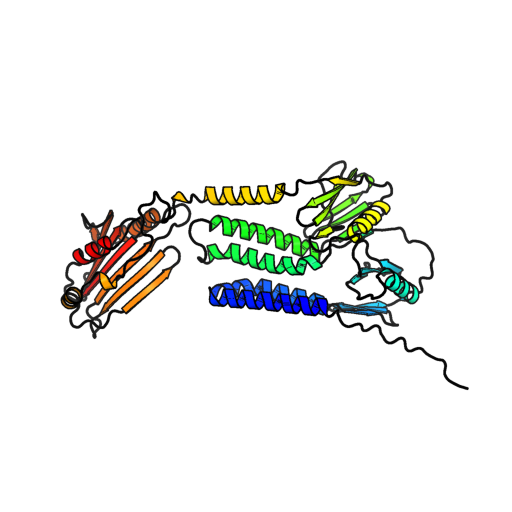M 3405 O O . VAL A 1 442 ? 10.867 1.606 -27.468 1.00 97.88 442 VAL A O 1
ATOM 3408 N N . ILE A 1 443 ? 12.132 2.267 -25.725 1.00 98.25 443 ILE A N 1
ATOM 3409 C CA . ILE A 1 443 ? 12.892 3.308 -26.418 1.00 98.25 443 ILE A CA 1
ATOM 3410 C C . ILE A 1 443 ? 14.332 2.829 -26.579 1.00 98.25 443 ILE A C 1
ATOM 3412 O O . ILE A 1 443 ? 15.008 2.498 -25.607 1.00 98.25 443 ILE A O 1
ATOM 3416 N N . VAL A 1 444 ? 14.791 2.816 -27.821 1.00 98.12 444 VAL A N 1
ATOM 3417 C CA . VAL A 1 444 ? 16.171 2.574 -28.222 1.00 98.12 444 VAL A CA 1
ATOM 3418 C C . VAL A 1 444 ? 16.834 3.922 -28.457 1.00 98.12 444 VAL A C 1
ATOM 3420 O O . VAL A 1 444 ? 16.339 4.734 -29.236 1.00 98.12 444 VAL A O 1
ATOM 3423 N N . HIS A 1 445 ? 17.972 4.137 -27.816 1.00 98.12 445 HIS A N 1
ATOM 3424 C CA . HIS A 1 445 ? 18.830 5.288 -28.016 1.00 98.12 445 HIS A CA 1
ATOM 3425 C C . HIS A 1 445 ? 20.208 4.811 -28.483 1.00 98.12 445 HIS A C 1
ATOM 3427 O O . HIS A 1 445 ? 20.875 4.037 -27.800 1.00 98.12 445 HIS A O 1
ATOM 3433 N N . VAL A 1 446 ? 20.623 5.248 -29.671 1.00 97.88 446 VAL A N 1
ATOM 3434 C CA . VAL A 1 446 ? 21.959 4.980 -30.211 1.00 97.88 446 VAL A CA 1
ATOM 3435 C C . VAL A 1 446 ? 22.673 6.300 -30.423 1.00 97.88 446 VAL A C 1
ATOM 3437 O O . VAL A 1 446 ? 22.196 7.138 -31.182 1.00 97.88 446 VAL A O 1
ATOM 3440 N N . GLU A 1 447 ? 23.827 6.448 -29.789 1.00 97.06 447 GLU A N 1
ATOM 3441 C CA . GLU A 1 447 ? 24.663 7.643 -29.830 1.00 97.06 447 GLU A CA 1
ATOM 3442 C C . GLU A 1 447 ? 26.050 7.276 -30.358 1.00 97.06 447 GLU A C 1
ATOM 3444 O O . GLU A 1 447 ? 26.701 6.365 -29.838 1.00 97.06 447 GLU A O 1
ATOM 3449 N N . LEU A 1 448 ? 26.508 7.993 -31.383 1.00 96.50 448 LEU A N 1
ATOM 3450 C CA . LEU A 1 448 ? 27.875 7.914 -31.886 1.00 96.50 448 LEU A CA 1
ATOM 3451 C C . LEU A 1 448 ? 28.526 9.291 -31.843 1.00 96.50 448 LEU A C 1
ATOM 3453 O O . LEU A 1 448 ? 28.081 10.228 -32.508 1.00 96.50 448 LEU A O 1
ATOM 3457 N N . THR A 1 449 ? 29.634 9.365 -31.122 1.00 94.62 449 THR A N 1
ATOM 3458 C CA . THR A 1 449 ? 30.402 10.587 -30.895 1.00 94.62 449 THR A CA 1
ATOM 3459 C C . THR A 1 449 ? 31.737 10.475 -31.621 1.00 94.62 449 THR A C 1
ATOM 3461 O O . THR A 1 449 ? 32.425 9.464 -31.487 1.00 94.62 449 THR A O 1
ATOM 3464 N N . GLY A 1 450 ? 32.113 11.485 -32.411 1.00 91.06 450 GLY A N 1
ATOM 3465 C CA . GLY A 1 450 ? 33.389 11.512 -33.133 1.00 91.06 450 G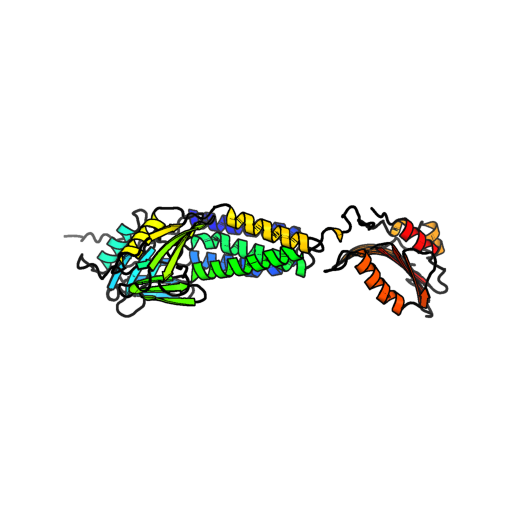LY A CA 1
ATOM 3466 C C . GLY A 1 450 ? 33.557 12.721 -34.063 1.00 91.06 450 GLY A C 1
ATOM 3467 O O . GLY A 1 450 ? 32.692 13.579 -34.169 1.00 91.06 450 GLY A O 1
ATOM 3468 N N . LYS A 1 451 ? 34.685 12.814 -34.779 1.00 82.94 451 LYS A N 1
ATOM 3469 C CA . LYS A 1 451 ? 34.966 13.957 -35.686 1.00 82.94 451 LYS A CA 1
ATOM 3470 C C . LYS A 1 451 ? 34.074 13.988 -36.937 1.00 82.94 451 LYS A C 1
ATOM 3472 O O . LYS A 1 451 ? 33.777 15.055 -37.464 1.00 82.94 451 LYS A O 1
ATOM 3477 N N . ALA A 1 452 ? 33.672 12.816 -37.419 1.00 81.50 452 ALA A N 1
ATOM 3478 C CA . ALA A 1 452 ? 32.771 12.635 -38.555 1.00 81.50 452 ALA A CA 1
ATOM 3479 C C . ALA A 1 452 ? 31.929 11.368 -38.318 1.00 81.50 452 ALA A C 1
ATOM 3481 O O . ALA A 1 452 ? 32.227 10.321 -38.898 1.00 81.50 452 ALA A O 1
ATOM 3482 N N . PRO A 1 453 ? 30.947 11.417 -37.399 1.00 83.69 453 PRO A N 1
ATOM 3483 C CA . PRO A 1 453 ? 30.178 10.241 -37.022 1.00 83.69 453 PRO A CA 1
ATOM 3484 C C . PRO A 1 453 ? 29.373 9.734 -38.223 1.00 83.69 453 PRO A C 1
ATOM 3486 O O . PRO A 1 453 ? 28.726 10.506 -38.936 1.00 83.69 453 PRO A O 1
ATOM 3489 N N . ALA A 1 454 ? 29.440 8.423 -38.455 1.00 86.25 454 ALA A N 1
ATOM 3490 C CA . ALA A 1 454 ? 28.617 7.753 -39.453 1.00 86.25 454 ALA A CA 1
ATOM 3491 C C . ALA A 1 454 ? 27.137 7.754 -39.035 1.00 86.25 454 ALA A C 1
ATOM 3493 O O . ALA A 1 454 ? 26.798 8.028 -37.884 1.00 86.25 454 ALA A O 1
ATOM 3494 N N . ASP A 1 455 ? 26.243 7.421 -39.969 1.00 85.50 455 ASP A N 1
ATOM 3495 C CA . ASP A 1 455 ? 24.842 7.211 -39.613 1.00 85.50 455 ASP A CA 1
ATOM 3496 C C . ASP A 1 455 ? 24.679 5.928 -38.782 1.00 85.50 455 ASP A C 1
ATOM 3498 O O . ASP A 1 455 ? 25.273 4.890 -39.089 1.00 85.50 455 ASP A O 1
ATOM 3502 N N . VAL A 1 456 ? 23.858 6.002 -37.738 1.00 92.56 456 VAL A N 1
ATOM 3503 C CA . VAL A 1 456 ? 23.606 4.912 -36.785 1.00 92.56 456 VAL A CA 1
ATOM 3504 C C . VAL A 1 456 ? 22.230 4.267 -36.968 1.00 92.56 456 VAL A C 1
ATOM 3506 O O . VAL A 1 456 ? 21.851 3.384 -36.201 1.00 92.56 456 VAL A O 1
ATOM 3509 N N . GLU A 1 457 ? 21.491 4.636 -38.020 1.00 94.88 457 GLU A N 1
ATOM 3510 C CA . GLU A 1 457 ? 20.134 4.131 -38.284 1.00 94.88 457 GLU A CA 1
ATOM 3511 C C . GLU A 1 457 ? 20.074 2.602 -38.387 1.00 94.88 457 GLU A C 1
ATOM 3513 O O . GLU A 1 457 ? 19.168 1.971 -37.845 1.00 94.88 457 GLU A O 1
ATOM 3518 N N . ALA A 1 458 ? 21.068 1.980 -39.027 1.00 94.25 458 ALA A N 1
ATOM 3519 C CA . ALA A 1 458 ? 21.125 0.525 -39.158 1.00 94.25 458 ALA A CA 1
ATOM 3520 C C . ALA A 1 458 ? 21.298 -0.188 -37.803 1.00 94.25 458 ALA A C 1
ATOM 3522 O O . ALA A 1 458 ? 20.744 -1.271 -37.608 1.00 94.25 458 ALA A O 1
ATOM 3523 N N . LEU A 1 459 ? 22.037 0.417 -36.865 1.00 95.44 459 LEU A N 1
ATOM 3524 C CA . LEU A 1 459 ? 22.183 -0.105 -35.504 1.00 95.44 459 LEU A CA 1
ATOM 3525 C C . LEU A 1 459 ? 20.892 0.071 -34.708 1.00 95.44 459 LEU A C 1
ATOM 3527 O O . LEU A 1 459 ? 20.45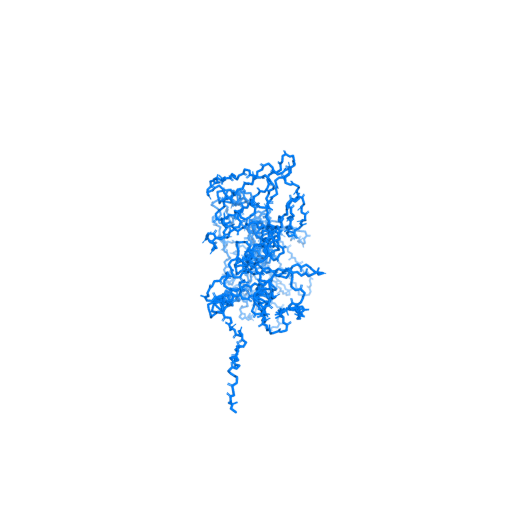7 -0.875 -34.059 1.00 95.44 459 LEU A O 1
ATOM 3531 N N . ALA A 1 460 ? 20.252 1.238 -34.813 1.00 96.38 460 ALA A N 1
ATOM 3532 C CA . ALA A 1 460 ? 18.962 1.485 -34.178 1.00 96.38 460 ALA A CA 1
ATOM 3533 C C . ALA A 1 460 ? 17.885 0.510 -34.689 1.00 96.38 460 ALA A C 1
ATOM 3535 O O . ALA A 1 460 ? 17.130 -0.041 -33.892 1.00 96.38 460 ALA A O 1
ATOM 3536 N N . ARG A 1 461 ? 17.861 0.215 -35.998 1.00 97.19 461 ARG A N 1
ATOM 3537 C CA . ARG A 1 461 ? 16.948 -0.780 -36.588 1.00 97.19 461 ARG A CA 1
ATOM 3538 C C . ARG A 1 461 ? 17.192 -2.170 -36.015 1.00 97.19 461 ARG A C 1
ATOM 3540 O O . ARG A 1 461 ? 16.262 -2.792 -35.522 1.00 97.19 461 ARG A O 1
ATOM 3547 N N . ARG A 1 462 ? 18.450 -2.613 -35.985 1.00 96.50 462 ARG A N 1
ATOM 3548 C CA . ARG A 1 462 ? 18.816 -3.919 -35.423 1.00 96.50 462 ARG A CA 1
ATOM 3549 C C . ARG A 1 462 ? 18.480 -4.033 -33.929 1.00 96.50 462 ARG A C 1
ATOM 3551 O O . ARG A 1 462 ? 18.052 -5.096 -33.493 1.00 96.50 462 ARG A O 1
ATOM 3558 N N . ALA A 1 463 ? 18.660 -2.958 -33.162 1.00 96.56 463 ALA A N 1
ATOM 3559 C CA . ALA A 1 463 ? 18.269 -2.900 -31.754 1.00 96.56 463 ALA A CA 1
ATOM 3560 C C . ALA A 1 463 ? 16.750 -2.977 -31.564 1.00 96.56 463 ALA A C 1
ATOM 3562 O O . ALA A 1 463 ? 16.286 -3.643 -30.650 1.00 96.56 463 ALA A O 1
ATOM 3563 N N . LEU A 1 464 ? 15.963 -2.321 -32.419 1.00 96.25 464 LEU A N 1
ATOM 3564 C CA . LEU A 1 464 ? 14.506 -2.442 -32.373 1.00 96.25 464 LEU A CA 1
ATOM 3565 C C . LEU A 1 464 ? 14.040 -3.839 -32.777 1.00 96.25 464 LEU A C 1
ATOM 3567 O O . LEU A 1 464 ? 13.106 -4.362 -32.172 1.00 96.25 464 LEU A O 1
ATOM 3571 N N . ASP A 1 465 ? 14.674 -4.442 -33.781 1.00 95.88 465 ASP A N 1
ATOM 3572 C CA . ASP A 1 465 ? 14.334 -5.777 -34.273 1.00 95.88 465 ASP A CA 1
ATOM 3573 C C . ASP A 1 465 ? 14.595 -6.864 -33.221 1.00 95.88 465 ASP A C 1
ATOM 3575 O O . ASP A 1 465 ? 13.876 -7.862 -33.199 1.00 95.88 465 ASP A O 1
ATOM 3579 N N . SER A 1 466 ? 15.561 -6.657 -32.315 1.00 95.31 466 SER A N 1
ATOM 3580 C CA . SER A 1 466 ? 15.837 -7.570 -31.198 1.00 95.31 466 SER A CA 1
ATOM 3581 C C . SER A 1 466 ? 14.871 -7.431 -30.015 1.00 95.31 466 SER A C 1
ATOM 3583 O O . SER A 1 466 ? 14.925 -8.245 -29.093 1.00 95.31 466 SER A O 1
ATOM 3585 N N . VAL A 1 467 ? 13.978 -6.435 -30.020 1.00 95.62 467 VAL A N 1
ATOM 3586 C CA . VAL A 1 467 ? 12.923 -6.305 -29.007 1.00 95.62 467 VAL A CA 1
ATOM 3587 C C . VAL A 1 467 ? 11.801 -7.299 -29.303 1.00 95.62 467 VAL A C 1
ATOM 3589 O O . VAL A 1 467 ? 11.080 -7.175 -30.296 1.00 95.62 467 VAL A O 1
ATOM 3592 N N . GLU A 1 468 ? 11.622 -8.265 -28.405 1.00 93.31 468 GLU A N 1
ATOM 3593 C CA . GLU A 1 468 ? 10.519 -9.224 -28.449 1.00 93.31 468 GLU A CA 1
ATOM 3594 C C . GLU A 1 468 ? 9.257 -8.637 -27.797 1.00 93.31 468 GLU A C 1
ATOM 3596 O O . GLU A 1 468 ? 9.274 -8.233 -26.633 1.00 93.31 468 GLU A O 1
ATOM 3601 N N . LEU A 1 469 ? 8.154 -8.618 -28.549 1.00 92.12 469 LEU A N 1
ATOM 3602 C CA . LEU A 1 469 ? 6.818 -8.252 -28.068 1.00 92.12 469 LEU A CA 1
ATOM 3603 C C . LEU A 1 469 ? 6.001 -9.531 -27.848 1.00 92.12 469 LEU A C 1
ATOM 3605 O O . LEU A 1 469 ? 6.157 -10.481 -28.620 1.00 92.12 469 LEU A O 1
ATOM 3609 N N . ARG A 1 470 ? 5.152 -9.565 -26.816 1.00 83.50 470 ARG A N 1
ATOM 3610 C CA . ARG A 1 470 ? 4.317 -10.737 -26.494 1.00 83.50 470 ARG A CA 1
ATOM 3611 C C . ARG A 1 470 ? 2.846 -10.594 -26.855 1.00 83.50 470 ARG A C 1
ATOM 3613 O O . ARG A 1 470 ? 2.367 -9.456 -27.042 1.00 83.50 470 ARG A O 1
#

InterPro domains:
  IPR019692 Low molecular weight protein antigen 6, PH domain [PF10756] (65-135)

Radius of gyration: 35.05 Å; chains: 1; bounding box: 74×38×119 Å

Organism: NCBI:txid1411118

pLDDT: mean 79.6, std 16.19, range [27.12, 98.25]